Protein AF-A0A1L5KJJ0-F1 (afdb_monomer)

Nearest PDB structures (foldseek):
  7b9v-assembly1_S  TM=1.429E-01  e=9.753E+00  Saccharomyces cerevisiae

Solvent-accessible surface area (backbone atoms only — not comparable to full-atom values): 24031 Å² total; per-residue (Å²): 136,81,81,77,82,70,90,66,82,80,80,58,24,32,71,83,81,72,61,60,42,60,91,96,44,66,45,74,50,39,31,40,31,51,41,65,61,49,44,52,57,17,47,79,72,74,44,52,52,67,48,43,51,50,35,47,48,48,51,18,50,51,74,75,46,51,83,81,50,43,80,28,28,42,17,34,38,32,58,38,69,39,54,85,74,46,86,68,89,70,90,63,96,59,62,50,71,47,69,54,56,50,68,59,66,96,66,89,81,57,72,65,59,46,35,52,52,39,46,53,47,50,65,64,52,75,33,64,65,51,49,45,52,54,50,50,57,54,48,52,57,62,66,31,66,70,67,59,70,44,49,58,70,59,46,50,51,52,49,52,52,49,51,60,67,53,52,49,60,40,36,37,37,42,41,70,76,45,74,60,82,74,64,76,88,54,51,89,79,54,88,72,57,82,55,72,68,92,51,97,42,46,30,41,21,34,32,30,30,92,53,45,25,27,42,19,36,23,24,29,38,68,72,58,62,45,63,52,39,33,54,50,52,39,41,74,74,72,43,68,60,54,69,61,80,84,56,83,77,70,85,74,76,81,78,63,66,64,54,60,52,52,51,55,50,53,50,47,40,51,50,51,35,52,49,37,45,52,50,27,63,74,77,38,68,90,53,73,62,35,58,56,50,38,52,50,38,49,52,53,48,51,55,51,49,52,51,63,78,46,51,89,44,55,57,62,46,45,48,51,46,55,51,51,53,38,51,54,37,43,54,50,32,53,77,75,68,58,80,54,55,28,59,33,47,46,37,22,50,46,36,46,52,42,56,53,49,46,54,50,49,42,63,75,67,65,62,59,66,86,79,47,48,67,47,52,52,50,46,18,57,58,23,34,45,36,33,50,34,38,74,72,65,74,29,84,47,59,70,52,13,48,50,23,20,50,54,18,49,51,52,43,50,48,43,50,74,79,36,38,72,61,51,53,50,53,50,40,75,57,67,66,116

Structure (mmCIF, N/CA/C/O backbone):
data_AF-A0A1L5KJJ0-F1
#
_entry.id   AF-A0A1L5KJJ0-F1
#
loop_
_atom_site.group_PDB
_atom_site.id
_atom_site.type_symbol
_atom_site.label_atom_id
_atom_site.label_alt_id
_atom_site.label_comp_id
_atom_site.label_asym_id
_atom_site.label_entity_id
_atom_site.label_seq_id
_atom_site.pdbx_PDB_ins_code
_atom_site.Cartn_x
_atom_site.Cartn_y
_atom_site.Cartn_z
_atom_site.occupancy
_atom_site.B_iso_or_equiv
_atom_site.auth_seq_id
_atom_site.auth_comp_id
_atom_site.auth_asym_id
_atom_site.auth_atom_id
_atom_site.pdbx_PDB_model_num
ATOM 1 N N . THR A 1 1 ? -0.502 30.337 29.617 1.00 32.03 1 THR A N 1
ATOM 2 C CA . THR A 1 1 ? 0.761 29.950 28.954 1.00 32.03 1 THR A CA 1
ATOM 3 C C . THR A 1 1 ? 0.768 28.443 28.820 1.00 32.03 1 THR A C 1
ATOM 5 O O . THR A 1 1 ? 1.075 27.738 29.769 1.00 32.03 1 THR A O 1
ATOM 8 N N . GLU A 1 2 ? 0.294 27.941 27.681 1.00 27.66 2 GLU A N 1
ATOM 9 C CA . GLU A 1 2 ? 0.216 26.499 27.423 1.00 27.66 2 GLU A CA 1
ATOM 10 C C . GLU A 1 2 ? 1.623 25.906 27.264 1.00 27.66 2 GLU A C 1
ATOM 12 O O . GLU A 1 2 ? 2.453 26.486 26.553 1.00 27.66 2 GLU A O 1
ATOM 17 N N . PRO A 1 3 ? 1.922 24.756 27.887 1.00 29.53 3 PRO A N 1
ATOM 18 C CA . PRO A 1 3 ? 3.177 24.077 27.643 1.00 29.53 3 PRO A CA 1
ATOM 19 C C . PRO A 1 3 ? 3.138 23.489 26.229 1.00 29.53 3 PRO A C 1
ATOM 21 O O . PRO A 1 3 ? 2.379 22.563 25.936 1.00 29.53 3 PRO A O 1
ATOM 24 N N . LYS A 1 4 ? 3.987 24.026 25.344 1.00 30.36 4 LYS A N 1
ATOM 25 C CA . LYS A 1 4 ? 4.373 23.376 24.087 1.00 30.36 4 LYS A CA 1
ATOM 26 C C . LYS A 1 4 ? 4.793 21.940 24.414 1.00 30.36 4 LYS A C 1
ATOM 28 O O . LYS A 1 4 ? 5.818 21.738 25.063 1.00 30.36 4 LYS A O 1
ATOM 33 N N . LYS A 1 5 ? 4.005 20.948 23.984 1.00 38.41 5 LYS A N 1
ATOM 34 C CA . LYS A 1 5 ? 4.381 19.530 24.071 1.00 38.41 5 LYS A CA 1
ATOM 35 C C . LYS A 1 5 ? 5.658 19.355 23.246 1.00 38.41 5 LYS A C 1
ATOM 37 O O . LYS A 1 5 ? 5.638 19.469 22.022 1.00 38.41 5 LYS A O 1
ATOM 42 N N . GLY A 1 6 ? 6.771 19.188 23.953 1.00 30.20 6 GLY A N 1
ATOM 43 C CA . GLY A 1 6 ? 8.092 19.013 23.377 1.00 30.20 6 GLY A CA 1
ATOM 44 C C . GLY A 1 6 ? 8.154 17.797 22.459 1.00 30.20 6 GLY A C 1
ATOM 45 O O . GLY A 1 6 ? 7.440 16.809 22.641 1.00 30.20 6 GLY A O 1
ATOM 46 N N . SER A 1 7 ? 9.046 17.897 21.481 1.00 33.53 7 SER A N 1
ATOM 47 C CA . SER A 1 7 ? 9.488 16.846 20.573 1.00 33.53 7 SER A CA 1
ATOM 48 C C . SER A 1 7 ? 10.132 15.676 21.333 1.00 33.53 7 SER A C 1
ATOM 50 O O . SER A 1 7 ? 11.355 15.526 21.357 1.00 33.53 7 SER A O 1
ATOM 52 N N . GLY A 1 8 ? 9.326 14.838 21.981 1.00 34.16 8 GLY A N 1
ATOM 53 C CA . GLY A 1 8 ? 9.766 13.511 22.402 1.00 34.16 8 GLY A CA 1
ATOM 54 C C . GLY A 1 8 ? 10.028 12.655 21.162 1.00 34.16 8 GLY A C 1
ATOM 55 O O . GLY A 1 8 ? 9.229 12.677 20.226 1.00 34.16 8 GLY A O 1
ATOM 56 N N . LYS A 1 9 ? 11.145 11.915 21.122 1.00 43.50 9 LYS A N 1
ATOM 57 C CA . LYS A 1 9 ? 11.396 10.924 20.061 1.00 43.50 9 LYS A CA 1
ATOM 58 C C . LYS A 1 9 ? 10.190 9.978 19.983 1.00 43.50 9 LYS A C 1
ATOM 60 O O . LYS A 1 9 ? 9.908 9.284 20.958 1.00 43.50 9 LYS A O 1
ATOM 65 N N . LYS A 1 10 ? 9.483 9.960 18.846 1.00 60.50 10 LYS A N 1
ATOM 66 C CA . LYS A 1 10 ? 8.370 9.031 18.596 1.00 60.50 10 LYS A CA 1
ATOM 67 C C . LYS A 1 10 ? 8.928 7.608 18.717 1.00 60.50 10 LYS A C 1
ATOM 69 O O . LYS A 1 10 ? 9.884 7.258 18.028 1.00 60.50 10 LYS A O 1
ATOM 74 N N . VAL A 1 11 ? 8.404 6.817 19.653 1.00 72.19 11 VAL A N 1
ATOM 75 C CA . VAL A 1 11 ? 8.831 5.423 19.826 1.00 72.19 11 VAL A CA 1
ATOM 76 C C . VAL A 1 11 ? 8.358 4.646 18.603 1.00 72.19 11 VAL A C 1
ATOM 78 O O . VAL A 1 11 ? 7.161 4.597 18.331 1.00 72.19 11 VAL A O 1
ATOM 81 N N . HIS A 1 12 ? 9.292 4.061 17.853 1.00 85.56 12 HIS A N 1
ATOM 82 C CA . HIS A 1 12 ? 8.954 3.285 16.662 1.00 85.56 12 HIS A CA 1
ATOM 83 C C . HIS A 1 12 ? 8.110 2.063 17.021 1.00 85.56 12 HIS A C 1
ATOM 85 O O . HIS A 1 12 ? 8.469 1.292 17.917 1.00 85.56 12 HIS A O 1
ATOM 91 N N . SER A 1 13 ? 7.030 1.864 16.271 1.00 91.19 13 SER A N 1
ATOM 92 C CA . SER A 1 13 ? 6.153 0.710 16.438 1.00 91.19 13 SER A CA 1
ATOM 93 C C . SER A 1 13 ? 6.834 -0.593 16.008 1.00 91.19 13 SER A C 1
ATOM 95 O O . SER A 1 13 ? 7.824 -0.614 15.263 1.00 91.19 13 SER A O 1
ATOM 97 N N . PHE A 1 14 ? 6.308 -1.715 16.491 1.00 93.62 14 PHE A N 1
ATOM 98 C CA . PHE A 1 14 ? 6.677 -3.032 16.003 1.00 93.62 14 PHE A CA 1
ATOM 99 C C . PHE A 1 14 ? 6.332 -3.151 14.514 1.00 93.62 14 PHE A C 1
ATOM 101 O O . PHE A 1 14 ? 5.272 -2.711 14.077 1.00 93.62 14 PHE A O 1
ATOM 108 N N . GLN A 1 15 ? 7.231 -3.746 13.731 1.00 93.25 15 GLN A N 1
ATOM 109 C CA . GLN A 1 15 ? 7.045 -3.940 12.297 1.00 93.25 15 GLN A CA 1
ATOM 110 C C . GLN A 1 15 ? 7.002 -5.426 11.977 1.00 93.25 15 GLN A C 1
ATOM 112 O O . GLN A 1 15 ? 7.916 -6.170 12.338 1.00 93.25 15 GLN A O 1
ATOM 117 N N . LEU A 1 16 ? 5.954 -5.827 11.261 1.00 90.50 16 LEU A N 1
ATOM 118 C CA . LEU A 1 16 ? 5.797 -7.186 10.766 1.00 90.50 16 LEU A CA 1
ATOM 119 C C . LEU A 1 16 ? 6.847 -7.487 9.696 1.00 90.50 16 LEU A C 1
ATOM 121 O O . LEU A 1 16 ? 7.060 -6.707 8.760 1.00 90.50 16 LEU A O 1
ATOM 125 N N . SER A 1 17 ? 7.485 -8.642 9.828 1.00 85.19 17 SER A N 1
ATOM 126 C CA . SER A 1 17 ? 8.446 -9.185 8.876 1.00 85.19 17 SER A CA 1
ATOM 127 C C . SER A 1 17 ? 8.076 -10.628 8.545 1.00 85.19 17 SER A C 1
ATOM 129 O O . SER A 1 17 ? 7.406 -11.303 9.317 1.00 85.19 17 SER A O 1
ATOM 131 N N . GLY A 1 18 ? 8.484 -11.099 7.370 1.00 84.19 18 GLY A N 1
ATOM 132 C CA . GLY A 1 18 ? 8.174 -12.452 6.925 1.00 84.19 18 GLY A CA 1
ATOM 133 C C . GLY A 1 18 ? 8.258 -12.592 5.413 1.00 84.19 18 GLY A C 1
ATOM 134 O O . GLY A 1 18 ? 8.413 -11.602 4.687 1.00 84.19 18 GLY A O 1
ATOM 135 N N . ALA A 1 19 ? 8.150 -13.835 4.943 1.00 84.38 19 ALA A N 1
ATOM 136 C CA . ALA A 1 19 ? 8.061 -14.128 3.521 1.00 84.38 19 ALA A CA 1
ATOM 137 C C . ALA A 1 19 ? 6.824 -13.437 2.940 1.00 84.38 19 ALA A C 1
ATOM 139 O O . ALA A 1 19 ? 5.708 -13.606 3.435 1.00 84.38 19 ALA A O 1
ATOM 140 N N . ARG A 1 20 ? 7.027 -12.630 1.897 1.00 84.12 20 ARG A N 1
ATOM 141 C CA . ARG A 1 20 ? 5.933 -11.924 1.232 1.00 84.12 20 ARG A CA 1
ATOM 142 C C . ARG A 1 20 ? 5.251 -12.821 0.211 1.00 84.12 20 ARG A C 1
ATOM 144 O O . ARG A 1 20 ? 5.881 -13.688 -0.402 1.00 84.12 20 ARG A O 1
ATOM 151 N N . THR A 1 21 ? 3.962 -12.602 0.016 1.00 75.38 21 THR A N 1
ATOM 152 C CA . THR A 1 21 ? 3.227 -13.150 -1.119 1.00 75.38 21 THR A CA 1
ATOM 153 C C . THR A 1 21 ? 3.836 -12.610 -2.420 1.00 75.38 21 THR A C 1
ATOM 155 O O . THR A 1 21 ? 4.429 -11.527 -2.458 1.00 75.38 21 THR A O 1
ATOM 158 N N . GLY A 1 22 ? 3.759 -13.391 -3.501 1.00 66.19 22 GLY A N 1
ATOM 159 C CA . GLY A 1 22 ? 4.284 -12.972 -4.802 1.00 66.19 22 GLY A CA 1
ATOM 160 C C . GLY A 1 22 ? 3.656 -11.656 -5.275 1.00 66.19 22 GLY A C 1
ATOM 161 O O . GLY A 1 22 ? 2.564 -11.281 -4.844 1.00 66.19 22 GLY A O 1
ATOM 162 N N . TYR A 1 23 ? 4.331 -10.949 -6.182 1.00 62.06 23 TYR A N 1
ATOM 163 C CA . TYR A 1 23 ? 3.841 -9.674 -6.715 1.00 62.06 23 TYR A CA 1
ATOM 164 C C . TYR A 1 23 ? 2.375 -9.781 -7.174 1.00 62.06 23 TYR A C 1
ATOM 166 O O . TYR A 1 23 ? 2.024 -10.703 -7.911 1.00 62.06 23 TYR A O 1
ATOM 174 N N . GLY A 1 24 ? 1.524 -8.847 -6.739 1.00 64.44 24 GLY A N 1
ATOM 175 C CA . GLY A 1 24 ? 0.101 -8.817 -7.098 1.00 64.44 24 GLY A CA 1
ATOM 176 C C . GLY A 1 24 ? -0.762 -9.911 -6.458 1.00 64.44 24 GLY A C 1
ATOM 177 O O . GLY A 1 24 ? -1.880 -10.125 -6.910 1.00 64.44 24 GLY A O 1
ATOM 178 N N . SER A 1 25 ? -0.263 -10.614 -5.437 1.00 74.50 25 SER A N 1
ATOM 179 C CA . SER A 1 25 ? -1.049 -11.580 -4.664 1.00 74.50 25 SER A CA 1
ATOM 180 C C . SER A 1 25 ? -1.13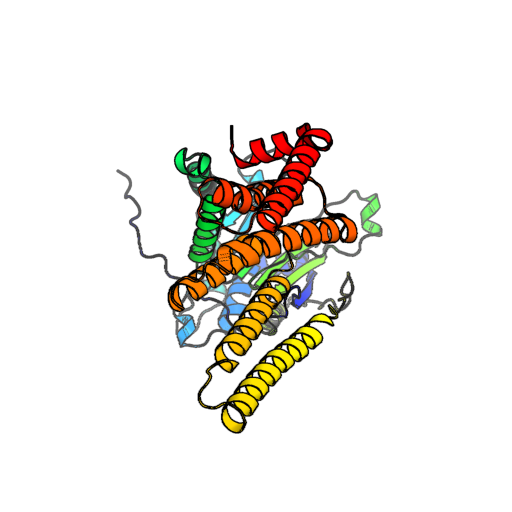5 -11.159 -3.202 1.00 74.50 25 SER A C 1
ATOM 182 O O . SER A 1 25 ? -0.147 -10.705 -2.631 1.00 74.50 25 SER A O 1
ATOM 184 N N . LEU A 1 26 ? -2.315 -11.313 -2.606 1.00 85.69 26 LEU A N 1
ATOM 185 C CA . LEU A 1 26 ? -2.564 -11.130 -1.179 1.00 85.69 26 LEU A CA 1
ATOM 186 C C . LEU A 1 26 ? -3.182 -12.410 -0.633 1.00 85.69 26 LEU A C 1
ATOM 188 O O . LEU A 1 26 ? -3.919 -13.111 -1.337 1.00 85.69 26 LEU A O 1
ATOM 192 N N . ASN A 1 27 ? -2.870 -12.709 0.618 1.00 88.25 27 ASN A N 1
ATOM 193 C CA . ASN A 1 27 ? -3.611 -13.689 1.383 1.00 88.25 27 ASN A CA 1
ATOM 194 C C . ASN A 1 27 ? -4.848 -13.005 1.953 1.00 88.25 27 ASN A C 1
ATOM 196 O O . ASN A 1 27 ? -4.733 -11.966 2.599 1.00 88.25 27 ASN A O 1
ATOM 200 N N . ILE A 1 28 ? -6.012 -13.580 1.655 1.00 90.81 28 ILE A N 1
ATOM 201 C CA . ILE A 1 28 ? -7.305 -13.109 2.140 1.00 90.81 28 ILE A CA 1
ATOM 202 C C . ILE A 1 28 ? -7.889 -14.182 3.056 1.00 90.81 28 ILE A C 1
ATOM 204 O O . ILE A 1 28 ? -7.982 -15.346 2.642 1.00 90.81 28 ILE A O 1
ATOM 208 N N . THR A 1 29 ? -8.264 -13.772 4.265 1.00 93.06 29 THR A N 1
ATOM 209 C CA . THR A 1 29 ? -8.939 -14.602 5.270 1.00 93.06 29 THR A CA 1
ATOM 210 C C . THR A 1 29 ? -10.167 -13.848 5.754 1.00 93.06 29 THR A C 1
ATOM 212 O O . THR A 1 29 ? -10.029 -12.771 6.324 1.00 93.06 29 THR A O 1
ATOM 215 N N . GLU A 1 30 ? -11.358 -14.398 5.549 1.00 94.81 30 GLU A N 1
ATOM 216 C CA . GLU A 1 30 ? -12.608 -13.771 5.980 1.00 94.81 30 GLU A CA 1
ATOM 217 C C . GLU A 1 30 ? -13.292 -14.643 7.034 1.00 94.81 30 GLU A C 1
ATOM 219 O O . GLU A 1 30 ? -13.388 -15.859 6.871 1.00 94.81 30 GLU A O 1
ATOM 224 N N . GLY A 1 31 ? -13.754 -14.023 8.117 1.00 95.81 31 GLY A N 1
ATOM 225 C CA . GLY A 1 31 ? -14.549 -14.672 9.155 1.00 95.81 31 GLY A CA 1
ATOM 226 C C . GLY A 1 31 ? -15.876 -13.952 9.348 1.00 95.81 31 GLY A C 1
ATOM 227 O O . GLY A 1 31 ? -15.903 -12.729 9.475 1.00 95.81 31 GLY A O 1
ATOM 228 N N . LEU A 1 32 ? -16.967 -14.708 9.372 1.00 96.62 32 LEU A N 1
ATOM 229 C CA . LEU A 1 32 ? -18.312 -14.223 9.653 1.00 96.62 32 LEU A CA 1
ATOM 230 C C . LEU A 1 32 ? -18.624 -14.381 11.144 1.00 96.62 32 LEU A C 1
ATOM 232 O O . LEU A 1 32 ? -18.476 -15.468 11.694 1.00 96.62 32 LEU A O 1
ATOM 236 N N . VAL A 1 33 ? -19.058 -13.299 11.788 1.00 97.31 33 VAL A N 1
ATOM 237 C CA . VAL A 1 33 ? -19.416 -13.249 13.213 1.00 97.31 33 VAL A CA 1
ATOM 238 C C . VAL A 1 33 ? -20.763 -12.538 13.369 1.00 97.31 33 VAL A C 1
ATOM 240 O O . VAL A 1 33 ? -21.046 -11.590 12.642 1.00 97.31 33 VAL A O 1
ATOM 243 N N . SER A 1 34 ? -21.580 -12.939 14.346 1.00 97.75 34 SER A N 1
ATOM 244 C CA . SER A 1 34 ? -22.815 -12.211 14.680 1.00 97.75 34 SER A CA 1
ATOM 245 C C . SER A 1 34 ? -22.510 -10.823 15.262 1.00 97.75 34 SER A C 1
ATOM 247 O O . SER A 1 34 ? -21.779 -10.686 16.254 1.00 97.75 34 SER A O 1
ATOM 249 N N . CYS A 1 35 ? -23.123 -9.782 14.691 1.00 96.69 35 CYS A N 1
ATOM 250 C CA . CYS A 1 35 ? -23.074 -8.416 15.201 1.00 96.69 35 CYS A CA 1
ATOM 251 C C . CYS A 1 35 ? -23.576 -8.343 16.639 1.00 96.69 35 CYS A C 1
ATOM 253 O O . CYS A 1 35 ? -22.920 -7.731 17.483 1.00 96.69 35 CYS A O 1
ATOM 255 N N . ARG A 1 36 ? -24.726 -8.963 16.935 1.00 97.19 36 ARG A N 1
ATOM 256 C CA . ARG A 1 36 ? -25.322 -8.968 18.278 1.00 97.19 36 ARG A CA 1
ATOM 257 C C . ARG A 1 36 ? -24.399 -9.608 19.305 1.00 97.19 36 ARG A C 1
ATOM 259 O O . ARG A 1 36 ? -24.205 -9.019 20.368 1.00 97.19 36 ARG A O 1
ATOM 266 N N . ALA A 1 37 ? -23.817 -10.767 18.992 1.00 97.75 37 ALA A N 1
ATOM 267 C CA . ALA A 1 37 ? -22.929 -11.476 19.912 1.00 97.75 37 ALA A CA 1
ATOM 268 C C . ALA A 1 37 ? -21.675 -10.649 20.230 1.00 97.75 37 ALA A C 1
ATOM 270 O O . ALA A 1 37 ? -21.355 -10.409 21.397 1.00 97.75 37 ALA A O 1
ATOM 271 N N . LEU A 1 38 ? -21.006 -10.133 19.195 1.00 97.88 38 LEU A N 1
ATOM 272 C CA . LEU A 1 38 ? -19.798 -9.330 19.367 1.00 97.88 38 LEU A CA 1
ATOM 273 C C . LEU A 1 38 ? -20.090 -7.978 20.040 1.00 97.88 38 LEU A C 1
ATOM 275 O O . LEU A 1 38 ? -19.306 -7.527 20.876 1.00 97.88 38 LEU A O 1
ATOM 279 N N . LEU A 1 39 ? -21.224 -7.339 19.735 1.00 97.00 39 LEU A N 1
ATOM 280 C CA . LEU A 1 39 ? -21.659 -6.122 20.424 1.00 97.00 39 LEU A CA 1
ATOM 281 C C . LEU A 1 39 ? -21.956 -6.390 21.904 1.00 97.00 39 LEU A C 1
ATOM 283 O O . LEU A 1 39 ? -21.594 -5.572 22.747 1.00 97.00 39 LEU A O 1
ATOM 287 N N . GLY A 1 40 ? -22.598 -7.518 22.221 1.00 97.88 40 GLY A N 1
ATOM 288 C CA . GLY A 1 40 ? -22.830 -7.966 23.594 1.00 97.88 40 GLY A CA 1
ATOM 289 C C . GLY A 1 40 ? -21.517 -8.113 24.356 1.00 97.88 40 GLY A C 1
ATOM 290 O O . GLY A 1 40 ? -21.344 -7.489 25.401 1.00 97.88 40 GLY A O 1
ATOM 291 N N . LYS A 1 41 ? -20.545 -8.817 23.765 1.00 98.31 41 LYS A N 1
ATOM 292 C CA . LYS A 1 41 ? -19.222 -8.995 24.368 1.00 98.31 41 LYS A CA 1
ATOM 293 C C . LYS A 1 41 ? -18.482 -7.673 24.569 1.00 98.31 41 LYS A C 1
ATOM 295 O O . LYS A 1 41 ? -17.942 -7.432 25.640 1.00 98.31 41 LYS A O 1
ATOM 300 N N . ALA A 1 42 ? -18.498 -6.775 23.584 1.00 98.12 42 ALA A N 1
ATOM 301 C CA . ALA A 1 42 ? -17.874 -5.457 23.722 1.00 98.12 42 ALA A CA 1
ATOM 302 C C . ALA A 1 42 ? -18.516 -4.615 24.847 1.00 98.12 42 ALA A C 1
ATOM 304 O O . ALA A 1 42 ? -17.815 -3.890 25.558 1.00 98.12 42 ALA A O 1
ATOM 305 N N . LYS A 1 43 ? -19.837 -4.742 25.053 1.00 97.88 43 LYS A N 1
ATOM 306 C CA . LYS A 1 43 ? -20.565 -4.070 26.141 1.00 97.88 43 LYS A CA 1
ATOM 307 C C . LYS A 1 43 ? -20.201 -4.594 27.528 1.00 97.88 43 LYS A C 1
ATOM 309 O O . LYS A 1 43 ? -20.193 -3.788 28.452 1.00 97.88 43 LYS A O 1
ATOM 314 N N . GLU A 1 44 ? -19.860 -5.875 27.680 1.00 97.81 44 GLU A N 1
ATOM 315 C CA . GLU A 1 44 ? -19.358 -6.420 28.956 1.00 97.81 44 GLU A CA 1
ATOM 316 C C . GLU A 1 44 ? -18.084 -5.694 29.423 1.00 97.81 44 GLU A C 1
ATOM 318 O O . GLU A 1 44 ? -17.887 -5.494 30.617 1.00 97.81 44 GLU A O 1
ATOM 323 N N . TYR A 1 45 ? -17.267 -5.214 28.480 1.00 97.88 45 TYR A N 1
ATOM 324 C CA . TYR A 1 45 ? -16.087 -4.382 28.745 1.00 97.88 45 TYR A CA 1
ATOM 325 C C . TYR A 1 45 ? -16.383 -2.868 28.745 1.00 97.88 45 TYR A C 1
ATOM 327 O O . TYR A 1 45 ? -15.475 -2.048 28.880 1.00 97.88 45 TYR A O 1
ATOM 335 N N . GLY A 1 46 ? -17.641 -2.456 28.557 1.00 97.50 46 GLY A N 1
ATOM 336 C CA . GLY A 1 46 ? -18.038 -1.046 28.516 1.00 97.50 46 GLY A CA 1
ATOM 337 C C . GLY A 1 46 ? -17.444 -0.259 27.340 1.00 97.50 46 GLY A C 1
ATOM 338 O O . GLY A 1 46 ? -17.173 0.937 27.479 1.00 97.50 46 GLY A O 1
ATOM 339 N N . VAL A 1 47 ? -17.204 -0.912 26.195 1.00 98.31 47 VAL A N 1
ATOM 340 C CA . VAL A 1 47 ? -16.579 -0.304 25.007 1.00 98.31 47 VAL A CA 1
ATOM 341 C C . VAL A 1 47 ? -17.353 -0.582 23.715 1.00 98.31 47 VAL A C 1
ATOM 343 O O . VAL A 1 47 ? -18.276 -1.391 23.663 1.00 98.31 47 VAL A O 1
ATOM 346 N N . SER A 1 48 ? -16.982 0.117 22.638 1.00 97.00 48 SER A N 1
ATOM 347 C CA . SER A 1 48 ? -17.502 -0.171 21.295 1.00 97.00 48 SER A CA 1
ATOM 348 C C . SER A 1 48 ? -16.849 -1.419 20.690 1.00 97.00 48 SER A C 1
ATOM 350 O O . SER A 1 48 ? -15.726 -1.773 21.052 1.00 97.00 48 SER A O 1
ATOM 352 N N . MET A 1 49 ? -17.504 -2.030 19.695 1.00 96.44 49 MET A N 1
ATOM 353 C CA . MET A 1 49 ? -16.939 -3.156 18.936 1.00 96.44 49 MET A CA 1
ATOM 354 C C . MET A 1 49 ? -15.576 -2.813 18.323 1.00 96.44 49 MET A C 1
ATOM 356 O O . MET A 1 49 ? -14.669 -3.634 18.367 1.00 96.44 49 MET A O 1
ATOM 360 N N . THR A 1 50 ? -15.394 -1.591 17.806 1.00 97.19 50 THR A N 1
ATOM 361 C CA . THR A 1 50 ? -14.104 -1.150 17.250 1.00 97.19 50 THR A CA 1
ATOM 362 C C . THR A 1 50 ? -13.002 -1.175 18.307 1.00 97.19 50 THR A C 1
ATOM 364 O O . THR A 1 50 ? -11.919 -1.676 18.034 1.00 97.19 50 THR A O 1
ATOM 367 N N . ILE A 1 51 ? -13.259 -0.667 19.516 1.00 98.31 51 ILE A N 1
ATOM 368 C CA . ILE A 1 51 ? -12.263 -0.659 20.601 1.00 98.31 51 ILE A CA 1
ATOM 369 C C . ILE A 1 51 ? -11.934 -2.094 21.026 1.00 98.31 51 ILE A C 1
ATOM 371 O O . ILE A 1 51 ? -10.761 -2.442 21.129 1.00 98.31 51 ILE A O 1
ATOM 375 N N . PHE A 1 52 ? -12.957 -2.936 21.197 1.00 98.62 52 PHE A N 1
ATOM 376 C CA . PHE A 1 52 ? -12.777 -4.344 21.550 1.00 98.62 52 PHE A CA 1
ATOM 377 C C . PHE A 1 52 ? -11.936 -5.092 20.503 1.00 98.62 52 PHE A C 1
ATOM 379 O O . PHE A 1 52 ? -10.923 -5.695 20.843 1.00 98.62 52 PHE A O 1
ATOM 386 N N . LEU A 1 53 ? -12.291 -4.991 19.218 1.00 98.50 53 LEU A N 1
ATOM 387 C CA . LEU A 1 53 ? -11.545 -5.639 18.134 1.00 98.50 53 LEU A CA 1
ATOM 388 C C . LEU A 1 53 ? -10.141 -5.056 17.944 1.00 98.50 53 LEU A C 1
ATOM 390 O O . LEU A 1 53 ? -9.226 -5.796 17.597 1.00 98.50 53 LEU A O 1
ATOM 394 N N . THR A 1 54 ? -9.946 -3.760 18.213 1.00 98.62 54 THR A N 1
ATOM 395 C CA . THR A 1 54 ? -8.607 -3.147 18.242 1.00 98.62 54 THR A CA 1
ATOM 396 C C . THR A 1 54 ? -7.749 -3.843 19.297 1.00 98.62 54 THR A C 1
ATOM 398 O O . THR A 1 54 ? -6.644 -4.272 18.984 1.00 98.62 54 THR A O 1
ATOM 401 N N . ALA A 1 55 ? -8.264 -4.033 20.517 1.00 98.62 55 ALA A N 1
ATOM 402 C CA . ALA A 1 55 ? -7.549 -4.744 21.577 1.00 98.62 55 ALA A CA 1
ATOM 403 C C . ALA A 1 55 ? -7.264 -6.211 21.208 1.00 98.62 55 ALA A C 1
ATOM 405 O O . ALA A 1 55 ? -6.129 -6.659 21.344 1.00 98.62 55 ALA A O 1
ATOM 406 N N . VAL A 1 56 ? -8.248 -6.937 20.659 1.00 98.69 56 VAL A N 1
ATOM 407 C CA . VAL A 1 56 ? -8.052 -8.318 20.171 1.00 98.69 56 VAL A CA 1
ATOM 408 C C . VAL A 1 56 ? -6.938 -8.376 19.127 1.00 98.69 56 VAL A C 1
ATOM 410 O O . VAL A 1 56 ? -6.078 -9.252 19.190 1.00 98.69 56 VAL A O 1
ATOM 413 N N . PHE A 1 57 ? -6.911 -7.427 18.191 1.00 98.62 57 PHE A N 1
ATOM 414 C CA . PHE A 1 57 ? -5.908 -7.401 17.135 1.00 98.62 57 PHE A CA 1
ATOM 415 C C . PHE A 1 57 ? -4.508 -7.052 17.653 1.00 98.62 57 PHE A C 1
ATOM 417 O O . PHE A 1 57 ? -3.534 -7.687 17.248 1.00 98.62 57 PHE A O 1
ATOM 424 N N . LEU A 1 58 ? -4.396 -6.120 18.604 1.00 98.44 58 LEU A N 1
ATOM 425 C CA . LEU A 1 58 ? -3.133 -5.839 19.294 1.00 98.44 58 LEU A CA 1
ATOM 426 C C . LEU A 1 58 ? -2.584 -7.098 19.987 1.00 98.44 58 LEU A C 1
ATOM 428 O O . LEU A 1 58 ? -1.405 -7.415 19.822 1.00 98.44 58 LEU A O 1
ATOM 432 N N . CYS A 1 59 ? -3.433 -7.842 20.704 1.00 98.12 59 CYS A N 1
ATOM 433 C CA . CYS A 1 59 ? -3.051 -9.089 21.374 1.00 98.12 59 CYS A CA 1
ATOM 434 C C . CYS A 1 59 ? -2.653 -10.189 20.378 1.00 98.12 59 CYS A C 1
ATOM 436 O O . CYS A 1 59 ? -1.631 -10.845 20.566 1.00 98.12 59 CYS A O 1
ATOM 438 N N . ALA A 1 60 ? -3.405 -10.350 19.285 1.00 98.19 60 ALA A N 1
ATOM 439 C CA . ALA A 1 60 ? -3.106 -11.336 18.246 1.00 98.19 60 ALA A CA 1
ATOM 440 C C . ALA A 1 60 ? -1.726 -11.113 17.606 1.00 98.19 60 ALA A C 1
ATOM 442 O O . ALA A 1 60 ? -1.006 -12.072 17.328 1.00 98.19 60 ALA A O 1
ATOM 443 N N . ILE A 1 61 ? -1.341 -9.847 17.399 1.00 97.62 61 ILE A N 1
ATOM 444 C CA . ILE A 1 61 ? -0.004 -9.486 16.914 1.00 97.62 61 ILE A CA 1
ATOM 445 C C . ILE A 1 61 ? 1.053 -9.747 17.995 1.00 97.62 61 ILE A C 1
ATOM 447 O O . ILE A 1 61 ? 2.124 -10.261 17.681 1.00 97.62 61 ILE A O 1
ATOM 451 N N . HIS A 1 62 ? 0.768 -9.409 19.257 1.00 96.38 62 HIS A N 1
ATOM 452 C CA . HIS A 1 62 ? 1.701 -9.602 20.370 1.00 96.38 62 HIS A CA 1
ATOM 453 C C . HIS A 1 62 ? 2.126 -11.063 20.563 1.00 96.38 62 HIS A C 1
ATOM 455 O O . HIS A 1 62 ? 3.288 -11.332 20.875 1.00 96.38 62 HIS A O 1
ATOM 461 N N . GLU A 1 63 ? 1.216 -12.012 20.351 1.00 95.06 63 GLU A N 1
ATOM 462 C CA . GLU A 1 63 ? 1.518 -13.441 20.471 1.00 95.06 63 GLU A CA 1
ATOM 463 C C . GLU A 1 63 ? 2.583 -13.922 19.475 1.00 95.06 63 GLU A C 1
ATOM 465 O O . GLU A 1 63 ? 3.362 -14.814 19.807 1.00 95.06 63 GLU A O 1
ATOM 470 N N . GLU A 1 64 ? 2.702 -13.272 18.315 1.00 94.75 64 GLU A N 1
ATOM 471 C CA . GLU A 1 64 ? 3.736 -13.568 17.313 1.00 94.75 64 GLU A CA 1
ATOM 472 C C . GLU A 1 64 ? 5.066 -12.837 17.580 1.00 94.75 64 GLU A C 1
ATOM 474 O O . GLU A 1 64 ? 6.063 -13.046 16.884 1.00 94.75 64 GLU A O 1
ATOM 479 N N . MET A 1 65 ? 5.124 -11.961 18.588 1.00 93.75 65 MET A N 1
ATOM 480 C CA . MET A 1 65 ? 6.326 -11.189 18.897 1.00 93.75 65 MET A CA 1
ATOM 481 C C . MET A 1 65 ? 7.290 -11.969 19.792 1.00 93.75 65 MET A C 1
ATOM 483 O O . MET A 1 65 ? 6.967 -12.357 20.920 1.00 93.75 65 MET A O 1
ATOM 487 N N . SER A 1 66 ? 8.546 -12.076 19.350 1.00 91.38 66 SER A N 1
ATOM 488 C CA . SER A 1 66 ? 9.646 -12.551 20.197 1.00 91.38 66 SER A CA 1
ATOM 489 C C . SER A 1 66 ? 9.913 -11.599 21.369 1.00 91.38 66 SER A C 1
ATOM 491 O O . SER A 1 66 ? 9.658 -10.395 21.288 1.00 91.38 66 SER A O 1
ATOM 493 N N . ARG A 1 67 ? 10.540 -12.101 22.443 1.00 88.38 67 ARG A N 1
ATOM 494 C CA . ARG A 1 67 ? 10.887 -11.296 23.635 1.00 88.38 67 ARG A CA 1
ATOM 495 C C . ARG A 1 67 ? 11.634 -9.996 23.305 1.00 88.38 67 ARG A C 1
ATOM 497 O O . ARG A 1 67 ? 11.370 -8.963 23.904 1.00 88.38 67 ARG A O 1
ATOM 504 N N . ARG A 1 68 ? 12.536 -10.019 22.315 1.00 88.12 68 ARG A N 1
ATOM 505 C CA . ARG A 1 68 ? 13.277 -8.819 21.878 1.00 88.12 68 ARG A CA 1
ATOM 506 C C . ARG A 1 68 ? 12.375 -7.798 21.179 1.00 88.12 68 ARG A C 1
ATOM 508 O O . ARG A 1 68 ? 12.602 -6.600 21.313 1.00 88.12 68 ARG A O 1
ATOM 515 N N . GLN A 1 69 ? 11.376 -8.262 20.429 1.00 90.62 69 GLN A N 1
ATOM 516 C CA . GLN A 1 69 ? 10.451 -7.403 19.688 1.00 90.62 69 GLN A CA 1
ATOM 517 C C . GLN A 1 69 ? 9.421 -6.730 20.603 1.00 90.62 69 GLN A C 1
ATOM 519 O O . GLN A 1 69 ? 9.004 -5.617 20.296 1.00 90.62 69 GLN A O 1
ATOM 524 N N . ARG A 1 70 ? 9.077 -7.349 21.744 1.00 89.81 70 ARG A N 1
ATOM 525 C CA . ARG A 1 70 ? 8.110 -6.833 22.740 1.00 89.81 70 ARG A CA 1
ATOM 526 C C . ARG A 1 70 ? 8.487 -5.489 23.373 1.00 89.81 70 ARG A C 1
ATOM 528 O O . ARG A 1 70 ? 7.630 -4.827 23.933 1.00 89.81 70 ARG A O 1
ATOM 535 N N . LYS A 1 71 ? 9.727 -5.026 23.189 1.00 89.88 71 LYS A N 1
ATOM 536 C CA . LYS A 1 71 ? 10.173 -3.674 23.576 1.00 89.88 71 LYS A CA 1
ATOM 537 C C . LYS A 1 71 ? 9.568 -2.551 22.727 1.00 89.88 71 LYS A C 1
ATOM 539 O O . LYS A 1 71 ? 9.738 -1.381 23.060 1.00 89.88 71 LYS A O 1
ATOM 544 N N . LYS A 1 72 ? 8.935 -2.885 21.598 1.00 92.81 72 LYS A N 1
ATOM 545 C CA . LYS A 1 72 ? 8.258 -1.926 20.719 1.00 92.81 72 LYS A CA 1
ATOM 546 C C . LYS A 1 72 ? 6.741 -2.045 20.882 1.00 92.81 72 LYS A C 1
ATOM 548 O O . LYS A 1 72 ? 6.245 -3.169 20.947 1.00 92.81 72 LYS A O 1
ATOM 553 N N . PRO A 1 73 ? 5.999 -0.925 20.889 1.00 95.00 73 PRO A N 1
ATOM 554 C CA . PRO A 1 73 ? 4.547 -0.968 20.952 1.00 95.00 73 PRO A CA 1
ATOM 555 C C . PRO A 1 73 ? 3.964 -1.560 19.669 1.00 95.00 73 PRO A C 1
ATOM 557 O O . PRO A 1 73 ? 4.486 -1.326 18.575 1.00 95.00 73 PRO A O 1
ATOM 560 N N . VAL A 1 74 ? 2.852 -2.278 19.793 1.00 97.00 74 VAL A N 1
ATOM 561 C CA . VAL A 1 74 ? 2.011 -2.624 18.642 1.00 97.00 74 VAL A CA 1
ATOM 562 C C . VAL A 1 74 ? 1.066 -1.454 18.409 1.00 97.00 74 VAL A C 1
ATOM 564 O O . VAL A 1 74 ? 0.398 -1.019 19.344 1.00 97.00 74 VAL A O 1
ATOM 567 N N . VAL A 1 75 ? 1.027 -0.922 17.188 1.00 97.06 75 VAL A N 1
ATOM 568 C CA . VAL A 1 75 ? 0.218 0.259 16.843 1.00 97.06 75 VAL A CA 1
ATOM 569 C C . VAL A 1 75 ? -0.646 -0.049 15.627 1.00 97.06 75 VAL A C 1
ATOM 571 O O . VAL A 1 75 ? -0.148 -0.559 14.624 1.00 97.06 75 VAL A O 1
ATOM 574 N N . LEU A 1 76 ? -1.935 0.269 15.689 1.00 97.19 76 LEU A N 1
ATOM 575 C CA . LEU A 1 76 ? -2.862 0.101 14.574 1.00 97.19 76 LEU A CA 1
ATOM 576 C C . LEU A 1 76 ? -3.217 1.456 13.974 1.00 97.19 76 LEU A C 1
ATOM 578 O O . LEU A 1 76 ? -3.512 2.392 14.703 1.00 97.19 76 LEU A O 1
ATOM 582 N N . MET A 1 77 ? -3.247 1.554 12.647 1.00 95.44 77 MET A N 1
ATOM 583 C CA . MET A 1 77 ? -3.891 2.675 11.964 1.00 95.44 77 MET A CA 1
ATOM 584 C C . MET A 1 77 ? -5.391 2.397 11.872 1.00 95.44 77 MET A C 1
ATOM 586 O O . MET A 1 77 ? -5.794 1.433 11.219 1.00 95.44 77 MET A O 1
ATOM 590 N N . VAL A 1 78 ? -6.214 3.249 12.484 1.00 96.06 78 VAL A N 1
ATOM 591 C CA . VAL A 1 78 ? -7.679 3.135 12.444 1.00 96.06 78 VAL A CA 1
ATOM 592 C C . VAL A 1 78 ? -8.273 4.358 11.744 1.00 96.06 78 VAL A C 1
ATOM 594 O O . VAL A 1 78 ? -8.259 5.453 12.319 1.00 96.06 78 VAL A O 1
ATOM 597 N N . PRO A 1 79 ? -8.786 4.220 10.506 1.00 94.31 79 PRO A N 1
ATOM 598 C CA . PRO A 1 79 ? -9.494 5.290 9.817 1.00 94.31 79 PRO A CA 1
ATOM 599 C C . PRO A 1 79 ? -10.774 5.713 10.549 1.00 94.31 79 PRO A C 1
ATOM 601 O O . PRO A 1 79 ? -11.495 4.900 11.125 1.00 94.31 79 PRO A O 1
ATOM 604 N N . VAL A 1 80 ? -11.083 7.006 10.488 1.00 92.44 80 VAL A N 1
ATOM 605 C CA . VAL A 1 80 ? -12.220 7.641 11.156 1.00 92.44 80 VAL A CA 1
ATOM 606 C C . VAL A 1 80 ? -13.017 8.431 10.129 1.00 92.44 80 VAL A C 1
ATOM 608 O O . VAL A 1 80 ? -12.487 9.339 9.488 1.00 92.44 80 VAL A O 1
ATOM 611 N N . ASN A 1 81 ? -14.309 8.127 9.996 1.00 92.00 81 ASN A N 1
ATOM 612 C CA . ASN A 1 81 ? -15.214 8.900 9.148 1.00 92.00 81 ASN A CA 1
ATOM 613 C C . ASN A 1 81 ? -15.410 10.314 9.726 1.00 92.00 81 ASN A C 1
ATOM 615 O O . ASN A 1 81 ? -16.118 10.498 10.721 1.00 92.00 81 ASN A O 1
ATOM 619 N N . LEU A 1 82 ? -14.807 11.313 9.075 1.00 92.00 82 LEU A N 1
ATOM 620 C CA . LEU A 1 82 ? -14.806 12.701 9.544 1.00 92.00 82 LEU A CA 1
ATOM 621 C C . LEU A 1 82 ? -16.173 13.370 9.427 1.00 92.00 82 LEU A C 1
ATOM 623 O O . LEU A 1 82 ? -16.415 14.352 10.125 1.00 92.00 82 LEU A O 1
ATOM 627 N N . ARG A 1 83 ? -17.100 12.812 8.637 1.00 91.06 83 ARG A N 1
ATOM 628 C CA . ARG A 1 83 ? -18.467 13.347 8.494 1.00 91.06 83 ARG A CA 1
ATOM 629 C C . ARG A 1 83 ? -19.234 13.402 9.811 1.00 91.06 83 ARG A C 1
ATOM 631 O O . ARG A 1 83 ? -20.143 14.209 9.947 1.00 91.06 83 ARG A O 1
ATOM 638 N N . LYS A 1 84 ? -18.848 12.579 10.793 1.00 88.62 84 LYS A N 1
ATOM 639 C CA . LYS A 1 84 ? -19.424 12.604 12.146 1.00 88.62 84 LYS A CA 1
ATOM 640 C C . LYS A 1 84 ? -19.039 13.858 12.945 1.00 88.62 84 LYS A C 1
ATOM 642 O O . LYS A 1 84 ? -19.728 14.193 13.899 1.00 88.62 84 LYS A O 1
ATOM 647 N N . TYR A 1 85 ? -17.955 14.535 12.565 1.00 92.06 85 TYR A N 1
ATOM 648 C CA . TYR A 1 85 ? -17.383 15.686 13.278 1.00 92.06 85 TYR A CA 1
ATOM 649 C C . TYR A 1 85 ? -17.461 16.983 12.462 1.00 92.06 85 TYR A C 1
ATOM 651 O O . TYR A 1 85 ? -17.585 18.075 13.024 1.00 92.06 85 TYR A O 1
ATOM 659 N N . PHE A 1 86 ? -17.396 16.856 11.136 1.00 92.06 86 PHE A N 1
ATOM 660 C CA . PHE A 1 86 ? -17.399 17.948 10.173 1.00 92.06 86 PHE A CA 1
ATOM 661 C C . PHE A 1 86 ? -18.435 17.637 9.081 1.00 92.06 86 PHE A C 1
ATOM 663 O O . PHE A 1 86 ? -18.192 16.753 8.256 1.00 92.06 86 PHE A O 1
ATOM 670 N N . PRO A 1 87 ? -19.598 18.313 9.064 1.00 89.50 87 PRO A N 1
ATOM 671 C CA . PRO A 1 87 ? -20.611 18.102 8.034 1.00 89.50 87 PRO A CA 1
ATOM 672 C C . PRO A 1 87 ? -20.030 18.300 6.629 1.00 89.50 87 PRO A C 1
ATOM 674 O O . PRO A 1 87 ? -19.383 19.308 6.355 1.00 89.50 87 PRO A O 1
ATOM 677 N N . SER A 1 88 ? -20.245 17.331 5.738 1.00 88.12 88 SER A N 1
ATOM 678 C CA . SER A 1 88 ? -19.773 17.384 4.352 1.00 88.12 88 SER A CA 1
ATOM 679 C C . SER A 1 88 ? -20.717 16.606 3.441 1.00 88.12 88 SER A C 1
ATOM 681 O O . SER A 1 88 ? -21.063 15.462 3.738 1.00 88.12 88 SER A O 1
ATOM 683 N N . SER A 1 89 ? -21.106 17.226 2.326 1.00 87.62 89 SER A N 1
ATOM 684 C CA . SER A 1 89 ? -21.900 16.619 1.249 1.00 87.62 89 SER A CA 1
ATOM 685 C C . SER A 1 89 ? -21.042 15.923 0.190 1.00 87.62 89 SER A C 1
ATOM 687 O O . SER A 1 89 ? -21.575 15.343 -0.754 1.00 87.62 89 SER A O 1
ATOM 689 N N . SER A 1 90 ? -19.711 15.978 0.318 1.00 86.81 90 SER A N 1
ATOM 690 C CA . SER A 1 90 ? -18.812 15.345 -0.642 1.00 86.81 90 SER A CA 1
ATOM 691 C C . SER A 1 90 ? -19.024 13.834 -0.656 1.00 86.81 90 SER A C 1
ATOM 693 O O . SER A 1 90 ? -19.084 13.200 0.398 1.00 86.81 90 SER A O 1
ATOM 695 N N . MET A 1 91 ? -19.071 13.255 -1.853 1.00 85.69 91 MET A N 1
ATOM 696 C CA . MET A 1 91 ? -19.090 11.805 -2.074 1.00 85.69 91 MET A CA 1
ATOM 697 C C . MET A 1 91 ? -17.674 11.206 -2.152 1.00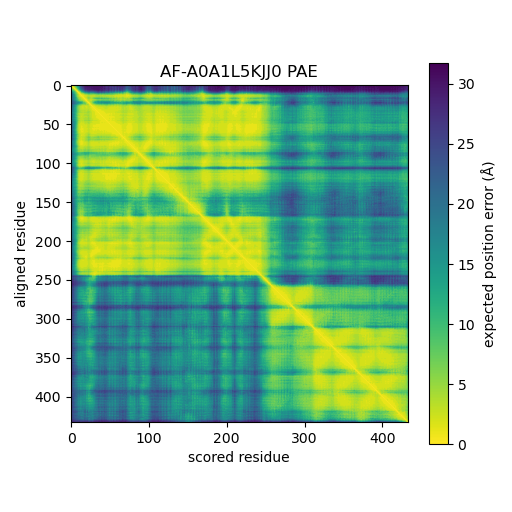 85.69 91 MET A C 1
ATOM 699 O O . MET A 1 91 ? -17.523 9.994 -2.260 1.00 85.69 91 MET A O 1
ATOM 703 N N . LEU A 1 92 ? -16.629 12.041 -2.097 1.00 88.31 92 LEU A N 1
ATOM 704 C CA . LEU A 1 92 ? -15.233 11.597 -2.094 1.00 88.31 92 LEU A CA 1
ATOM 705 C C . LEU A 1 92 ? -14.820 11.047 -0.722 1.00 88.31 92 LEU A C 1
ATOM 707 O O . LEU A 1 92 ? -15.522 11.193 0.280 1.00 88.31 92 LEU A O 1
ATOM 711 N N . ASN A 1 93 ? -13.637 10.444 -0.648 1.00 87.12 93 ASN A N 1
ATOM 712 C CA . ASN A 1 93 ? -13.062 9.997 0.616 1.00 87.12 93 ASN A CA 1
ATOM 713 C C . ASN A 1 93 ? -12.878 11.177 1.583 1.00 87.12 93 ASN A C 1
ATOM 715 O O . ASN A 1 93 ? -12.109 12.095 1.316 1.00 87.12 93 ASN A O 1
ATOM 719 N N . PHE A 1 94 ? -13.582 11.136 2.716 1.00 89.19 94 PHE A N 1
ATOM 720 C CA . PHE A 1 94 ? -13.495 12.150 3.769 1.00 89.19 94 PHE A CA 1
ATOM 721 C C . PHE A 1 94 ? -13.331 11.472 5.129 1.00 89.19 94 PHE A C 1
ATOM 723 O O . PHE A 1 94 ? -14.262 11.341 5.928 1.00 89.19 94 PHE A O 1
ATOM 730 N N . PHE A 1 95 ? -12.123 10.960 5.334 1.00 90.00 95 PHE A N 1
ATOM 731 C CA . PHE A 1 95 ? -11.706 10.263 6.538 1.00 90.00 95 PHE A CA 1
ATOM 732 C C . PHE A 1 95 ? -10.358 10.808 7.018 1.00 90.00 95 PHE A C 1
ATOM 734 O O . PHE A 1 95 ? -9.564 11.315 6.231 1.00 90.00 95 PHE A O 1
ATOM 741 N N . GLY A 1 96 ? -10.115 10.698 8.318 1.00 90.31 96 GLY A N 1
ATOM 742 C CA . GLY A 1 96 ? -8.801 10.845 8.939 1.00 90.31 96 GLY A CA 1
ATOM 743 C C . GLY A 1 96 ? -8.396 9.507 9.543 1.00 90.31 96 GLY A C 1
ATOM 744 O O . GLY A 1 96 ? -9.082 8.510 9.336 1.00 90.31 96 GLY A O 1
ATOM 745 N N . TRP A 1 97 ? -7.324 9.458 10.322 1.00 91.88 97 TRP A N 1
ATOM 746 C CA . TRP A 1 97 ? -6.982 8.252 11.074 1.00 91.88 97 TRP A CA 1
ATOM 747 C C . TRP A 1 97 ? -6.457 8.588 12.462 1.00 91.88 97 TRP A C 1
ATOM 749 O O . TRP A 1 97 ? -6.012 9.708 12.736 1.00 91.88 97 TRP A O 1
ATOM 759 N N . ILE A 1 98 ? -6.543 7.594 13.336 1.00 94.00 98 ILE A N 1
ATOM 760 C CA . ILE A 1 98 ? -5.927 7.562 14.656 1.00 94.00 98 ILE A CA 1
ATOM 761 C C . ILE A 1 98 ? -4.978 6.363 14.745 1.00 94.00 98 ILE A C 1
ATOM 763 O O . ILE A 1 98 ? -5.060 5.447 13.928 1.00 94.00 98 ILE A O 1
ATOM 767 N N . GLU A 1 99 ? -4.062 6.395 15.709 1.00 95.50 99 GLU A N 1
ATOM 768 C CA . GLU A 1 99 ? -2.973 5.419 15.844 1.00 95.50 99 GLU A CA 1
ATOM 769 C C . GLU A 1 99 ? -3.008 4.758 17.239 1.00 95.50 99 GLU A C 1
ATOM 771 O O . GLU A 1 99 ? -2.060 4.923 18.009 1.00 95.50 99 GLU A O 1
ATOM 776 N N . PRO A 1 100 ? -4.110 4.082 17.640 1.00 96.31 100 PRO A N 1
ATOM 777 C CA . PRO A 1 100 ? -4.162 3.384 18.920 1.00 96.31 100 PRO A CA 1
ATOM 778 C C . PRO A 1 100 ? -3.070 2.320 18.982 1.00 96.31 100 PRO A C 1
ATOM 780 O O . PRO A 1 100 ? -2.903 1.519 18.059 1.00 96.31 100 PRO A O 1
ATOM 783 N N . GLY A 1 101 ? -2.343 2.285 20.091 1.00 95.62 101 GLY A N 1
ATOM 784 C CA . GLY A 1 101 ? -1.296 1.303 20.301 1.00 95.62 101 GLY A CA 1
ATOM 785 C C . GLY A 1 101 ? -1.117 0.954 21.764 1.00 95.62 101 GLY A C 1
ATOM 786 O O . GLY A 1 101 ? -1.566 1.679 22.649 1.00 95.62 101 GLY A O 1
ATOM 787 N N . TYR A 1 102 ? -0.452 -0.170 21.997 1.00 96.38 102 TYR A N 1
ATOM 788 C CA . TYR A 1 102 ? -0.182 -0.684 23.329 1.00 96.38 102 TYR A CA 1
ATOM 789 C C . TYR A 1 102 ? 1.255 -1.200 23.407 1.00 96.38 102 TYR A C 1
ATOM 791 O O . TYR A 1 102 ? 1.708 -1.966 22.548 1.00 96.38 102 TYR A O 1
ATOM 799 N N . LEU A 1 103 ? 1.987 -0.744 24.425 1.00 95.19 103 LEU A N 1
ATOM 800 C CA . LEU A 1 103 ? 3.280 -1.309 24.793 1.00 95.19 103 LEU A CA 1
ATOM 801 C C . LEU A 1 103 ? 3.024 -2.398 25.827 1.00 95.19 103 LEU A C 1
ATOM 803 O O . LEU A 1 103 ? 2.693 -2.101 26.971 1.00 95.19 103 LEU A O 1
ATOM 807 N N . PHE A 1 104 ? 3.165 -3.648 25.403 1.00 94.44 104 PHE A N 1
ATOM 808 C CA . PHE A 1 104 ? 2.965 -4.786 26.286 1.00 94.44 104 PHE A CA 1
ATOM 809 C C . PHE A 1 104 ? 4.093 -4.853 27.327 1.00 94.44 104 PHE A C 1
ATOM 811 O O . PHE A 1 104 ? 5.259 -4.696 26.947 1.00 94.44 104 PHE A O 1
ATOM 818 N N . PRO A 1 105 ? 3.775 -5.085 28.613 1.00 90.06 105 PRO A N 1
ATOM 819 C CA . PRO A 1 105 ? 4.795 -5.307 29.633 1.00 90.06 105 PRO A CA 1
ATOM 820 C C . PRO A 1 105 ? 5.615 -6.574 29.327 1.00 90.06 105 PRO A C 1
ATOM 822 O O . PRO A 1 105 ? 5.188 -7.443 28.564 1.00 90.06 105 PRO A O 1
ATOM 825 N N . GLU A 1 106 ? 6.822 -6.677 29.899 1.00 81.81 106 GLU A N 1
ATOM 826 C CA . GLU A 1 106 ? 7.637 -7.902 29.783 1.00 81.81 106 GLU A CA 1
ATOM 827 C C . GLU A 1 106 ? 7.038 -9.075 30.586 1.00 81.81 106 GLU A C 1
ATOM 829 O O . GLU A 1 106 ? 7.281 -10.235 30.246 1.00 81.81 106 GLU A O 1
ATOM 834 N N . GLU A 1 107 ? 6.249 -8.758 31.615 1.00 82.19 107 GLU A N 1
ATOM 835 C CA . GLU A 1 107 ? 5.508 -9.690 32.471 1.00 82.19 107 GLU A CA 1
ATOM 836 C C . GLU A 1 107 ? 4.120 -10.031 31.883 1.00 82.19 107 GLU A C 1
ATOM 838 O O . GLU A 1 107 ? 3.852 -9.814 30.699 1.00 82.19 107 GLU A O 1
ATOM 843 N N . GLU A 1 108 ? 3.229 -10.607 32.694 1.00 85.25 108 GLU A N 1
ATOM 844 C CA . GLU A 1 108 ? 1.850 -10.886 32.291 1.00 85.25 108 GLU A CA 1
ATOM 845 C C . GLU A 1 108 ? 1.032 -9.595 32.117 1.00 85.25 108 GLU A C 1
ATOM 847 O O . GLU A 1 108 ? 1.239 -8.596 32.803 1.00 85.25 108 GLU A O 1
ATOM 852 N N . TYR A 1 109 ? 0.079 -9.626 31.184 1.00 91.25 109 TYR A N 1
ATOM 853 C CA . TYR A 1 109 ? -0.894 -8.559 30.963 1.00 91.25 109 TYR A CA 1
ATOM 854 C C . TYR A 1 109 ? -2.302 -9.149 30.971 1.00 91.25 109 TYR A C 1
ATOM 856 O O . TYR A 1 109 ? -2.498 -10.302 30.573 1.00 91.25 109 TYR A O 1
ATOM 864 N N . SER A 1 110 ? -3.299 -8.358 31.367 1.00 95.50 110 SER A N 1
ATOM 865 C CA . SER A 1 110 ? -4.695 -8.744 31.186 1.00 95.50 110 SER A CA 1
ATOM 866 C C . SER A 1 110 ? -5.270 -8.118 29.917 1.00 95.50 110 SER A C 1
ATOM 868 O O . SER A 1 110 ? -4.922 -7.003 29.522 1.00 95.50 110 SER A O 1
ATOM 870 N N . PHE A 1 111 ? -6.209 -8.813 29.272 1.00 97.12 111 PHE A N 1
ATOM 871 C CA . PHE A 1 111 ? -6.938 -8.243 28.136 1.00 97.12 111 PHE A CA 1
ATOM 872 C C . PHE A 1 111 ? -7.685 -6.950 28.519 1.00 97.12 111 PHE A C 1
ATOM 874 O O . PHE A 1 111 ? -7.778 -6.028 27.710 1.00 97.12 111 PHE A O 1
ATOM 881 N N . GLY A 1 112 ? -8.172 -6.860 29.763 1.00 97.19 112 GLY A N 1
ATOM 882 C CA . GLY A 1 112 ? -8.840 -5.668 30.288 1.00 97.19 112 GLY A CA 1
ATOM 883 C C . GLY A 1 112 ? -7.942 -4.429 30.281 1.00 97.19 112 GLY A C 1
ATOM 884 O O . GLY A 1 112 ? -8.400 -3.360 29.879 1.00 97.19 112 GLY A O 1
ATOM 885 N N . ASP A 1 113 ? -6.657 -4.582 30.613 1.00 95.94 113 ASP A N 1
ATOM 886 C CA . ASP A 1 113 ? -5.689 -3.474 30.602 1.00 95.94 113 ASP A CA 1
ATOM 887 C C . ASP A 1 113 ? -5.479 -2.920 29.187 1.00 95.94 113 ASP A C 1
ATOM 889 O O . ASP A 1 113 ? -5.413 -1.703 28.982 1.00 95.94 113 ASP A O 1
ATOM 893 N N . VAL A 1 114 ? -5.423 -3.810 28.189 1.00 98.00 114 VAL A N 1
ATOM 894 C CA . VAL A 1 114 ? -5.324 -3.423 26.774 1.00 98.00 114 VAL A CA 1
ATOM 895 C C . VAL A 1 114 ? -6.580 -2.661 26.352 1.00 98.00 114 VAL A C 1
ATOM 897 O O . VAL A 1 114 ? -6.481 -1.602 25.731 1.00 98.00 114 VAL A O 1
ATOM 900 N N . VAL A 1 115 ? -7.767 -3.160 26.718 1.00 98.44 115 VAL A N 1
ATOM 901 C CA . VAL A 1 115 ? -9.046 -2.510 26.393 1.00 98.44 115 VAL A CA 1
ATOM 902 C C . VAL A 1 115 ? -9.144 -1.119 27.013 1.00 98.44 115 VAL A C 1
ATOM 904 O O . VAL A 1 115 ? -9.505 -0.178 26.305 1.00 98.44 115 VAL A O 1
ATOM 907 N N . GLU A 1 116 ? -8.807 -0.954 28.293 1.00 97.88 116 GLU A N 1
ATOM 908 C CA . GLU A 1 116 ? -8.859 0.351 28.964 1.00 97.88 116 GLU A CA 1
ATOM 909 C C . GLU A 1 116 ? -7.849 1.342 28.371 1.00 97.88 116 GLU A C 1
ATOM 911 O O . GLU A 1 116 ? -8.197 2.500 28.122 1.00 97.88 116 GLU A O 1
ATOM 916 N N . SER A 1 117 ? -6.637 0.893 28.027 1.00 97.56 117 SER A N 1
ATOM 917 C CA . SER A 1 117 ? -5.652 1.740 27.343 1.00 97.56 117 SER A CA 1
ATOM 918 C C . SER A 1 117 ? -6.147 2.213 25.970 1.00 97.56 117 SER A C 1
ATOM 920 O O . SER A 1 117 ? -6.122 3.411 25.671 1.00 97.56 117 SER A O 1
ATOM 922 N N . VAL A 1 118 ? -6.682 1.299 25.151 1.00 97.94 118 VAL A N 1
ATOM 923 C CA . VAL A 1 118 ? -7.248 1.642 23.838 1.00 97.94 118 VAL A CA 1
ATOM 924 C C . VAL A 1 118 ? -8.461 2.563 23.991 1.00 97.94 118 VAL A C 1
ATOM 926 O O . VAL A 1 118 ? -8.585 3.547 23.264 1.00 97.94 118 VAL A O 1
ATOM 929 N N . LYS A 1 119 ? -9.349 2.295 24.950 1.00 98.19 119 LYS A N 1
ATOM 930 C CA . LYS A 1 119 ? -10.523 3.128 25.247 1.00 98.19 119 LYS A CA 1
ATOM 931 C C . LYS A 1 119 ? -10.126 4.551 25.628 1.00 98.19 119 LYS A C 1
ATOM 933 O O . LYS A 1 119 ? -10.709 5.499 25.098 1.00 98.19 119 LYS A O 1
ATOM 938 N N . ALA A 1 120 ? -9.133 4.706 26.504 1.00 97.81 120 ALA A N 1
ATOM 939 C CA . ALA A 1 120 ? -8.602 6.007 26.894 1.00 97.81 120 ALA A CA 1
ATOM 940 C C . ALA A 1 120 ? -8.032 6.763 25.684 1.00 97.81 120 ALA A C 1
ATOM 942 O O . ALA A 1 120 ? -8.381 7.925 25.472 1.00 97.81 120 ALA A O 1
ATOM 943 N N . TYR A 1 121 ? -7.253 6.082 24.836 1.00 97.31 121 TYR A N 1
ATOM 944 C CA . TYR A 1 121 ? -6.704 6.667 23.611 1.00 97.31 121 TYR A CA 1
ATOM 945 C C . TYR A 1 121 ? -7.803 7.130 22.642 1.00 97.31 121 TYR A C 1
ATOM 947 O O . TYR A 1 121 ? -7.782 8.264 22.165 1.00 97.31 121 TYR A O 1
ATOM 955 N N . PHE A 1 122 ? -8.803 6.281 22.376 1.00 96.94 122 PHE A N 1
ATOM 956 C CA . PHE A 1 122 ? -9.939 6.645 21.523 1.00 96.94 122 PHE A CA 1
ATOM 957 C C . PHE A 1 122 ? -10.684 7.862 22.083 1.00 96.94 122 PHE A C 1
ATOM 959 O O . PHE A 1 122 ? -11.045 8.749 21.315 1.00 96.94 122 PHE A O 1
ATOM 966 N N . LYS A 1 123 ? -10.892 7.932 23.404 1.00 96.50 123 LYS A N 1
ATOM 967 C CA . LYS A 1 123 ? -11.567 9.062 24.058 1.00 96.50 123 LYS A CA 1
ATOM 968 C C . LYS A 1 123 ? -10.791 10.374 23.912 1.00 96.50 123 LYS A C 1
ATOM 970 O O . LYS A 1 123 ? -11.418 11.409 23.707 1.00 96.50 123 LYS A O 1
ATOM 975 N N . GLU A 1 124 ? -9.462 10.342 24.015 1.00 95.75 124 GLU A N 1
ATOM 976 C CA . GLU A 1 124 ? -8.626 11.536 23.836 1.00 95.75 124 GLU A CA 1
ATOM 977 C C . GLU A 1 124 ? -8.615 12.008 22.373 1.00 95.75 124 GLU A C 1
ATOM 979 O O . GLU A 1 124 ? -8.795 13.196 22.095 1.00 95.75 124 GLU A O 1
ATOM 984 N N . GLU A 1 125 ? -8.419 11.085 21.429 1.00 93.62 125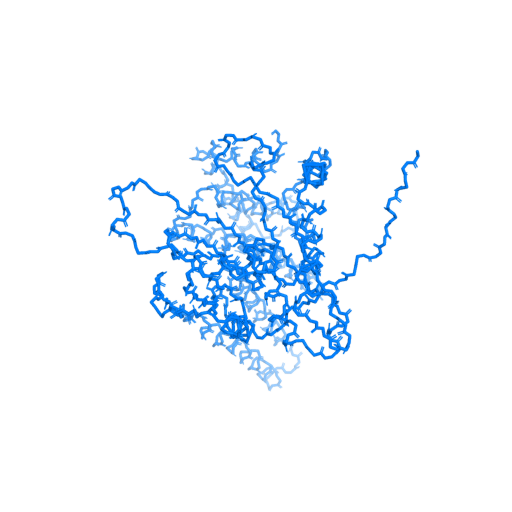 GLU A N 1
ATOM 985 C CA . GLU A 1 125 ? -8.114 11.429 20.036 1.00 93.62 125 GLU A CA 1
ATOM 986 C C . GLU A 1 125 ? -9.347 11.613 19.144 1.00 93.62 125 GLU A C 1
ATOM 988 O O . GLU A 1 125 ? -9.289 12.349 18.158 1.00 93.62 125 GLU A O 1
ATOM 993 N N . LEU A 1 126 ? -10.487 11.001 19.479 1.00 93.25 126 LEU A N 1
ATOM 994 C CA . LEU A 1 126 ? -11.741 11.145 18.726 1.00 93.25 126 LEU A CA 1
ATOM 995 C C . LEU A 1 126 ? -12.549 12.378 19.143 1.00 93.25 126 LEU A C 1
ATOM 997 O O . LEU A 1 126 ? -13.766 12.316 19.340 1.00 93.25 126 LEU A O 1
ATOM 1001 N N . THR A 1 127 ? -11.871 13.516 19.236 1.00 94.00 127 THR A N 1
ATOM 1002 C CA . THR A 1 127 ? -12.473 14.823 19.501 1.00 94.00 127 THR A CA 1
ATOM 1003 C C . THR A 1 127 ? -12.364 15.716 18.269 1.00 94.00 127 THR A C 1
ATOM 1005 O O . THR A 1 127 ? -11.440 15.586 17.461 1.00 94.00 127 THR A O 1
ATOM 1008 N N . LYS A 1 128 ? -13.316 16.644 18.108 1.00 92.44 128 LYS A N 1
ATOM 1009 C CA . LYS A 1 128 ? -13.331 17.571 16.967 1.00 92.44 128 LYS A CA 1
ATOM 1010 C C . LYS A 1 128 ? -12.031 18.377 16.880 1.00 92.44 128 LYS A C 1
ATOM 1012 O O . LYS A 1 128 ? -11.504 18.544 15.785 1.00 92.44 128 LYS A O 1
ATOM 1017 N N . ASP A 1 129 ? -11.483 18.794 18.019 1.00 92.50 129 ASP A N 1
ATOM 1018 C CA . ASP A 1 129 ? -10.256 19.592 18.075 1.00 92.50 129 ASP A CA 1
ATOM 1019 C C . ASP A 1 129 ? -9.017 18.783 17.680 1.00 92.50 129 ASP A C 1
ATOM 1021 O O . ASP A 1 129 ? -8.239 19.239 16.845 1.00 92.50 129 ASP A O 1
ATOM 1025 N N . ARG A 1 130 ? -8.845 17.556 18.198 1.00 92.25 130 ARG A N 1
ATOM 1026 C CA . ARG A 1 130 ? -7.713 16.683 17.827 1.00 92.25 130 ARG A CA 1
ATOM 1027 C C . ARG A 1 130 ? -7.747 16.301 16.351 1.00 92.25 130 ARG A C 1
ATOM 1029 O O . ARG A 1 130 ? -6.734 16.411 15.658 1.00 92.25 130 ARG A O 1
ATOM 1036 N N . LEU A 1 131 ? -8.917 15.901 15.851 1.00 91.81 131 LEU A N 1
ATOM 1037 C CA . LEU A 1 131 ? -9.102 15.584 14.434 1.00 91.81 131 LEU A CA 1
ATOM 1038 C C . LEU A 1 131 ? -8.882 16.825 13.557 1.00 91.81 131 LEU A C 1
ATOM 1040 O O . LEU A 1 131 ? -8.224 16.736 12.520 1.00 91.81 131 LEU A O 1
ATOM 1044 N N . GLY A 1 132 ? -9.366 17.988 14.001 1.00 89.44 132 GLY A N 1
ATOM 1045 C CA . GLY A 1 132 ? -9.158 19.273 13.341 1.00 89.44 132 GLY A CA 1
ATOM 1046 C C . GLY A 1 132 ? -7.684 19.671 13.275 1.00 89.44 132 GLY A C 1
ATOM 1047 O O . GLY A 1 132 ? -7.210 20.036 12.208 1.00 89.44 132 GLY A O 1
ATOM 1048 N N . GLN A 1 133 ? -6.928 19.527 14.367 1.00 89.06 133 GLN A N 1
ATOM 1049 C CA . GLN A 1 133 ? -5.484 19.797 14.401 1.00 89.06 133 GLN A CA 1
ATOM 1050 C C . GLN A 1 133 ? -4.715 18.931 13.397 1.00 89.06 133 GLN A C 1
ATOM 1052 O O . GLN A 1 133 ? -3.871 19.443 12.658 1.00 89.06 133 GLN A O 1
ATOM 1057 N N . ARG A 1 134 ? -5.028 17.632 13.323 1.00 86.62 134 ARG A N 1
ATOM 1058 C CA . ARG A 1 134 ? -4.404 16.715 12.354 1.00 86.62 134 ARG A CA 1
ATOM 1059 C C . ARG A 1 134 ? -4.739 17.098 10.918 1.00 86.62 134 ARG A C 1
ATOM 1061 O O . ARG A 1 134 ? -3.840 17.180 10.086 1.00 86.62 134 ARG A O 1
ATOM 1068 N N . MET A 1 135 ? -6.009 17.388 10.641 1.00 84.81 135 MET A N 1
ATOM 1069 C CA . MET A 1 135 ? -6.445 17.851 9.325 1.00 84.81 135 MET A CA 1
ATOM 1070 C C . MET A 1 135 ? -5.741 19.157 8.937 1.00 84.81 135 MET A C 1
ATOM 1072 O O . MET A 1 135 ? -5.200 19.249 7.840 1.00 84.81 135 MET A O 1
ATOM 1076 N N . SER A 1 136 ? -5.662 20.130 9.847 1.00 84.94 136 SER A N 1
ATOM 1077 C CA . SER A 1 136 ? -4.952 21.396 9.636 1.00 84.94 136 SER A CA 1
ATOM 1078 C C . SER A 1 136 ? -3.463 21.195 9.362 1.00 84.94 136 SER A C 1
ATOM 1080 O O . SER A 1 136 ? -2.905 21.893 8.521 1.00 84.94 136 SER A O 1
ATOM 1082 N N . SER A 1 137 ? -2.815 20.225 10.014 1.00 82.88 137 SER A N 1
ATOM 1083 C CA . SER A 1 137 ? -1.414 19.887 9.735 1.00 82.88 137 SER A CA 1
ATOM 1084 C C . SER A 1 137 ? -1.215 19.276 8.346 1.00 82.88 137 SER A C 1
ATOM 1086 O O . SER A 1 137 ? -0.188 19.519 7.721 1.00 82.88 137 SER A O 1
ATOM 1088 N N . LEU A 1 138 ? -2.161 18.469 7.859 1.00 82.25 138 LEU A N 1
ATOM 1089 C CA . LEU A 1 138 ? -2.103 17.926 6.498 1.00 82.25 138 LEU A CA 1
ATOM 1090 C C . LEU A 1 138 ? -2.392 19.022 5.461 1.00 82.25 138 LEU A C 1
ATOM 1092 O O . LEU A 1 138 ? -1.694 19.126 4.455 1.00 82.25 138 LEU A O 1
ATOM 1096 N N . MET A 1 139 ? -3.364 19.891 5.745 1.00 80.19 139 MET A N 1
ATOM 1097 C CA . MET A 1 139 ? -3.709 21.032 4.894 1.00 80.19 139 MET A CA 1
ATOM 1098 C C . MET A 1 139 ? -2.589 22.067 4.809 1.00 80.19 139 MET A C 1
ATOM 1100 O O . MET A 1 139 ? -2.362 22.611 3.734 1.00 80.19 139 MET A O 1
ATOM 1104 N N . SER A 1 140 ? -1.850 22.327 5.889 1.00 81.06 140 SER A N 1
ATOM 1105 C CA . SER A 1 140 ? -0.733 23.279 5.856 1.00 81.06 140 SER A CA 1
ATOM 1106 C C . SER A 1 140 ? 0.423 22.798 4.973 1.00 81.06 140 SER A C 1
ATOM 1108 O O . SER A 1 140 ? 1.074 23.616 4.323 1.00 81.06 140 SER A O 1
ATOM 1110 N N . LEU A 1 141 ? 0.647 21.480 4.888 1.00 79.06 141 LEU A N 1
ATOM 1111 C CA . LEU A 1 141 ? 1.599 20.889 3.944 1.00 79.06 141 LEU A CA 1
ATOM 1112 C C . LEU A 1 141 ? 1.125 21.055 2.497 1.00 79.06 141 LEU A C 1
ATOM 1114 O O . LEU A 1 141 ? 1.921 21.413 1.632 1.00 79.06 141 LEU A O 1
ATOM 1118 N N . GLU A 1 142 ? -0.163 20.841 2.230 1.00 76.00 142 GLU A N 1
ATOM 1119 C CA . GLU A 1 142 ? -0.731 20.996 0.886 1.00 76.00 142 GLU A CA 1
ATOM 1120 C C . GLU A 1 142 ? -0.783 22.463 0.426 1.00 76.00 142 GLU A C 1
ATOM 1122 O O . GLU A 1 142 ? -0.536 22.763 -0.743 1.00 76.00 142 GLU A O 1
ATOM 1127 N N . GLN A 1 143 ? -1.049 23.392 1.347 1.00 78.50 143 GLN A N 1
ATOM 1128 C CA . GLN A 1 143 ? -1.113 24.829 1.074 1.00 78.50 143 GLN A CA 1
ATOM 1129 C C . GLN A 1 143 ? 0.260 25.509 1.013 1.00 78.50 143 GLN A C 1
ATOM 1131 O O . GLN A 1 143 ? 0.336 26.667 0.601 1.00 78.50 143 GLN A O 1
ATOM 1136 N N . ASN A 1 144 ? 1.344 24.825 1.393 1.00 79.19 144 ASN A N 1
ATOM 1137 C CA . ASN A 1 144 ? 2.685 25.399 1.357 1.00 79.19 144 ASN A CA 1
ATOM 1138 C C . ASN A 1 144 ? 3.072 25.785 -0.092 1.00 79.19 144 ASN A C 1
ATOM 1140 O O . ASN A 1 144 ? 3.173 24.897 -0.946 1.00 79.19 144 ASN A O 1
ATOM 1144 N N . PRO A 1 145 ? 3.343 27.074 -0.388 1.00 75.25 145 PRO A N 1
ATOM 1145 C CA . PRO A 1 145 ? 3.620 27.540 -1.748 1.00 75.25 145 PRO A CA 1
ATOM 1146 C C . PRO A 1 145 ? 4.785 26.815 -2.431 1.00 75.25 145 PRO A C 1
ATOM 1148 O O . PRO A 1 145 ? 4.704 26.511 -3.619 1.00 75.25 145 PRO A O 1
ATOM 1151 N N . LEU A 1 146 ? 5.840 26.472 -1.681 1.00 75.44 146 LEU A N 1
ATOM 1152 C CA . LEU A 1 146 ? 7.003 25.759 -2.218 1.00 75.44 146 LEU A CA 1
ATOM 1153 C C . LEU A 1 146 ? 6.641 24.326 -2.633 1.00 75.44 146 LEU A C 1
ATOM 1155 O O . LEU A 1 146 ? 7.036 23.876 -3.706 1.00 75.44 146 LEU A O 1
ATOM 1159 N N . LEU A 1 147 ? 5.852 23.620 -1.814 1.00 71.62 147 LEU A N 1
ATOM 1160 C CA . LEU A 1 147 ? 5.389 22.259 -2.120 1.00 71.62 147 LEU A CA 1
ATOM 1161 C C . LEU A 1 147 ? 4.326 22.237 -3.225 1.00 71.62 147 LEU A C 1
ATOM 1163 O O . LEU A 1 147 ? 4.188 21.236 -3.932 1.00 71.62 147 LEU A O 1
ATOM 1167 N N . ARG A 1 148 ? 3.582 23.335 -3.384 1.00 72.94 148 ARG A N 1
ATOM 1168 C CA . ARG A 1 148 ? 2.564 23.495 -4.424 1.00 72.94 148 ARG A CA 1
ATOM 1169 C C . ARG A 1 148 ? 3.169 23.740 -5.808 1.00 72.94 148 ARG A C 1
ATOM 1171 O O . ARG A 1 148 ? 2.643 23.208 -6.778 1.00 72.94 148 ARG A O 1
ATOM 1178 N N . ILE A 1 149 ? 4.259 24.506 -5.887 1.00 74.31 149 ILE A N 1
ATOM 1179 C CA . ILE A 1 149 ? 4.953 24.847 -7.144 1.00 74.31 149 ILE A CA 1
ATOM 1180 C C . ILE A 1 149 ? 5.943 23.746 -7.572 1.00 74.31 149 ILE A C 1
ATOM 1182 O O . ILE A 1 149 ? 6.344 23.682 -8.732 1.00 74.31 149 ILE A O 1
ATOM 1186 N N . ALA A 1 150 ? 6.347 22.859 -6.655 1.00 71.81 150 ALA A N 1
ATOM 1187 C CA . ALA A 1 150 ? 7.325 21.816 -6.947 1.00 71.81 150 ALA A CA 1
ATOM 1188 C C . ALA A 1 150 ? 6.893 20.908 -8.127 1.00 71.81 150 ALA A C 1
ATOM 1190 O O . ALA A 1 150 ? 5.777 20.376 -8.107 1.00 71.81 150 ALA A O 1
ATOM 1191 N N . PRO A 1 151 ? 7.786 20.651 -9.109 1.00 72.56 151 PRO A N 1
ATOM 1192 C CA . PRO A 1 151 ? 7.541 19.702 -10.192 1.00 72.56 151 PRO A CA 1
ATOM 1193 C C . PRO A 1 151 ? 7.093 18.331 -9.677 1.00 72.56 151 PRO A C 1
ATOM 1195 O O . PRO A 1 151 ? 7.579 17.846 -8.647 1.00 72.56 151 PRO A O 1
ATOM 1198 N N . LEU A 1 152 ? 6.204 17.671 -10.423 1.00 70.06 152 LEU A N 1
ATOM 1199 C CA . LEU A 1 152 ? 5.601 16.392 -10.031 1.00 70.06 152 LEU A CA 1
ATOM 1200 C C . LEU A 1 152 ? 6.633 15.307 -9.710 1.00 70.06 152 LEU A C 1
ATOM 1202 O O . LEU A 1 152 ? 6.404 14.486 -8.830 1.00 70.06 152 LEU A O 1
ATOM 1206 N N . GLU A 1 153 ? 7.767 15.273 -10.399 1.00 62.16 153 GLU A N 1
ATOM 1207 C CA . GLU A 1 153 ? 8.834 14.298 -10.185 1.00 62.16 153 GLU A CA 1
ATOM 1208 C C . GLU A 1 153 ? 9.490 14.469 -8.808 1.00 62.16 153 GLU A C 1
ATOM 1210 O O . GLU A 1 153 ? 9.673 13.483 -8.092 1.00 62.16 153 GLU A O 1
ATOM 1215 N N . ILE A 1 154 ? 9.771 15.713 -8.409 1.00 72.00 154 ILE A N 1
ATOM 1216 C CA . ILE A 1 154 ? 10.329 16.047 -7.090 1.00 72.00 154 ILE A CA 1
ATOM 1217 C C . ILE A 1 154 ? 9.283 15.784 -6.012 1.00 72.00 154 ILE A C 1
ATOM 1219 O O . ILE A 1 154 ? 9.581 15.152 -5.000 1.00 72.00 154 ILE A O 1
ATOM 1223 N N . LYS A 1 155 ? 8.037 16.203 -6.255 1.00 73.75 155 LYS A N 1
ATOM 1224 C CA . LYS A 1 155 ? 6.914 15.953 -5.350 1.00 73.75 155 LYS A CA 1
ATOM 1225 C C . LYS A 1 155 ? 6.706 14.457 -5.123 1.00 73.75 155 LYS A C 1
ATOM 1227 O O . LYS A 1 155 ? 6.560 14.033 -3.984 1.00 73.75 155 LYS A O 1
ATOM 1232 N N . ASN A 1 156 ? 6.768 13.641 -6.175 1.00 74.25 156 ASN A N 1
ATOM 1233 C CA . ASN A 1 156 ? 6.660 12.186 -6.072 1.00 74.25 156 ASN A CA 1
ATOM 1234 C C . ASN A 1 156 ? 7.802 11.580 -5.248 1.00 74.25 156 ASN A C 1
ATOM 1236 O O . ASN A 1 156 ? 7.540 10.713 -4.419 1.00 74.25 156 ASN A O 1
ATOM 1240 N N . LEU A 1 157 ? 9.044 12.039 -5.435 1.00 72.31 157 LEU A N 1
ATOM 1241 C CA . LEU A 1 157 ? 10.182 11.600 -4.619 1.00 72.31 157 LEU A CA 1
ATOM 1242 C C . LEU A 1 157 ? 9.999 11.992 -3.148 1.00 72.31 157 LEU A C 1
ATOM 1244 O O . LEU A 1 157 ? 10.121 11.141 -2.272 1.00 72.31 157 LEU A O 1
ATOM 1248 N N . GLY A 1 158 ? 9.642 13.250 -2.877 1.00 78.19 158 GLY A N 1
ATOM 1249 C CA . GLY A 1 158 ? 9.383 13.745 -1.524 1.00 78.19 158 GLY A CA 1
ATOM 1250 C C . GLY A 1 158 ? 8.241 12.998 -0.832 1.00 78.19 158 GLY A C 1
ATOM 1251 O O . GLY A 1 158 ? 8.378 12.593 0.318 1.00 78.19 158 GLY A O 1
ATOM 1252 N N . MET A 1 159 ? 7.150 12.727 -1.552 1.00 77.19 159 MET A N 1
ATOM 1253 C CA . MET A 1 159 ? 6.030 11.920 -1.063 1.00 77.19 159 MET A CA 1
ATOM 1254 C C . MET A 1 159 ? 6.451 10.477 -0.774 1.00 77.19 159 MET A C 1
ATOM 1256 O O . MET A 1 159 ? 6.082 9.934 0.263 1.00 77.19 159 MET A O 1
ATOM 1260 N N . GLN A 1 160 ? 7.241 9.852 -1.652 1.00 75.12 160 GLN A N 1
ATOM 1261 C CA . GLN A 1 160 ? 7.754 8.497 -1.431 1.00 75.12 160 GLN A CA 1
ATOM 1262 C C . GLN A 1 160 ? 8.673 8.426 -0.211 1.00 75.12 160 GLN A C 1
ATOM 1264 O O . GLN A 1 160 ? 8.537 7.505 0.591 1.00 75.12 160 GLN A O 1
ATOM 1269 N N . LEU A 1 161 ? 9.555 9.413 -0.037 1.00 74.81 161 LEU A N 1
ATOM 1270 C CA . LEU A 1 161 ? 10.399 9.538 1.150 1.00 74.81 161 LEU A CA 1
ATOM 1271 C C . LEU A 1 161 ? 9.551 9.739 2.409 1.00 74.81 161 LEU A C 1
ATOM 1273 O O . LEU A 1 161 ? 9.770 9.049 3.399 1.00 74.81 161 LEU A O 1
ATOM 1277 N N . GLY A 1 162 ? 8.541 10.611 2.362 1.00 75.94 162 GLY A N 1
ATOM 1278 C CA . GLY A 1 162 ? 7.608 10.827 3.468 1.00 75.94 162 GLY A CA 1
ATOM 1279 C C . GLY A 1 162 ? 6.861 9.551 3.863 1.00 75.94 162 GLY A C 1
ATOM 1280 O O . GLY A 1 162 ? 6.834 9.193 5.037 1.00 75.94 162 GLY A O 1
ATOM 1281 N N . VAL A 1 163 ? 6.334 8.809 2.884 1.00 74.81 163 VAL A N 1
ATOM 1282 C CA . VAL A 1 163 ? 5.695 7.502 3.110 1.00 74.81 163 VAL A CA 1
ATOM 1283 C C . VAL A 1 163 ? 6.684 6.501 3.699 1.00 74.81 163 VAL A C 1
ATOM 1285 O O . VAL A 1 163 ? 6.326 5.751 4.601 1.00 74.81 163 VAL A O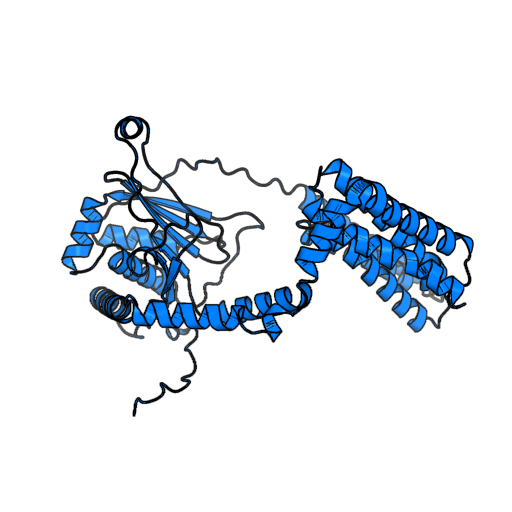 1
ATOM 1288 N N . GLN A 1 164 ? 7.926 6.476 3.217 1.00 70.38 164 GLN A N 1
ATOM 1289 C CA . GLN A 1 164 ? 8.950 5.562 3.715 1.00 70.38 164 GLN A CA 1
ATOM 1290 C C . GLN A 1 164 ? 9.355 5.880 5.160 1.00 70.38 164 GLN A C 1
ATOM 1292 O O . GLN A 1 164 ? 9.563 4.951 5.934 1.00 70.38 164 GLN A O 1
ATOM 1297 N N . LEU A 1 165 ? 9.406 7.161 5.530 1.00 69.56 165 LEU A N 1
ATOM 1298 C CA . LEU A 1 165 ? 9.664 7.612 6.898 1.00 69.56 165 LEU A CA 1
ATOM 1299 C C . LEU A 1 165 ? 8.482 7.322 7.835 1.00 69.56 165 LEU A C 1
ATOM 1301 O O . LEU A 1 165 ? 8.697 6.892 8.963 1.00 69.56 165 LEU A O 1
ATOM 1305 N N . ALA A 1 166 ? 7.245 7.495 7.362 1.00 71.25 166 ALA A N 1
ATOM 1306 C CA . ALA A 1 166 ? 6.030 7.224 8.137 1.00 71.25 166 ALA A CA 1
ATOM 1307 C C . ALA A 1 166 ? 5.671 5.729 8.210 1.00 71.25 166 ALA A C 1
ATOM 1309 O O . ALA A 1 166 ? 4.849 5.315 9.027 1.00 71.25 166 ALA A O 1
ATOM 1310 N N . LYS A 1 167 ? 6.271 4.887 7.359 1.00 70.44 167 LYS A N 1
ATOM 1311 C CA . LYS A 1 167 ? 5.954 3.456 7.274 1.00 70.44 167 LYS A CA 1
ATOM 1312 C C . LYS A 1 167 ? 6.124 2.742 8.615 1.00 70.44 167 LYS A C 1
ATOM 1314 O O . LYS A 1 167 ? 5.366 1.811 8.884 1.00 70.44 167 LYS A O 1
ATOM 1319 N N . ASP A 1 168 ? 7.080 3.166 9.433 1.00 77.88 168 ASP A N 1
ATOM 1320 C CA . ASP A 1 168 ? 7.429 2.498 10.690 1.00 77.88 168 ASP A CA 1
ATOM 1321 C C . ASP A 1 168 ? 6.630 3.016 11.905 1.00 77.88 168 ASP A C 1
ATOM 1323 O O . ASP A 1 168 ? 6.840 2.571 13.039 1.00 77.88 168 ASP A O 1
ATOM 1327 N N . ASP A 1 169 ? 5.672 3.916 11.675 1.00 84.19 169 ASP A N 1
ATOM 1328 C CA . ASP A 1 169 ? 4.831 4.488 12.730 1.00 84.19 169 ASP A CA 1
ATOM 1329 C C . ASP A 1 169 ? 3.695 3.556 13.158 1.00 84.19 169 ASP A C 1
ATOM 1331 O O . ASP A 1 169 ? 3.272 3.598 14.312 1.00 84.19 169 ASP A O 1
ATOM 1335 N N . VAL A 1 170 ? 3.240 2.677 12.259 1.00 91.62 170 VAL A N 1
ATOM 1336 C CA . VAL A 1 170 ? 2.127 1.747 12.513 1.00 91.62 170 VAL A CA 1
ATOM 1337 C C . VAL A 1 170 ? 2.512 0.305 12.195 1.00 91.62 170 VAL A C 1
ATOM 1339 O O . VAL A 1 170 ? 3.244 0.044 11.241 1.00 91.62 170 VAL A O 1
ATOM 1342 N N . THR A 1 171 ? 2.006 -0.655 12.959 1.00 95.12 171 THR A N 1
ATOM 1343 C CA . THR A 1 171 ? 2.241 -2.097 12.784 1.00 95.12 171 THR A CA 1
ATOM 1344 C C . THR A 1 171 ? 1.304 -2.707 11.743 1.00 95.12 171 THR A C 1
ATOM 1346 O O . THR A 1 171 ? 1.758 -3.415 10.843 1.00 95.12 171 THR A O 1
ATOM 1349 N N . ALA A 1 172 ? 0.008 -2.406 11.844 1.00 96.06 172 ALA A N 1
ATOM 1350 C CA . ALA A 1 172 ? -1.057 -2.951 11.002 1.00 96.06 172 ALA A CA 1
ATOM 1351 C C . ALA A 1 172 ? -2.209 -1.943 10.837 1.00 96.06 172 ALA A C 1
ATOM 1353 O O . ALA A 1 172 ? -2.196 -0.874 11.448 1.00 96.06 172 ALA A O 1
ATOM 1354 N N . ILE A 1 173 ? -3.185 -2.259 9.986 1.00 96.50 173 ILE A N 1
ATOM 1355 C CA . ILE A 1 173 ? -4.323 -1.379 9.672 1.00 96.50 173 ILE A CA 1
ATOM 1356 C C . ILE A 1 173 ? -5.622 -2.060 10.110 1.00 96.50 173 ILE A C 1
ATOM 1358 O O . ILE A 1 173 ? -5.799 -3.251 9.866 1.00 96.50 173 ILE A O 1
ATOM 1362 N N . PHE A 1 174 ? -6.534 -1.313 10.734 1.00 97.75 174 PHE A N 1
ATOM 1363 C CA . PHE A 1 174 ? -7.885 -1.779 11.040 1.00 97.75 174 PHE A CA 1
ATOM 1364 C C . PHE A 1 174 ? -8.932 -0.783 10.529 1.00 97.75 174 PHE A C 1
ATOM 1366 O O . PHE A 1 174 ? -9.086 0.310 11.068 1.00 97.75 174 PHE A O 1
ATOM 1373 N N . SER A 1 175 ? -9.655 -1.166 9.478 1.00 96.19 175 SER A N 1
ATOM 1374 C CA . SER A 1 175 ? -10.653 -0.353 8.788 1.00 96.19 175 SER A CA 1
ATOM 1375 C C . SER A 1 175 ? -12.073 -0.787 9.146 1.00 96.19 175 SER A C 1
ATOM 1377 O O . SER A 1 175 ? -12.483 -1.916 8.885 1.00 96.19 175 SER A O 1
ATOM 1379 N N . ASN A 1 176 ? -12.848 0.128 9.726 1.00 95.75 176 ASN A N 1
ATOM 1380 C CA . ASN A 1 176 ? -14.259 -0.087 10.026 1.00 95.75 176 ASN A CA 1
ATOM 1381 C C . ASN A 1 176 ? -15.136 0.745 9.081 1.00 95.75 176 ASN A C 1
ATOM 1383 O O . ASN A 1 176 ? -15.251 1.960 9.258 1.00 95.75 176 ASN A O 1
ATOM 1387 N N . LEU A 1 177 ? -15.790 0.092 8.115 1.00 92.75 177 LEU A N 1
ATOM 1388 C CA . LEU A 1 177 ? -16.746 0.743 7.210 1.00 92.75 177 LEU A CA 1
ATOM 1389 C C . LEU A 1 177 ? -18.134 0.929 7.834 1.00 92.75 177 LEU A C 1
ATOM 1391 O O . LEU A 1 177 ? -18.917 1.756 7.368 1.00 92.75 177 LEU A O 1
ATOM 1395 N N . GLY A 1 178 ? -18.417 0.219 8.923 1.00 92.31 178 GLY A N 1
ATOM 1396 C CA . GLY A 1 178 ? -19.676 0.282 9.646 1.00 92.31 178 GLY A CA 1
ATOM 1397 C C . GLY A 1 178 ? -20.783 -0.536 8.988 1.00 92.31 178 GLY A C 1
ATOM 1398 O O . GLY A 1 178 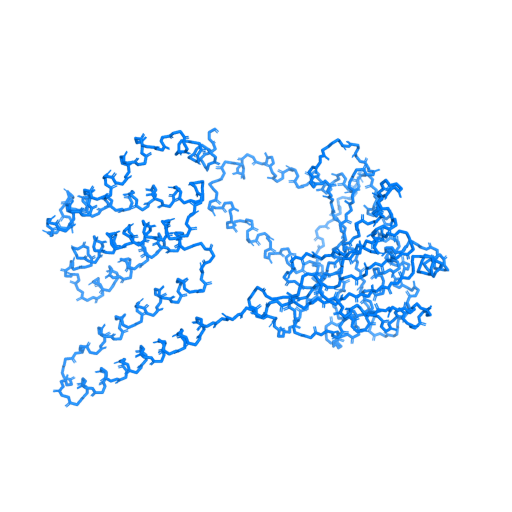? -20.539 -1.571 8.367 1.00 92.31 178 GLY A O 1
ATOM 1399 N N . VAL A 1 179 ? -22.014 -0.069 9.188 1.00 94.88 179 VAL A N 1
ATOM 1400 C CA . VAL A 1 179 ? -23.230 -0.754 8.751 1.00 94.88 179 VAL A CA 1
ATOM 1401 C C . VAL A 1 179 ? -23.520 -0.406 7.296 1.00 94.88 179 VAL A C 1
ATOM 1403 O O . VAL A 1 179 ? -23.701 0.766 6.959 1.00 94.88 179 VAL A O 1
ATOM 1406 N N . VAL A 1 180 ? -23.604 -1.426 6.450 1.00 95.44 180 VAL A N 1
ATOM 1407 C CA . VAL A 1 180 ? -24.129 -1.318 5.091 1.00 95.44 180 VAL A CA 1
ATOM 1408 C C . VAL A 1 180 ? -25.651 -1.358 5.176 1.00 95.44 180 VAL A C 1
ATOM 1410 O O . VAL A 1 180 ? -26.222 -2.286 5.741 1.00 95.44 180 VAL A O 1
ATOM 1413 N N . SER A 1 181 ? -26.309 -0.335 4.638 1.00 93.06 181 SER A N 1
ATOM 1414 C CA . SER A 1 181 ? -27.769 -0.223 4.613 1.00 93.06 181 SER A CA 1
ATOM 1415 C C . SER A 1 181 ? -28.253 -0.148 3.174 1.00 93.06 181 SER A C 1
ATOM 1417 O O . SER A 1 181 ? -27.661 0.557 2.354 1.00 93.06 181 SER A O 1
ATOM 1419 N N . LEU A 1 182 ? -29.325 -0.878 2.874 1.00 94.62 182 LEU A N 1
ATOM 1420 C CA . LEU A 1 182 ? -29.952 -0.922 1.561 1.00 94.62 182 LEU A CA 1
ATOM 1421 C C . LEU A 1 182 ? -31.472 -0.774 1.674 1.00 94.62 182 LEU A C 1
ATOM 1423 O O . LEU A 1 182 ? -32.042 -1.090 2.722 1.00 94.62 182 LEU A O 1
ATOM 1427 N N . PRO A 1 183 ? -32.147 -0.324 0.599 1.00 96.19 183 PRO A N 1
ATOM 1428 C CA . PRO A 1 183 ? -33.601 -0.383 0.520 1.00 96.19 183 PRO A CA 1
ATOM 1429 C C . PRO A 1 183 ? -34.108 -1.810 0.770 1.00 96.19 183 PRO A C 1
ATOM 1431 O O . PRO A 1 183 ? -33.470 -2.787 0.364 1.00 96.19 183 PRO A O 1
ATOM 1434 N N . ARG A 1 184 ? -35.250 -1.923 1.459 1.00 94.69 184 ARG A N 1
ATOM 1435 C CA . ARG A 1 184 ? -35.788 -3.197 1.974 1.00 94.69 184 ARG A CA 1
ATOM 1436 C C . ARG A 1 184 ? -36.013 -4.231 0.875 1.00 94.69 184 ARG A C 1
ATOM 1438 O O . ARG A 1 184 ? -35.918 -5.422 1.132 1.00 94.69 184 ARG A O 1
ATOM 1445 N N . GLU A 1 185 ? -36.273 -3.770 -0.339 1.00 96.88 185 GLU A N 1
ATOM 1446 C CA . GLU A 1 185 ? -36.505 -4.576 -1.531 1.00 96.88 185 GLU A CA 1
ATOM 1447 C C . GLU A 1 185 ? -35.273 -5.404 -1.925 1.00 96.88 185 GLU A C 1
ATOM 1449 O O . GLU A 1 185 ? -35.425 -6.483 -2.488 1.00 96.88 185 GLU A O 1
ATOM 1454 N N . TYR A 1 186 ? -34.061 -4.932 -1.611 1.00 96.06 186 TYR A N 1
ATOM 1455 C CA . TYR A 1 186 ? -32.815 -5.635 -1.937 1.00 96.06 186 TYR A CA 1
ATOM 1456 C C . TYR A 1 186 ? -32.390 -6.642 -0.871 1.00 96.06 186 TYR A C 1
ATOM 1458 O O . TYR A 1 186 ? -31.684 -7.597 -1.191 1.00 96.06 186 TYR A O 1
ATOM 1466 N N . VAL A 1 187 ? -32.805 -6.437 0.383 1.00 95.56 187 VAL A N 1
ATOM 1467 C CA . VAL A 1 187 ? -32.337 -7.223 1.535 1.00 95.56 187 VAL A CA 1
ATOM 1468 C C . VAL A 1 187 ? -32.514 -8.737 1.341 1.00 95.56 187 VAL A C 1
ATOM 1470 O O . VAL A 1 187 ? -31.549 -9.456 1.585 1.00 95.56 187 VAL A O 1
ATOM 1473 N N . PRO A 1 188 ? -33.646 -9.253 0.813 1.00 96.00 188 PRO A N 1
ATOM 1474 C CA . PRO A 1 188 ? -33.830 -10.694 0.612 1.00 96.00 188 PRO A CA 1
ATOM 1475 C C . PRO A 1 188 ? -32.854 -11.337 -0.383 1.00 96.00 188 PRO A C 1
ATOM 1477 O O . PRO A 1 188 ? -32.700 -12.555 -0.381 1.00 96.00 188 PRO A O 1
ATOM 1480 N N . TYR A 1 189 ? -32.214 -10.545 -1.249 1.00 95.81 189 TYR A N 1
ATOM 1481 C CA . TYR A 1 189 ? -31.329 -11.037 -2.310 1.00 95.81 189 TYR A CA 1
ATOM 1482 C C . TYR A 1 189 ? -29.847 -10.988 -1.933 1.00 95.81 189 TYR A C 1
ATOM 1484 O O . TYR A 1 189 ? -29.000 -11.444 -2.704 1.00 95.81 189 TYR A O 1
ATOM 1492 N N . ILE A 1 190 ? -29.511 -10.411 -0.779 1.00 93.94 190 ILE A N 1
ATOM 1493 C CA . ILE A 1 190 ? -28.130 -10.169 -0.374 1.00 93.9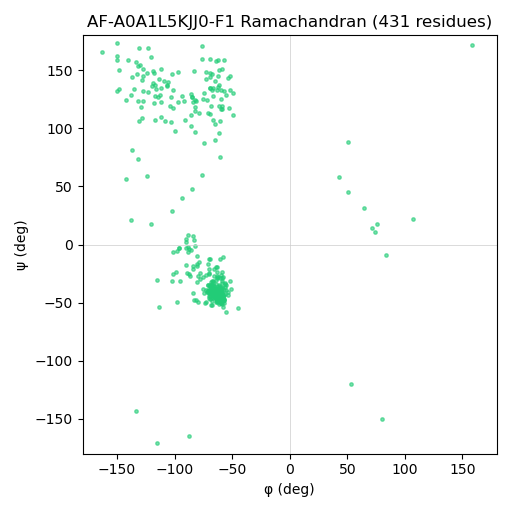4 190 ILE A CA 1
ATOM 1494 C C . ILE A 1 190 ? -27.851 -10.947 0.897 1.00 93.94 190 ILE A C 1
ATOM 1496 O O . ILE A 1 190 ? -28.490 -10.745 1.921 1.00 93.94 190 ILE A O 1
ATOM 1500 N N . ARG A 1 191 ? -26.854 -11.829 0.826 1.00 89.38 191 ARG A N 1
ATOM 1501 C CA . ARG A 1 191 ? -26.447 -12.639 1.974 1.00 89.38 191 ARG A CA 1
ATOM 1502 C C . ARG A 1 191 ? -25.566 -11.853 2.940 1.00 89.38 191 ARG A C 1
ATOM 1504 O O . ARG A 1 191 ? -25.813 -11.869 4.131 1.00 89.38 191 ARG A O 1
ATOM 1511 N N . ARG A 1 192 ? -24.527 -11.190 2.423 1.00 91.38 192 ARG A N 1
ATOM 1512 C CA . ARG A 1 192 ? -23.523 -10.463 3.214 1.00 91.38 192 ARG A CA 1
ATOM 1513 C C . ARG A 1 192 ? -22.731 -9.492 2.347 1.00 91.38 192 ARG A C 1
ATOM 1515 O O . ARG A 1 192 ? -22.701 -9.632 1.124 1.00 91.38 192 ARG A O 1
ATOM 1522 N N . PHE A 1 193 ? -22.018 -8.581 2.997 1.00 93.25 193 PHE A N 1
ATOM 1523 C CA . PHE A 1 193 ? -20.980 -7.758 2.380 1.00 93.25 193 PHE A CA 1
ATOM 1524 C C . PHE A 1 193 ? -19.615 -8.156 2.933 1.00 93.25 193 PHE A C 1
ATOM 1526 O O . PHE A 1 193 ? -19.467 -8.308 4.141 1.00 93.25 193 PHE A O 1
ATOM 1533 N N . GLY A 1 194 ? -18.634 -8.310 2.047 1.00 90.94 194 GLY A N 1
ATOM 1534 C CA . GLY A 1 194 ? -17.221 -8.461 2.388 1.00 90.94 194 GLY A CA 1
ATOM 1535 C C . GLY A 1 194 ? -16.434 -7.299 1.798 1.00 90.94 194 GLY A C 1
ATOM 1536 O O . GLY A 1 194 ? -16.798 -6.762 0.746 1.00 90.94 194 GLY A O 1
ATOM 1537 N N . VAL A 1 195 ? -15.375 -6.876 2.481 1.00 91.50 195 VAL A N 1
ATOM 1538 C CA . VAL A 1 195 ? -14.539 -5.774 2.010 1.00 91.50 195 VAL A CA 1
ATOM 1539 C C . VAL A 1 195 ? -13.104 -5.965 2.440 1.00 91.50 195 VAL A C 1
ATOM 1541 O O . VAL A 1 195 ? -12.815 -6.230 3.597 1.00 91.50 195 VAL A O 1
ATOM 1544 N N . PHE A 1 196 ? -12.191 -5.771 1.505 1.00 91.19 196 PHE A N 1
ATOM 1545 C CA . PHE A 1 196 ? -10.767 -5.726 1.771 1.00 91.19 196 PHE A CA 1
ATOM 1546 C C . PHE A 1 196 ? -10.107 -4.803 0.754 1.00 91.19 196 PHE A C 1
ATOM 1548 O O . PHE A 1 196 ? -10.646 -4.544 -0.326 1.00 91.19 196 PHE A O 1
ATOM 1555 N N . THR A 1 197 ? -8.928 -4.297 1.093 1.00 88.94 197 THR A N 1
ATOM 1556 C CA . THR A 1 197 ? -8.151 -3.434 0.206 1.00 88.94 197 THR A CA 1
ATOM 1557 C C . THR A 1 197 ? -6.767 -4.027 -0.041 1.00 88.94 197 THR A C 1
ATOM 1559 O O . THR A 1 197 ? -6.353 -5.009 0.581 1.00 88.94 197 THR A O 1
ATOM 1562 N N . SER A 1 198 ? -6.043 -3.458 -1.005 1.00 87.12 198 SER A N 1
ATOM 1563 C CA . SER A 1 198 ? -4.641 -3.806 -1.192 1.00 87.12 198 SER A CA 1
ATOM 1564 C C . SER A 1 198 ? -3.797 -3.152 -0.109 1.00 87.12 198 SER A C 1
ATOM 1566 O O . SER A 1 198 ? -3.757 -1.928 -0.019 1.00 87.12 198 SER A O 1
ATOM 1568 N N . THR A 1 199 ? -3.014 -3.952 0.610 1.00 87.00 199 THR A N 1
ATOM 1569 C CA . THR A 1 199 ? -2.144 -3.461 1.679 1.00 87.00 199 THR A CA 1
ATOM 1570 C C . THR A 1 199 ? -0.701 -3.955 1.517 1.00 87.00 199 THR A C 1
ATOM 1572 O O . THR A 1 199 ? -0.470 -5.099 1.118 1.00 87.00 199 THR A O 1
ATOM 1575 N N . PRO A 1 200 ? 0.314 -3.119 1.815 1.00 84.06 200 PRO A N 1
ATOM 1576 C CA . PRO A 1 200 ? 1.710 -3.545 1.893 1.00 84.06 200 PRO A CA 1
ATOM 1577 C C . PRO A 1 200 ? 2.079 -4.156 3.262 1.00 84.06 200 PRO A C 1
ATOM 1579 O O . PRO A 1 200 ? 3.276 -4.353 3.520 1.00 84.06 200 PRO A O 1
ATOM 1582 N N . LYS A 1 201 ? 1.084 -4.370 4.141 1.00 88.94 201 LYS A N 1
ATOM 1583 C CA . LYS A 1 201 ? 1.185 -4.953 5.490 1.00 88.94 201 LYS A CA 1
ATOM 1584 C C . LYS A 1 201 ? 0.085 -6.015 5.688 1.00 88.94 201 LYS A C 1
ATOM 1586 O O . LYS A 1 201 ? -0.231 -6.747 4.754 1.00 88.94 201 LYS A O 1
ATOM 1591 N N . ILE A 1 202 ? -0.465 -6.093 6.899 1.00 94.56 202 ILE A N 1
ATOM 1592 C CA . ILE A 1 202 ? -1.728 -6.754 7.215 1.00 94.56 202 ILE A CA 1
ATOM 1593 C C . ILE A 1 202 ? -2.787 -5.681 7.496 1.00 94.56 202 ILE A C 1
ATOM 1595 O O . ILE A 1 202 ? -2.517 -4.681 8.174 1.00 94.56 202 ILE A O 1
ATOM 1599 N N . GLU A 1 203 ? -3.977 -5.882 6.952 1.00 96.38 203 GLU A N 1
ATOM 1600 C CA . GLU A 1 203 ? -5.133 -5.016 7.126 1.00 96.38 203 GLU A CA 1
ATOM 1601 C C . GLU A 1 203 ? -6.349 -5.858 7.479 1.00 96.38 203 GLU A C 1
ATOM 1603 O O . GLU A 1 203 ? -6.718 -6.757 6.730 1.00 96.38 203 GLU A O 1
ATOM 1608 N N . LEU A 1 204 ? -6.971 -5.545 8.610 1.00 97.94 204 LEU A N 1
ATOM 1609 C CA . LEU A 1 204 ? -8.298 -6.025 8.957 1.00 97.94 204 LEU A CA 1
ATOM 1610 C C . LEU A 1 204 ? -9.314 -4.998 8.470 1.00 97.94 204 LEU A C 1
ATOM 1612 O O . LEU A 1 204 ? -9.257 -3.835 8.856 1.00 97.94 204 LEU A O 1
ATOM 1616 N N . SE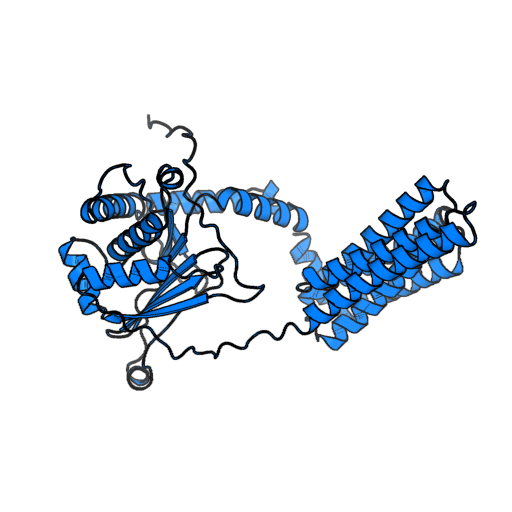R A 1 205 ? -10.259 -5.419 7.649 1.00 97.19 205 SER A N 1
ATOM 1617 C CA . SER A 1 205 ? -11.412 -4.628 7.242 1.00 97.19 205 SER A CA 1
ATOM 1618 C C . SER A 1 205 ? -12.686 -5.252 7.794 1.00 97.19 205 SER A C 1
ATOM 1620 O O . SER A 1 205 ? -12.805 -6.474 7.855 1.00 97.19 205 SER A O 1
ATOM 1622 N N . MET A 1 206 ? -13.641 -4.421 8.208 1.00 96.88 206 MET A N 1
ATOM 1623 C CA . MET A 1 206 ? -14.944 -4.900 8.649 1.00 96.88 206 MET A CA 1
ATOM 1624 C C . MET A 1 206 ? -16.103 -4.069 8.117 1.00 96.88 206 MET A C 1
ATOM 1626 O O . MET A 1 206 ? -16.033 -2.837 8.035 1.00 96.88 206 MET A O 1
ATOM 1630 N N . CYS A 1 207 ? -17.191 -4.766 7.821 1.00 96.62 207 CYS A N 1
ATOM 1631 C CA . CYS A 1 207 ? -18.495 -4.202 7.511 1.00 96.62 207 CYS A CA 1
ATOM 1632 C C . CYS A 1 207 ? -19.588 -5.156 7.985 1.00 96.62 207 CYS A C 1
ATOM 1634 O O . CYS A 1 207 ? -19.384 -6.373 8.012 1.00 96.62 207 CYS A O 1
ATOM 1636 N N . SER A 1 208 ? -20.742 -4.601 8.344 1.00 96.94 208 SER A N 1
ATOM 1637 C CA . SER A 1 208 ? -21.900 -5.392 8.750 1.00 96.94 208 SER A CA 1
ATOM 1638 C C . SER A 1 208 ? -23.100 -5.175 7.846 1.00 96.94 208 SER A C 1
ATOM 1640 O O . SER A 1 208 ? -23.312 -4.073 7.340 1.00 96.94 208 SER A O 1
ATOM 1642 N N . PHE A 1 209 ? -23.914 -6.213 7.703 1.00 97.19 209 PHE A N 1
ATOM 1643 C CA . PHE A 1 209 ? -25.206 -6.177 7.033 1.00 97.19 209 PHE A CA 1
ATOM 1644 C C . PHE A 1 209 ? -26.180 -7.069 7.798 1.00 97.19 209 PHE A C 1
ATOM 1646 O O . PHE A 1 209 ? -25.878 -8.233 8.035 1.00 97.19 209 PHE A O 1
ATOM 1653 N N . GLU A 1 210 ? -27.320 -6.522 8.222 1.00 94.50 210 GLU A N 1
ATOM 1654 C CA . GLU A 1 210 ? -28.205 -7.185 9.190 1.00 94.50 210 GLU A CA 1
ATOM 1655 C C . GLU A 1 210 ? -27.439 -7.612 10.463 1.00 94.50 210 GLU A C 1
ATOM 1657 O O . GLU A 1 210 ? -26.887 -6.749 11.152 1.00 94.50 210 GLU A O 1
ATOM 1662 N N . ASP A 1 211 ? -27.400 -8.907 10.795 1.00 95.94 211 ASP A N 1
ATOM 1663 C CA . ASP A 1 211 ? -26.598 -9.440 11.908 1.00 95.94 211 ASP A CA 1
ATOM 1664 C C . ASP A 1 211 ? -25.237 -10.001 11.464 1.00 95.94 211 ASP A C 1
ATOM 1666 O O . ASP A 1 211 ? -24.435 -10.395 12.308 1.00 95.94 211 ASP A O 1
ATOM 1670 N N . ASP A 1 212 ? -24.946 -10.013 10.165 1.00 95.81 212 ASP A N 1
ATOM 1671 C CA . ASP A 1 212 ? -23.717 -10.577 9.618 1.00 95.81 212 ASP A CA 1
ATOM 1672 C C . ASP A 1 212 ? -22.599 -9.526 9.645 1.00 95.81 212 ASP A C 1
ATOM 1674 O O . ASP A 1 212 ? -22.627 -8.544 8.897 1.00 95.81 212 ASP A O 1
ATOM 1678 N N . LEU A 1 213 ? -21.583 -9.735 10.489 1.00 97.50 213 LEU A N 1
ATOM 1679 C CA . LEU A 1 213 ? -20.330 -8.978 10.473 1.00 97.50 213 LEU A CA 1
ATOM 1680 C C . LEU A 1 213 ? -19.238 -9.798 9.793 1.00 97.50 213 LEU A C 1
ATOM 1682 O O . LEU A 1 213 ? -18.810 -10.825 10.319 1.00 97.50 213 LEU A O 1
ATOM 1686 N N . VAL A 1 214 ? -18.717 -9.299 8.675 1.00 97.06 214 VAL A N 1
ATOM 1687 C CA . VAL A 1 214 ? -17.578 -9.929 8.001 1.00 97.06 214 VAL A CA 1
ATOM 1688 C C . VAL A 1 214 ? -16.286 -9.230 8.416 1.00 97.06 214 VAL A C 1
ATOM 1690 O O . VAL A 1 214 ? -16.124 -8.023 8.235 1.00 97.06 214 VAL A O 1
ATOM 1693 N N . LEU A 1 215 ? -15.358 -10.008 8.972 1.00 97.69 215 LEU A N 1
ATOM 1694 C CA . LEU A 1 215 ? -14.008 -9.614 9.369 1.00 97.69 215 LEU A CA 1
ATOM 1695 C C . LEU A 1 215 ? -13.027 -10.132 8.317 1.00 97.69 215 LEU A C 1
ATOM 1697 O O . LEU A 1 215 ? -12.761 -11.329 8.250 1.00 97.69 215 LEU A O 1
ATOM 1701 N N . SER A 1 216 ? -12.510 -9.233 7.485 1.00 96.00 216 SER A N 1
ATOM 1702 C CA . SER A 1 216 ? -11.715 -9.562 6.300 1.00 96.00 216 SER A CA 1
ATOM 1703 C C . SER A 1 216 ? -10.265 -9.136 6.488 1.00 96.00 216 SER A C 1
ATOM 1705 O O . SER A 1 216 ? -9.952 -7.946 6.483 1.00 96.00 216 SER A O 1
ATOM 1707 N N . PHE A 1 217 ? -9.363 -10.097 6.634 1.00 96.19 217 PHE A N 1
ATOM 1708 C CA . PHE A 1 217 ? -7.929 -9.849 6.604 1.00 96.19 217 PHE A CA 1
ATOM 1709 C C . PHE A 1 217 ? -7.408 -9.869 5.173 1.00 96.19 217 PHE A C 1
ATOM 1711 O O . PHE A 1 217 ? -7.617 -10.841 4.452 1.00 96.19 217 PHE A O 1
ATOM 1718 N N . ALA A 1 218 ? -6.664 -8.831 4.800 1.00 94.31 218 ALA A N 1
ATOM 1719 C CA . ALA A 1 218 ? -5.766 -8.831 3.657 1.00 94.31 218 ALA A CA 1
ATOM 1720 C C . ALA A 1 218 ? -4.319 -8.737 4.143 1.00 94.31 218 ALA A C 1
ATOM 1722 O O . ALA A 1 218 ? -3.974 -7.852 4.923 1.00 94.31 218 ALA A O 1
ATOM 1723 N N . SER A 1 219 ? -3.459 -9.637 3.671 1.00 93.06 219 SER A N 1
ATOM 1724 C CA . SER A 1 219 ? -2.060 -9.714 4.094 1.00 93.06 219 SER A CA 1
ATOM 1725 C C . SER A 1 219 ? -1.124 -9.896 2.906 1.00 93.06 219 SER A C 1
ATOM 1727 O O . SER A 1 219 ? -1.348 -10.735 2.028 1.00 93.06 219 SER A O 1
ATOM 1729 N N . CYS A 1 220 ? -0.038 -9.121 2.882 1.00 89.88 220 CY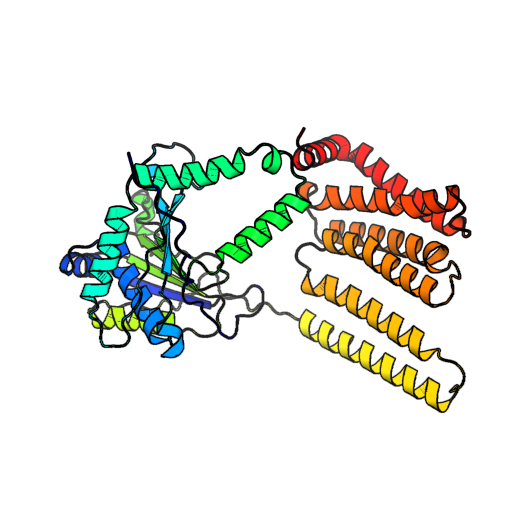S A N 1
ATOM 1730 C CA . CYS A 1 220 ? 1.068 -9.332 1.947 1.00 89.88 220 CYS A CA 1
ATOM 1731 C C . CYS A 1 220 ? 2.066 -10.401 2.420 1.00 89.88 220 CYS A C 1
ATOM 1733 O O . CYS A 1 220 ? 3.118 -10.564 1.800 1.00 89.88 220 CYS A O 1
ATOM 1735 N N . PHE A 1 221 ? 1.808 -11.069 3.547 1.00 90.31 221 PHE A N 1
ATOM 1736 C CA . PHE A 1 221 ? 2.667 -12.106 4.115 1.00 90.31 221 PHE A CA 1
ATOM 1737 C C . PHE A 1 221 ? 2.105 -13.495 3.822 1.00 90.31 221 PHE A C 1
ATOM 1739 O O . PHE A 1 221 ? 0.894 -13.679 3.725 1.00 90.31 221 PHE A O 1
ATOM 1746 N N . GLN A 1 222 ? 2.997 -14.470 3.637 1.00 85.94 222 GLN A N 1
ATOM 1747 C CA . GLN A 1 222 ? 2.614 -15.864 3.401 1.00 85.94 222 GLN A CA 1
ATOM 1748 C C . GLN A 1 222 ? 2.037 -16.518 4.656 1.00 85.94 222 GLN A C 1
ATOM 1750 O O . GLN A 1 222 ? 1.136 -17.343 4.546 1.00 85.94 222 GLN A O 1
ATOM 1755 N N . ASP A 1 223 ? 2.563 -16.134 5.818 1.00 88.31 223 ASP A N 1
ATOM 1756 C CA . ASP A 1 223 ? 2.102 -16.599 7.118 1.00 88.31 223 ASP A CA 1
ATOM 1757 C C . ASP A 1 223 ? 0.739 -15.980 7.471 1.00 88.31 223 ASP A C 1
ATOM 1759 O O . ASP A 1 223 ? 0.490 -14.814 7.164 1.00 88.31 223 ASP A O 1
ATOM 1763 N N . GLN A 1 224 ? -0.121 -16.780 8.103 1.00 91.94 224 GLN A N 1
ATOM 1764 C CA . GLN A 1 224 ? -1.471 -16.422 8.541 1.00 91.94 224 GLN A CA 1
ATOM 1765 C C . GLN A 1 224 ? -1.651 -16.575 10.066 1.00 91.94 224 GLN A C 1
ATOM 1767 O O . GLN A 1 224 ? -2.772 -16.716 10.567 1.00 91.94 224 GLN A O 1
ATOM 1772 N N . ASN A 1 225 ? -0.549 -16.640 10.826 1.00 95.31 225 ASN A N 1
ATOM 1773 C CA . ASN A 1 225 ? -0.597 -16.850 12.273 1.00 95.31 225 ASN A CA 1
ATOM 1774 C C . ASN A 1 225 ? -1.372 -15.754 13.010 1.00 95.31 225 ASN A C 1
ATOM 1776 O O . ASN A 1 225 ? -2.124 -16.068 13.926 1.00 95.31 225 ASN A O 1
ATOM 1780 N N . ILE A 1 226 ? -1.231 -14.489 12.604 1.00 97.12 226 ILE A N 1
ATOM 1781 C CA . ILE A 1 226 ? -1.900 -13.360 13.267 1.00 97.12 226 ILE A CA 1
ATOM 1782 C C . ILE A 1 226 ? -3.415 -13.468 13.089 1.00 97.12 226 ILE A C 1
ATOM 1784 O O . ILE A 1 226 ? -4.163 -13.315 14.051 1.00 97.12 226 ILE A O 1
ATOM 1788 N N . GLU A 1 227 ? -3.870 -13.784 11.879 1.00 96.56 227 GLU A N 1
ATOM 1789 C CA . GLU A 1 227 ? -5.273 -14.024 11.554 1.00 96.56 227 GLU A CA 1
ATOM 1790 C C . GLU A 1 227 ? -5.819 -15.197 12.379 1.00 96.56 227 GLU A C 1
ATOM 1792 O O . GLU A 1 227 ? -6.878 -15.091 12.999 1.00 96.56 227 GLU A O 1
ATOM 1797 N N . ARG A 1 228 ? -5.062 -16.301 12.461 1.00 96.56 228 ARG A N 1
ATOM 1798 C CA . ARG A 1 228 ? -5.423 -17.460 13.289 1.00 96.56 228 ARG A CA 1
ATOM 1799 C C . ARG A 1 228 ? -5.519 -17.091 14.772 1.00 96.56 228 ARG A C 1
ATOM 1801 O O . ARG A 1 228 ? -6.487 -17.479 15.423 1.00 96.56 228 ARG A O 1
ATOM 1808 N N . ASN A 1 229 ? -4.546 -16.357 15.307 1.00 98.00 229 ASN A N 1
ATOM 1809 C CA . ASN A 1 229 ? -4.529 -15.918 16.702 1.00 98.00 229 ASN A CA 1
ATOM 1810 C C . ASN A 1 229 ? -5.718 -15.003 16.995 1.00 98.00 229 ASN A C 1
ATOM 1812 O O . ASN A 1 229 ? -6.399 -15.192 17.998 1.00 98.00 229 ASN A O 1
ATOM 1816 N N . PHE A 1 230 ? -6.036 -14.084 16.085 1.00 98.50 230 PHE A N 1
ATOM 1817 C CA . PHE A 1 230 ? -7.187 -13.196 16.200 1.00 98.50 230 PHE A CA 1
ATOM 1818 C C . PHE A 1 230 ? -8.502 -13.976 16.336 1.00 98.50 230 PHE A C 1
ATOM 1820 O O . PHE A 1 230 ? -9.228 -13.790 17.314 1.00 98.50 230 PHE A O 1
ATOM 1827 N N . PHE A 1 231 ? -8.790 -14.906 15.419 1.00 98.06 231 PHE A N 1
ATOM 1828 C CA . PHE A 1 231 ? -10.013 -15.714 15.500 1.00 98.06 231 PHE A CA 1
ATOM 1829 C C . PHE A 1 231 ? -10.008 -16.682 16.692 1.00 98.06 231 PHE A C 1
ATOM 1831 O O . PHE A 1 231 ? -11.056 -16.927 17.289 1.00 98.06 231 PHE A O 1
ATOM 1838 N N . ARG A 1 232 ? -8.837 -17.186 17.103 1.00 98.00 232 ARG A N 1
ATOM 1839 C CA . ARG A 1 232 ? -8.695 -17.997 18.321 1.00 98.00 232 ARG A CA 1
ATOM 1840 C C . ARG A 1 232 ? -9.022 -17.193 19.582 1.00 98.00 232 ARG A C 1
ATOM 1842 O O . ARG A 1 232 ? -9.710 -17.715 20.455 1.00 98.00 232 ARG A O 1
ATOM 1849 N N . ILE A 1 233 ? -8.560 -15.945 19.678 1.00 98.25 233 ILE A N 1
ATOM 1850 C CA . ILE A 1 233 ? -8.873 -15.047 20.800 1.00 98.25 233 ILE A CA 1
ATOM 1851 C C . ILE A 1 233 ? -10.376 -14.746 20.827 1.00 98.25 233 ILE A C 1
ATOM 1853 O O . ILE A 1 233 ? -10.987 -14.851 21.888 1.00 98.25 233 ILE A O 1
ATOM 1857 N N . LEU A 1 234 ? -10.999 -14.458 19.676 1.00 98.19 234 LEU A N 1
ATOM 1858 C CA . LEU A 1 234 ? -12.457 -14.286 19.591 1.00 98.19 234 LEU A CA 1
ATOM 1859 C C . LEU A 1 234 ? -13.209 -15.525 20.090 1.00 98.19 234 LEU A C 1
ATOM 1861 O O . LEU A 1 234 ? -14.093 -15.404 20.940 1.00 98.19 234 LEU A O 1
ATOM 1865 N N . LYS A 1 235 ? -12.795 -16.719 19.652 1.00 97.81 235 LYS A N 1
ATOM 1866 C CA . LYS A 1 235 ? -13.366 -17.982 20.133 1.00 97.81 235 LYS A CA 1
ATOM 1867 C C . LYS A 1 235 ? -13.219 -18.140 21.651 1.00 97.81 235 LYS A C 1
ATOM 1869 O O . LYS A 1 235 ? -14.152 -18.601 22.301 1.00 97.81 235 LYS A O 1
ATOM 1874 N N . GLY A 1 236 ? -12.096 -17.706 22.229 1.00 97.62 236 GLY A N 1
ATOM 1875 C CA . GLY A 1 236 ? -11.877 -17.674 23.681 1.00 97.62 236 GLY A CA 1
ATOM 1876 C C . GLY A 1 236 ? -12.880 -16.801 24.447 1.00 97.62 236 GLY A C 1
ATOM 1877 O O . GLY A 1 236 ? -13.190 -17.095 25.597 1.00 97.62 236 GLY A O 1
ATOM 1878 N N . PHE A 1 237 ? -13.454 -15.785 23.799 1.00 97.56 237 PHE A N 1
ATOM 1879 C CA . PHE A 1 237 ? -14.539 -14.964 24.346 1.00 97.56 237 PHE A CA 1
ATOM 1880 C C . PHE A 1 237 ? -15.946 -15.518 24.060 1.00 97.56 237 PHE A C 1
ATOM 1882 O O . PHE A 1 237 ? -16.933 -14.837 24.339 1.00 97.56 237 PHE A O 1
ATOM 1889 N N . GLY A 1 238 ? -16.058 -16.730 23.509 1.00 96.44 238 GLY A N 1
ATOM 1890 C CA . GLY A 1 238 ? -17.334 -17.332 23.112 1.00 96.44 238 GLY A CA 1
ATOM 1891 C C . GLY A 1 238 ? -17.908 -16.760 21.813 1.00 96.44 238 GLY A C 1
ATOM 1892 O O . GLY A 1 238 ? -19.101 -16.897 21.559 1.00 96.44 238 GLY A O 1
ATOM 1893 N N . LEU A 1 239 ? -17.082 -16.092 21.002 1.00 96.88 239 LEU A N 1
ATOM 1894 C CA . LEU A 1 239 ? -17.474 -15.550 19.704 1.00 96.88 239 LEU A CA 1
ATOM 1895 C C . LEU A 1 239 ? -17.008 -16.509 18.611 1.00 96.88 239 LEU A C 1
ATOM 1897 O O . LEU A 1 239 ? -15.841 -16.494 18.215 1.00 96.88 239 LEU A O 1
ATOM 1901 N N . GLU A 1 240 ? -17.911 -17.367 18.145 1.00 92.94 240 GLU A N 1
ATOM 1902 C CA . GLU A 1 240 ? -17.614 -18.255 17.024 1.00 92.94 240 GLU A CA 1
ATOM 1903 C C . GLU A 1 240 ? -17.601 -17.473 15.708 1.00 92.94 240 GLU A C 1
ATOM 1905 O O . GLU A 1 240 ? -18.511 -16.697 15.417 1.00 92.94 240 GLU A O 1
ATOM 1910 N N . ALA A 1 241 ? -16.534 -17.675 14.934 1.00 94.75 241 ALA A N 1
ATOM 1911 C CA . ALA A 1 241 ? -16.383 -17.123 13.599 1.00 94.75 241 ALA A CA 1
ATOM 1912 C C . ALA A 1 241 ? -16.432 -18.259 12.574 1.00 94.75 241 ALA A C 1
ATOM 1914 O O . ALA A 1 241 ? -15.607 -19.175 12.628 1.00 94.75 241 ALA A O 1
ATOM 1915 N N . GLU A 1 242 ? -17.366 -18.189 11.629 1.00 95.00 242 GLU A N 1
ATOM 1916 C CA . GLU A 1 242 ? -17.382 -19.074 10.464 1.00 95.00 242 GLU A CA 1
ATOM 1917 C C . GLU A 1 242 ? -16.358 -18.551 9.452 1.00 95.00 242 GLU A C 1
ATOM 1919 O O . GLU A 1 242 ? -16.513 -17.457 8.904 1.00 95.00 242 GLU A O 1
ATOM 1924 N N . LEU A 1 243 ? -15.282 -19.305 9.215 1.00 93.69 243 LEU A N 1
ATOM 1925 C CA . LEU A 1 243 ? -14.307 -18.948 8.187 1.00 93.69 243 LEU A CA 1
ATOM 1926 C C . LEU A 1 243 ? -14.917 -19.173 6.803 1.00 93.69 243 LEU A C 1
ATOM 1928 O O . LEU A 1 243 ? -15.368 -20.269 6.478 1.00 93.69 243 LEU A O 1
ATOM 1932 N N . LEU A 1 244 ? -14.914 -18.129 5.981 1.00 89.62 244 LEU A N 1
ATOM 1933 C CA . LEU A 1 244 ? -15.537 -18.159 4.667 1.00 89.62 244 LEU A CA 1
ATOM 1934 C C . LEU A 1 244 ? -14.592 -18.804 3.647 1.00 89.62 244 LEU A C 1
ATOM 1936 O O . LEU A 1 244 ? -13.528 -18.272 3.329 1.00 89.62 244 LEU A O 1
ATOM 1940 N N . GLU A 1 245 ? -14.997 -19.955 3.112 1.00 79.31 245 GLU A N 1
ATOM 1941 C CA . GLU A 1 245 ? -14.237 -20.669 2.076 1.00 79.31 245 GLU A CA 1
ATOM 1942 C C . GLU A 1 245 ? -14.567 -20.191 0.655 1.00 79.31 245 GLU A C 1
ATOM 1944 O O . GLU A 1 245 ? -13.720 -20.265 -0.243 1.00 79.31 245 GLU A O 1
ATOM 1949 N N . ASP A 1 246 ? -15.782 -19.670 0.458 1.00 67.69 246 ASP A N 1
ATOM 1950 C CA . ASP A 1 246 ? -16.274 -19.176 -0.828 1.00 67.69 246 ASP A CA 1
ATOM 1951 C C . ASP A 1 246 ? -15.629 -17.826 -1.169 1.00 67.69 246 ASP A C 1
ATOM 1953 O O . ASP A 1 246 ? -16.119 -16.750 -0.815 1.00 67.69 246 ASP A O 1
ATOM 1957 N N . ARG A 1 247 ? -14.460 -17.900 -1.813 1.00 64.00 247 ARG A N 1
ATOM 1958 C CA . ARG A 1 247 ? -13.681 -16.736 -2.237 1.00 64.00 247 ARG A CA 1
ATOM 1959 C C . ARG A 1 247 ? -14.217 -16.209 -3.561 1.00 64.00 247 ARG A C 1
ATOM 1961 O O . ARG A 1 247 ? -13.812 -16.680 -4.626 1.00 64.00 247 ARG A O 1
ATOM 1968 N N . PHE A 1 248 ? -15.070 -15.190 -3.495 1.00 58.97 248 PHE A N 1
ATOM 1969 C CA . PHE A 1 248 ? -15.470 -14.401 -4.656 1.00 58.97 248 PHE A CA 1
ATOM 1970 C C . PHE A 1 248 ? -14.752 -13.035 -4.667 1.00 58.97 248 PHE A C 1
ATOM 1972 O O . PHE A 1 248 ? -14.843 -12.298 -3.687 1.00 58.97 248 PHE A O 1
ATOM 1979 N N . PRO A 1 249 ? -14.069 -12.648 -5.764 1.00 62.03 249 PRO A N 1
ATOM 1980 C CA . PRO A 1 249 ? -13.862 -13.420 -6.988 1.00 62.03 249 PRO A CA 1
ATOM 1981 C C . PRO A 1 249 ? -12.866 -14.573 -6.788 1.00 62.03 249 PRO A C 1
ATOM 1983 O O . PRO A 1 249 ? -11.903 -14.456 -6.028 1.00 62.03 249 PRO A O 1
ATOM 1986 N N . ALA A 1 250 ? -13.068 -15.669 -7.528 1.00 65.88 250 ALA A N 1
ATOM 1987 C CA . ALA A 1 250 ? -12.195 -16.840 -7.479 1.00 65.88 250 ALA A CA 1
ATOM 1988 C C . ALA A 1 250 ? -10.723 -16.446 -7.684 1.00 65.88 250 ALA A C 1
ATOM 1990 O O . ALA A 1 250 ? -10.386 -15.697 -8.610 1.00 65.88 250 ALA A O 1
ATOM 1991 N N . LYS A 1 251 ? -9.833 -16.975 -6.832 1.00 60.88 251 LYS A N 1
ATOM 1992 C CA . LYS A 1 251 ? -8.387 -16.721 -6.894 1.00 60.88 251 LYS A CA 1
ATOM 1993 C C . LYS A 1 251 ? -7.835 -17.221 -8.230 1.00 60.88 251 LYS A C 1
ATOM 1995 O O . LYS A 1 251 ? -7.486 -18.388 -8.374 1.00 60.88 251 LYS A O 1
ATOM 2000 N N . LYS A 1 252 ? -7.711 -16.330 -9.214 1.00 58.75 252 LYS A N 1
ATOM 2001 C CA . LYS A 1 252 ? -6.941 -16.612 -10.428 1.00 58.75 252 LYS A CA 1
ATOM 2002 C C . LYS A 1 252 ? -5.476 -16.672 -10.020 1.00 58.75 252 LYS A C 1
ATOM 2004 O O . LYS A 1 252 ? -4.911 -15.655 -9.623 1.00 58.75 252 LYS A O 1
ATOM 2009 N N . THR A 1 253 ? -4.851 -17.845 -10.090 1.00 56.53 253 THR A N 1
ATOM 2010 C CA . THR A 1 253 ? -3.391 -17.936 -9.995 1.00 56.53 253 THR A CA 1
ATOM 2011 C C . THR A 1 253 ? -2.809 -17.098 -11.128 1.00 56.53 253 THR A C 1
ATOM 2013 O O . THR A 1 253 ? -3.075 -17.417 -12.291 1.00 56.53 253 THR A O 1
ATOM 2016 N N . PRO A 1 254 ? -2.054 -16.022 -10.849 1.00 56.50 254 PRO A N 1
ATOM 2017 C CA . PRO A 1 254 ? -1.371 -15.318 -11.915 1.00 56.50 254 PRO A CA 1
ATOM 2018 C C . PRO A 1 254 ? -0.335 -16.285 -12.495 1.00 56.50 254 PRO A C 1
ATOM 2020 O O . PRO A 1 254 ? 0.691 -16.561 -11.874 1.00 56.50 254 PRO A O 1
ATOM 2023 N N . GLU A 1 255 ? -0.617 -16.853 -13.669 1.00 51.91 255 GLU A N 1
ATOM 2024 C CA . GLU A 1 255 ? 0.367 -17.621 -14.426 1.00 51.91 255 GLU A CA 1
ATOM 2025 C C . GLU A 1 255 ? 1.485 -16.666 -14.853 1.00 51.91 255 GLU A C 1
ATOM 2027 O O . GLU A 1 255 ? 1.453 -16.056 -15.923 1.00 51.91 255 GLU A O 1
ATOM 2032 N N . TYR A 1 256 ? 2.516 -16.526 -14.025 1.00 57.50 256 TYR A N 1
ATOM 2033 C CA . TYR A 1 256 ? 3.722 -15.797 -14.395 1.00 57.50 256 TYR A CA 1
ATOM 2034 C C . TYR A 1 256 ? 4.593 -16.639 -15.340 1.00 57.50 256 TYR A C 1
ATOM 2036 O O . TYR A 1 256 ? 5.755 -16.916 -15.052 1.00 57.50 256 TYR A O 1
ATOM 2044 N N . LYS A 1 257 ? 4.053 -17.016 -16.511 1.00 56.72 257 LYS A N 1
ATOM 2045 C CA . LYS A 1 257 ? 4.797 -17.676 -17.604 1.00 56.72 257 LYS A CA 1
ATOM 2046 C C . LYS A 1 257 ? 6.074 -16.901 -17.973 1.00 56.72 257 LYS A C 1
ATOM 2048 O O . LYS A 1 257 ? 7.098 -17.504 -18.281 1.00 56.72 257 LYS A O 1
ATOM 2053 N N . GLY A 1 258 ? 6.052 -15.572 -17.829 1.00 64.19 258 GLY A N 1
ATOM 2054 C CA . GLY A 1 258 ? 7.210 -14.703 -18.058 1.00 64.19 258 GLY A CA 1
ATOM 2055 C C . GLY A 1 258 ? 8.384 -14.890 -17.084 1.00 64.19 258 GLY A C 1
ATOM 2056 O O . GLY A 1 258 ? 9.506 -14.546 -17.441 1.00 64.19 258 GLY A O 1
ATOM 2057 N N . LEU A 1 259 ? 8.177 -15.455 -15.886 1.00 71.06 259 LEU A N 1
ATOM 2058 C CA . LEU A 1 259 ? 9.267 -15.645 -14.917 1.00 71.06 259 LEU A CA 1
ATOM 2059 C C . LEU A 1 259 ? 10.247 -16.729 -15.382 1.00 71.06 259 LEU A C 1
ATOM 2061 O O . LEU A 1 259 ? 11.457 -16.540 -15.295 1.00 71.06 259 LEU A O 1
ATOM 2065 N N . ARG A 1 260 ? 9.728 -17.826 -15.954 1.00 78.44 260 ARG A N 1
ATOM 2066 C CA . ARG A 1 260 ? 10.562 -18.876 -16.561 1.00 78.44 260 ARG A CA 1
ATOM 2067 C C . ARG A 1 260 ? 11.352 -18.332 -17.749 1.00 78.44 260 ARG A C 1
ATOM 2069 O O . ARG A 1 260 ? 12.535 -18.617 -17.868 1.00 78.44 260 ARG A O 1
ATOM 2076 N N . PHE A 1 261 ? 10.721 -17.512 -18.593 1.00 82.69 261 PHE A N 1
ATOM 2077 C CA . PHE A 1 261 ? 11.413 -16.828 -19.690 1.00 82.69 261 PHE A CA 1
ATOM 2078 C C . PHE A 1 261 ? 12.578 -15.972 -19.173 1.00 82.69 261 PHE A C 1
ATOM 2080 O O . PHE A 1 261 ? 13.691 -16.094 -19.674 1.00 82.69 261 PHE A O 1
ATOM 2087 N N . PHE A 1 262 ? 12.352 -15.162 -18.132 1.00 82.31 262 PHE A N 1
ATOM 2088 C CA . PHE A 1 262 ? 13.402 -14.324 -17.547 1.00 82.31 262 PHE A CA 1
ATOM 2089 C C . PHE A 1 262 ? 14.559 -15.144 -16.948 1.00 82.31 262 PHE A C 1
ATOM 2091 O O . PHE A 1 262 ? 15.721 -14.764 -17.098 1.00 82.31 262 PHE A O 1
ATOM 2098 N N . GLN A 1 263 ? 14.258 -16.281 -16.309 1.00 85.69 263 GLN A N 1
ATOM 2099 C CA . GLN A 1 263 ? 15.266 -17.217 -15.794 1.00 85.69 263 GLN A CA 1
ATOM 2100 C C . GLN A 1 263 ? 16.143 -17.775 -16.923 1.00 85.69 263 GLN A C 1
ATOM 2102 O O . GLN A 1 263 ? 17.367 -17.668 -16.853 1.00 85.69 263 GLN A O 1
ATOM 2107 N N . TRP A 1 264 ? 15.529 -18.301 -17.987 1.00 90.06 264 TRP A N 1
ATOM 2108 C CA . TRP A 1 264 ? 16.249 -18.841 -19.147 1.00 90.06 264 TRP A CA 1
ATOM 2109 C C . TRP A 1 264 ? 17.047 -17.778 -19.900 1.00 90.06 264 TRP A C 1
ATOM 2111 O O . TRP A 1 264 ? 18.180 -18.029 -20.310 1.00 90.06 264 TRP A O 1
ATOM 2121 N N . PHE A 1 265 ? 16.495 -16.575 -20.042 1.00 89.06 265 PHE A N 1
ATOM 2122 C CA . PHE A 1 265 ? 17.200 -15.446 -20.638 1.00 89.06 265 PHE A CA 1
ATOM 2123 C C . PHE A 1 265 ? 18.433 -15.050 -19.811 1.00 89.06 265 PHE A C 1
ATOM 2125 O O . PHE A 1 265 ? 19.526 -14.935 -20.358 1.00 89.06 265 PHE A O 1
ATOM 2132 N N . SER A 1 266 ? 18.288 -14.929 -18.486 1.00 89.19 266 SER A N 1
ATOM 2133 C CA . SER A 1 266 ? 19.407 -14.613 -17.585 1.00 89.19 266 SER A CA 1
ATOM 2134 C C . SER A 1 266 ? 20.503 -15.679 -17.644 1.00 89.19 266 SER A C 1
ATOM 2136 O O . SER A 1 266 ? 21.682 -15.346 -17.745 1.00 89.19 266 SER A O 1
ATOM 2138 N N . PHE A 1 267 ? 20.115 -16.957 -17.646 1.00 93.00 267 PHE A N 1
ATOM 2139 C CA . PHE A 1 267 ? 21.046 -18.070 -17.821 1.00 93.00 267 PHE A CA 1
ATOM 2140 C C . PHE A 1 267 ? 21.787 -17.985 -19.162 1.00 93.00 267 PHE A C 1
ATOM 2142 O O . PHE A 1 267 ? 23.003 -18.147 -19.199 1.00 93.00 267 PHE A O 1
ATOM 2149 N N . SER A 1 268 ? 21.082 -17.650 -20.245 1.00 91.19 268 SER A N 1
ATOM 2150 C CA . SER A 1 268 ? 21.672 -17.511 -21.583 1.00 91.19 268 SER A CA 1
ATOM 2151 C C . SER A 1 268 ? 22.688 -16.365 -21.658 1.00 91.19 268 SER A C 1
ATOM 2153 O O . SER A 1 268 ? 23.754 -16.544 -22.240 1.00 91.19 268 SER A O 1
ATOM 2155 N N . CYS A 1 269 ? 22.413 -15.212 -21.030 1.00 91.88 269 CYS A N 1
ATOM 2156 C CA . CYS A 1 269 ? 23.372 -14.102 -20.944 1.00 91.88 269 CYS A CA 1
ATOM 2157 C C . CYS A 1 269 ? 24.658 -14.509 -20.210 1.00 91.88 269 CYS A C 1
ATOM 2159 O O . CYS A 1 269 ? 25.755 -14.194 -20.670 1.00 91.88 269 CYS A O 1
ATOM 2161 N N . ILE A 1 270 ? 24.529 -15.231 -19.090 1.00 92.44 270 ILE A N 1
ATOM 2162 C CA . ILE A 1 270 ? 25.679 -15.724 -18.318 1.00 92.44 270 ILE A CA 1
ATOM 2163 C C . ILE A 1 270 ? 26.458 -16.762 -19.131 1.00 92.44 270 ILE A C 1
ATOM 2165 O O . ILE A 1 270 ? 27.677 -16.661 -19.239 1.00 92.44 270 ILE A O 1
ATOM 2169 N N . ALA A 1 271 ? 25.769 -17.718 -19.759 1.00 92.94 271 ALA A N 1
ATOM 2170 C CA . ALA A 1 271 ? 26.397 -18.739 -20.592 1.00 92.94 271 ALA A CA 1
ATOM 2171 C C . ALA A 1 271 ? 27.168 -18.123 -21.773 1.00 92.94 271 ALA A C 1
ATOM 2173 O O . ALA A 1 271 ? 28.307 -18.510 -22.026 1.00 92.94 271 ALA A O 1
ATOM 2174 N N . ALA A 1 272 ? 26.592 -17.121 -22.447 1.00 90.94 272 ALA A N 1
ATOM 2175 C CA . ALA A 1 272 ? 27.256 -16.391 -23.525 1.00 90.94 272 ALA A CA 1
ATOM 2176 C C . ALA A 1 272 ? 28.504 -15.635 -23.035 1.00 90.94 272 ALA A C 1
ATOM 2178 O O . ALA A 1 272 ? 29.543 -15.680 -23.690 1.00 90.94 272 ALA A O 1
ATOM 2179 N N . ALA A 1 273 ? 28.433 -14.991 -21.865 1.00 91.81 273 ALA A N 1
ATOM 2180 C CA . ALA A 1 273 ? 29.581 -14.329 -21.246 1.00 91.81 273 ALA A CA 1
ATOM 2181 C C . ALA A 1 273 ? 30.700 -15.327 -20.896 1.00 91.81 273 ALA A C 1
ATOM 2183 O O . ALA A 1 273 ? 31.863 -15.089 -21.225 1.00 91.81 273 ALA A O 1
ATOM 2184 N N . CYS A 1 274 ? 30.359 -16.468 -20.289 1.00 91.94 274 CYS A N 1
ATOM 2185 C CA . CYS A 1 274 ? 31.313 -17.533 -19.978 1.00 91.94 274 CYS A CA 1
ATOM 2186 C C . CYS A 1 274 ? 31.961 -18.109 -21.244 1.00 91.94 274 CYS A C 1
ATOM 2188 O O . CYS A 1 274 ? 33.181 -18.255 -21.290 1.00 91.94 274 CYS A O 1
ATOM 2190 N N . ALA A 1 275 ? 31.168 -18.381 -22.286 1.00 92.06 275 ALA A N 1
ATOM 2191 C CA . ALA A 1 275 ? 31.672 -18.862 -23.569 1.00 92.06 275 ALA A CA 1
ATOM 2192 C C . ALA A 1 275 ? 32.613 -17.839 -24.223 1.00 92.06 275 ALA A C 1
ATOM 2194 O O . ALA A 1 275 ? 33.687 -18.208 -24.690 1.00 92.06 275 ALA A O 1
ATOM 2195 N N . ALA A 1 276 ? 32.267 -16.549 -24.196 1.00 91.12 276 ALA A N 1
ATOM 2196 C CA . ALA A 1 276 ? 33.116 -15.489 -24.735 1.00 91.12 276 ALA 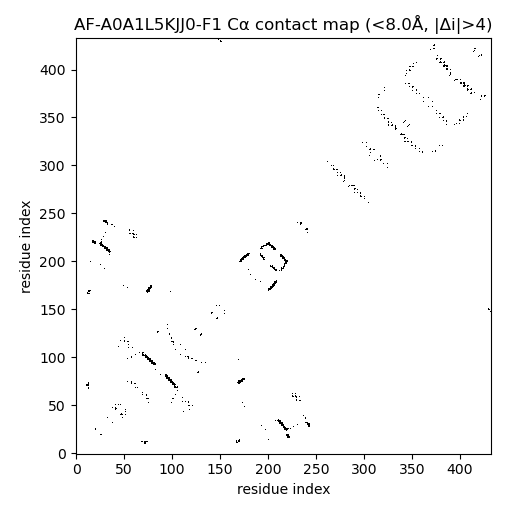A CA 1
ATOM 2197 C C . ALA A 1 276 ? 34.466 -15.397 -24.010 1.00 91.12 276 ALA A C 1
ATOM 2199 O O . ALA A 1 276 ? 35.503 -15.269 -24.656 1.00 91.12 276 ALA A O 1
ATOM 2200 N N . VAL A 1 277 ? 34.479 -15.506 -22.676 1.00 91.12 277 VAL A N 1
ATOM 2201 C CA . VAL A 1 277 ? 35.728 -15.564 -21.896 1.00 91.12 277 VAL A CA 1
ATOM 2202 C C . VAL A 1 277 ? 36.541 -16.799 -22.266 1.00 91.12 277 VAL A C 1
ATOM 2204 O O . VAL A 1 277 ? 37.737 -16.681 -22.515 1.00 91.12 277 VAL A O 1
ATOM 2207 N N . MET A 1 278 ? 35.899 -17.965 -22.343 1.00 91.31 278 MET A N 1
ATOM 2208 C CA . MET A 1 278 ? 36.563 -19.220 -22.686 1.00 91.31 278 MET A CA 1
ATOM 2209 C C . MET A 1 278 ? 37.224 -19.151 -24.069 1.00 91.31 278 MET A C 1
ATOM 2211 O O . MET A 1 278 ? 38.411 -19.444 -24.189 1.00 91.31 278 MET A O 1
ATOM 2215 N N . VAL A 1 279 ? 36.496 -18.708 -25.100 1.00 91.12 279 VAL A N 1
ATOM 2216 C CA . VAL A 1 279 ? 37.039 -18.557 -26.461 1.00 91.12 279 VAL A CA 1
ATOM 2217 C C . VAL A 1 279 ? 38.180 -17.543 -26.473 1.00 91.12 279 VAL A C 1
ATOM 2219 O O . VAL A 1 279 ? 39.202 -17.785 -27.112 1.00 91.12 279 VAL A O 1
ATOM 2222 N N . ASN A 1 280 ? 38.050 -16.439 -25.735 1.00 90.75 280 ASN A N 1
ATOM 2223 C CA . ASN A 1 280 ? 39.090 -15.423 -25.697 1.00 90.75 280 ASN A CA 1
ATOM 2224 C C . ASN A 1 280 ? 40.397 -15.932 -25.069 1.00 90.75 280 ASN A C 1
ATOM 2226 O O . ASN A 1 280 ? 41.472 -15.660 -25.592 1.00 90.75 280 ASN A O 1
ATOM 2230 N N . LEU A 1 281 ? 40.311 -16.715 -23.989 1.00 87.88 281 LEU A N 1
ATOM 2231 C CA . LEU A 1 281 ? 41.485 -17.310 -23.343 1.00 87.88 281 LEU A CA 1
ATOM 2232 C C . LEU A 1 281 ? 42.166 -18.376 -24.214 1.00 87.88 281 LEU A C 1
ATOM 2234 O O . LEU A 1 281 ? 43.388 -18.486 -24.176 1.00 87.88 281 LEU A O 1
ATOM 2238 N N . ILE A 1 282 ? 41.392 -19.149 -24.985 1.00 89.25 282 ILE A N 1
ATOM 2239 C CA . ILE A 1 282 ? 41.913 -20.258 -25.800 1.00 89.25 282 ILE A CA 1
ATOM 2240 C C . ILE A 1 282 ? 42.512 -19.762 -27.121 1.00 89.25 282 ILE A C 1
ATOM 2242 O O . ILE A 1 282 ? 43.604 -20.183 -27.491 1.00 89.25 282 ILE A O 1
ATOM 2246 N N . PHE A 1 283 ? 41.804 -18.894 -27.848 1.00 85.81 283 PHE A N 1
ATOM 2247 C CA . PHE A 1 283 ? 42.158 -18.554 -29.230 1.00 85.81 283 PHE A CA 1
ATOM 2248 C C . PHE A 1 283 ? 42.858 -17.201 -29.372 1.00 85.81 283 PHE A C 1
ATOM 2250 O O . PHE A 1 283 ? 43.678 -17.034 -30.272 1.00 85.81 283 PHE A O 1
ATOM 2257 N N . THR A 1 284 ? 42.548 -16.222 -28.518 1.00 82.19 284 THR A N 1
ATOM 2258 C CA . THR A 1 284 ? 43.024 -14.836 -28.682 1.00 82.19 284 THR A CA 1
ATOM 2259 C C . THR A 1 284 ? 43.389 -14.160 -27.353 1.00 82.19 284 THR A C 1
ATOM 2261 O O . THR A 1 284 ? 42.881 -13.076 -27.064 1.00 82.19 284 THR A O 1
ATOM 2264 N N . PRO A 1 285 ? 44.296 -14.731 -26.537 1.00 78.75 285 PRO A N 1
ATOM 2265 C CA . PRO A 1 285 ? 44.559 -14.244 -25.178 1.00 78.75 285 PRO A CA 1
ATOM 2266 C C . PRO A 1 285 ? 45.136 -12.818 -25.114 1.00 78.75 285 PRO A C 1
ATOM 2268 O O . PRO A 1 285 ? 45.049 -12.162 -24.076 1.00 78.75 285 PRO A O 1
ATOM 2271 N N . SER A 1 286 ? 45.711 -12.313 -26.210 1.00 75.25 286 SER A N 1
ATOM 2272 C CA . SER A 1 286 ? 46.249 -10.950 -26.306 1.00 75.25 286 SER A CA 1
ATOM 2273 C C . SER A 1 286 ? 45.177 -9.872 -26.510 1.00 75.25 286 SER A C 1
ATOM 2275 O O . SER A 1 286 ? 45.398 -8.716 -26.149 1.00 75.25 286 SER A O 1
ATOM 2277 N N . LEU A 1 287 ? 44.008 -10.224 -27.057 1.00 76.62 287 LEU A N 1
ATOM 2278 C CA . LEU A 1 287 ? 42.912 -9.295 -27.329 1.00 76.62 287 LEU A CA 1
ATOM 2279 C C . LEU A 1 287 ? 41.843 -9.436 -26.242 1.00 76.62 287 LEU A C 1
ATOM 2281 O O . LEU A 1 287 ? 41.427 -10.529 -25.895 1.00 76.62 287 LEU A O 1
ATOM 2285 N N . ARG A 1 288 ? 41.348 -8.333 -25.678 1.00 81.56 288 ARG A N 1
ATOM 2286 C CA . ARG A 1 288 ? 40.343 -8.371 -24.593 1.00 81.56 288 ARG A CA 1
ATOM 2287 C C . ARG A 1 288 ? 38.905 -8.264 -25.113 1.00 81.56 288 ARG A C 1
ATOM 2289 O O . ARG A 1 288 ? 38.080 -7.586 -24.505 1.00 81.56 288 ARG A O 1
ATOM 2296 N N . TRP A 1 289 ? 38.580 -8.917 -26.234 1.00 83.56 289 TRP A N 1
ATOM 2297 C CA . TRP A 1 289 ? 37.258 -8.763 -26.864 1.00 83.56 289 TRP A CA 1
ATOM 2298 C C . TRP A 1 289 ? 36.110 -9.323 -26.002 1.00 83.56 289 TRP A C 1
ATOM 2300 O O . TRP A 1 289 ? 34.992 -8.807 -26.049 1.00 83.56 289 TRP A O 1
ATOM 2310 N N . SER A 1 290 ? 36.394 -10.312 -25.142 1.00 87.12 290 SER A N 1
ATOM 2311 C CA . SER A 1 290 ? 35.412 -10.876 -24.204 1.00 87.12 290 SER A CA 1
ATOM 2312 C C . SER A 1 290 ? 34.828 -9.834 -23.248 1.00 87.12 290 SER A C 1
ATOM 2314 O O . SER A 1 290 ? 33.675 -9.958 -22.843 1.00 87.12 290 SER A O 1
ATOM 2316 N N . VAL A 1 291 ? 35.580 -8.776 -22.921 1.00 83.62 291 VAL A N 1
ATOM 2317 C CA . VAL A 1 291 ? 35.114 -7.687 -22.046 1.00 83.62 291 VAL A CA 1
ATOM 2318 C C . VAL A 1 291 ? 33.958 -6.921 -22.693 1.00 83.62 291 VAL A C 1
ATOM 2320 O O . VAL A 1 291 ? 32.967 -6.628 -22.026 1.00 83.62 291 VAL A O 1
ATOM 2323 N N . TYR A 1 292 ? 34.030 -6.664 -24.002 1.00 83.06 292 TYR A N 1
ATOM 2324 C CA . TYR A 1 292 ? 32.954 -5.992 -24.737 1.00 83.06 292 TYR A CA 1
ATOM 2325 C C . TYR A 1 292 ? 31.704 -6.870 -24.837 1.00 83.06 292 TYR A C 1
ATOM 2327 O O . TYR A 1 292 ? 30.590 -6.369 -24.700 1.00 83.06 292 TYR A O 1
ATOM 2335 N N . VAL A 1 293 ? 31.870 -8.189 -24.992 1.00 85.56 293 VAL A N 1
ATOM 2336 C CA . VAL A 1 293 ? 30.739 -9.132 -25.021 1.00 85.56 293 VAL A CA 1
ATOM 2337 C C . VAL A 1 293 ? 30.057 -9.237 -23.659 1.00 85.56 293 VAL A C 1
ATOM 2339 O O . VAL A 1 293 ? 28.829 -9.222 -23.598 1.00 85.56 293 VAL A O 1
ATOM 2342 N N . ILE A 1 294 ? 30.820 -9.253 -22.561 1.00 86.94 294 ILE A N 1
ATOM 2343 C CA . ILE A 1 294 ? 30.260 -9.186 -21.202 1.00 86.94 294 ILE A CA 1
ATOM 2344 C C . ILE A 1 294 ? 29.487 -7.878 -21.005 1.00 86.94 294 ILE A C 1
ATOM 2346 O O . ILE A 1 294 ? 28.367 -7.903 -20.500 1.00 86.94 294 ILE A O 1
ATOM 2350 N N . GLY A 1 295 ? 30.046 -6.743 -21.435 1.00 83.25 295 GLY A N 1
ATOM 2351 C CA . GLY A 1 295 ? 29.369 -5.446 -21.369 1.00 83.25 295 GLY A CA 1
ATOM 2352 C C . GLY A 1 295 ? 28.061 -5.399 -22.161 1.00 83.25 295 GLY A C 1
ATOM 2353 O O . GLY A 1 295 ? 27.043 -4.912 -21.665 1.00 83.25 295 GLY A O 1
ATOM 2354 N N . GLY A 1 296 ? 28.058 -5.964 -23.370 1.00 84.12 296 GLY A N 1
ATOM 2355 C CA . GLY A 1 296 ? 26.861 -6.108 -24.198 1.00 84.12 296 GLY A CA 1
ATOM 2356 C C . GLY A 1 296 ? 25.806 -7.008 -23.549 1.00 84.12 296 GLY A C 1
ATOM 2357 O O . GLY A 1 296 ? 24.644 -6.622 -23.439 1.00 84.12 296 GLY A O 1
ATOM 2358 N N . ALA A 1 297 ? 26.209 -8.172 -23.037 1.00 86.62 297 ALA A N 1
ATOM 2359 C CA . ALA A 1 297 ? 25.307 -9.093 -22.349 1.00 86.62 297 ALA A CA 1
ATOM 2360 C C . ALA A 1 297 ? 24.717 -8.472 -21.072 1.00 86.62 297 ALA A C 1
ATOM 2362 O O . ALA A 1 297 ? 23.516 -8.586 -20.829 1.00 86.62 297 ALA A O 1
ATOM 2363 N N . LEU A 1 298 ? 25.535 -7.765 -20.285 1.00 84.44 298 LEU A N 1
ATOM 2364 C CA . LEU A 1 298 ? 25.100 -7.083 -19.068 1.00 84.44 298 LEU A CA 1
ATOM 2365 C C . LEU A 1 298 ? 24.137 -5.931 -19.375 1.00 84.44 298 LEU A C 1
ATOM 2367 O O . LEU A 1 298 ? 23.125 -5.790 -18.691 1.00 84.44 298 LEU A O 1
ATOM 2371 N N . SER A 1 299 ? 24.416 -5.122 -20.402 1.00 79.44 299 SER A N 1
ATOM 2372 C CA . SER A 1 299 ? 23.540 -4.009 -20.789 1.00 79.44 299 SER A CA 1
ATOM 2373 C C . SER A 1 299 ? 22.191 -4.504 -21.319 1.00 79.44 299 SER A C 1
ATOM 2375 O O . SER A 1 299 ? 21.147 -3.992 -20.908 1.00 79.44 299 SER A O 1
ATOM 2377 N N . MET A 1 300 ? 22.189 -5.564 -22.136 1.00 83.19 300 MET A N 1
ATOM 2378 C CA . MET A 1 300 ? 20.967 -6.223 -22.602 1.00 83.19 300 MET A CA 1
ATOM 2379 C C . MET A 1 300 ? 20.173 -6.827 -21.436 1.00 83.19 300 MET A C 1
ATOM 2381 O O . MET A 1 300 ? 18.952 -6.661 -21.358 1.00 83.19 300 MET A O 1
ATOM 2385 N N . TRP A 1 301 ? 20.863 -7.482 -20.498 1.00 88.12 301 TRP A N 1
ATOM 2386 C CA . TRP A 1 301 ? 20.243 -8.041 -19.303 1.00 88.12 301 TRP A CA 1
ATOM 2387 C C . TRP A 1 301 ? 19.610 -6.962 -18.426 1.00 88.12 301 TRP A C 1
ATOM 2389 O O . TRP A 1 301 ? 18.452 -7.094 -18.029 1.00 88.12 301 TRP A O 1
ATOM 2399 N N . LEU A 1 302 ? 20.324 -5.860 -18.190 1.00 80.12 302 LEU A N 1
ATOM 2400 C CA . LEU A 1 302 ? 19.833 -4.733 -17.405 1.00 80.12 302 LEU A CA 1
ATOM 2401 C C . LEU A 1 302 ? 18.602 -4.091 -18.059 1.00 80.12 302 LEU A C 1
ATOM 2403 O O . LEU A 1 302 ? 17.613 -3.823 -17.374 1.00 80.12 302 LEU A O 1
ATOM 2407 N N . ALA A 1 303 ? 18.621 -3.891 -19.380 1.00 76.62 303 ALA A N 1
ATOM 2408 C CA . ALA A 1 303 ? 17.481 -3.352 -20.116 1.00 76.62 303 ALA A CA 1
ATOM 2409 C C . ALA A 1 303 ? 16.239 -4.249 -19.968 1.00 76.62 303 ALA A C 1
ATOM 2411 O O . ALA A 1 303 ? 15.157 -3.760 -19.623 1.00 76.62 303 ALA A O 1
ATOM 2412 N N . LEU A 1 304 ? 16.392 -5.564 -20.154 1.00 81.56 304 LEU A N 1
ATOM 2413 C CA . LEU A 1 304 ? 15.279 -6.509 -20.053 1.00 81.56 304 LEU A CA 1
ATOM 2414 C C . LEU A 1 304 ? 14.781 -6.663 -18.609 1.00 81.56 304 LEU A C 1
ATOM 2416 O O . LEU A 1 304 ? 13.572 -6.687 -18.383 1.00 81.56 304 LEU A O 1
ATOM 2420 N N . ALA A 1 305 ? 15.680 -6.687 -17.622 1.00 79.19 305 ALA A N 1
ATOM 2421 C CA . ALA A 1 305 ? 15.329 -6.718 -16.203 1.00 79.19 305 ALA A CA 1
ATOM 2422 C C . ALA A 1 305 ? 14.524 -5.476 -15.792 1.00 79.19 305 ALA A C 1
ATOM 2424 O O . ALA A 1 305 ? 13.475 -5.604 -15.157 1.00 79.19 305 ALA A O 1
ATOM 2425 N N . LEU A 1 306 ? 14.952 -4.278 -16.206 1.00 71.81 306 LEU A N 1
ATOM 2426 C CA . LEU A 1 306 ? 14.211 -3.041 -15.948 1.00 71.81 306 LEU A CA 1
ATOM 2427 C C . LEU A 1 306 ? 12.810 -3.084 -16.576 1.00 71.81 306 LEU A C 1
ATOM 2429 O O . LEU A 1 306 ? 11.833 -2.768 -15.896 1.00 71.81 306 LEU A O 1
ATOM 2433 N N . GLY A 1 307 ? 12.691 -3.554 -17.823 1.00 69.00 307 GLY A N 1
ATOM 2434 C CA . GLY A 1 307 ? 11.396 -3.727 -18.494 1.00 69.00 307 GLY A CA 1
ATOM 2435 C C . GLY A 1 307 ? 10.484 -4.748 -17.818 1.00 69.00 307 GLY A C 1
ATOM 2436 O O . GLY A 1 307 ? 9.289 -4.500 -17.655 1.00 69.00 307 GLY A O 1
ATOM 2437 N N . PHE A 1 308 ? 11.042 -5.872 -17.372 1.00 71.94 308 PHE A N 1
ATOM 2438 C CA . PHE A 1 308 ? 10.288 -6.958 -16.756 1.00 71.94 308 PHE A CA 1
ATOM 2439 C C . PHE A 1 308 ? 9.810 -6.611 -15.337 1.00 71.94 308 PHE A C 1
ATOM 2441 O O . PHE A 1 308 ? 8.624 -6.757 -15.027 1.00 71.94 308 PHE A O 1
ATOM 2448 N N . PHE A 1 309 ? 10.702 -6.113 -14.474 1.00 66.19 309 PHE A N 1
ATOM 2449 C CA . PHE A 1 309 ? 10.377 -5.820 -13.073 1.00 66.19 309 PHE A CA 1
ATOM 2450 C C . PHE A 1 309 ? 9.590 -4.515 -12.897 1.00 66.19 309 PHE A C 1
ATOM 2452 O O . PHE A 1 309 ? 8.764 -4.427 -11.989 1.00 66.19 309 PHE A O 1
ATOM 2459 N N . LYS A 1 310 ? 9.771 -3.516 -13.776 1.00 65.12 310 LYS A N 1
ATOM 2460 C CA . LYS A 1 310 ? 9.001 -2.253 -13.762 1.00 65.12 310 LYS A CA 1
ATOM 2461 C C . LYS A 1 310 ? 7.892 -2.203 -14.826 1.00 65.12 310 LYS A C 1
ATOM 2463 O O . LYS A 1 310 ? 7.489 -1.122 -15.252 1.00 65.12 310 LYS A O 1
ATOM 2468 N N . ARG A 1 311 ? 7.331 -3.359 -15.205 1.00 66.44 311 ARG A N 1
ATOM 2469 C CA . ARG A 1 311 ? 6.303 -3.518 -16.261 1.00 66.44 311 ARG A CA 1
ATOM 2470 C C . ARG A 1 311 ? 4.999 -2.729 -16.083 1.00 66.44 311 ARG A C 1
ATOM 2472 O O . ARG A 1 311 ? 4.190 -2.697 -16.999 1.00 66.44 311 ARG A O 1
ATOM 2479 N N . HIS A 1 312 ? 4.757 -2.134 -14.916 1.00 59.41 312 HIS A N 1
ATOM 2480 C CA . HIS A 1 312 ? 3.518 -1.398 -14.651 1.00 59.41 312 HIS A CA 1
ATOM 2481 C C . HIS A 1 312 ? 3.429 -0.087 -15.449 1.00 59.41 312 HIS A C 1
ATOM 2483 O O . HIS A 1 312 ? 2.335 0.371 -15.748 1.00 59.41 312 HIS A O 1
ATOM 2489 N N . ASN A 1 313 ? 4.569 0.501 -15.833 1.00 71.00 313 ASN A N 1
ATOM 2490 C CA . ASN A 1 313 ? 4.597 1.674 -16.703 1.00 71.00 313 ASN A CA 1
ATOM 2491 C C . ASN A 1 313 ? 5.697 1.516 -17.762 1.00 71.00 313 ASN A C 1
ATOM 2493 O O . ASN A 1 313 ? 6.819 2.010 -17.618 1.00 71.00 313 ASN A O 1
ATOM 2497 N N . LEU A 1 314 ? 5.363 0.762 -18.813 1.00 76.12 314 LEU A N 1
ATOM 2498 C CA . LEU A 1 314 ? 6.296 0.375 -19.874 1.00 76.12 314 LEU A CA 1
ATOM 2499 C C . LEU A 1 314 ? 6.858 1.579 -20.626 1.00 76.12 314 LEU A C 1
ATOM 2501 O O . LEU A 1 314 ? 8.046 1.602 -20.925 1.00 76.12 314 LEU A O 1
ATOM 2505 N N . LEU A 1 315 ? 6.035 2.599 -20.873 1.00 82.19 315 LEU A N 1
ATOM 2506 C CA . LEU A 1 315 ? 6.455 3.802 -21.590 1.00 82.19 315 LEU A CA 1
ATOM 2507 C C . LEU A 1 315 ? 7.392 4.672 -20.753 1.00 82.19 315 LEU A C 1
ATOM 2509 O O . LEU A 1 315 ? 8.412 5.128 -21.260 1.00 82.19 315 LEU A O 1
ATOM 2513 N N . LYS A 1 316 ? 7.118 4.828 -19.451 1.00 82.06 316 LYS A N 1
ATOM 2514 C CA . LYS A 1 316 ? 8.062 5.472 -18.528 1.00 82.06 316 LYS A CA 1
ATOM 2515 C C . LYS A 1 316 ? 9.402 4.743 -18.517 1.00 82.06 316 LYS A C 1
ATOM 2517 O O . LYS A 1 316 ? 10.447 5.387 -18.531 1.00 82.06 316 LYS A O 1
ATOM 2522 N N . ASN A 1 317 ? 9.381 3.411 -18.475 1.00 81.50 317 ASN A N 1
ATOM 2523 C CA . ASN A 1 317 ? 10.606 2.620 -18.497 1.00 81.50 317 ASN A CA 1
ATOM 2524 C C . ASN A 1 317 ? 11.361 2.758 -19.829 1.00 81.50 317 ASN A C 1
ATOM 2526 O O . ASN A 1 317 ? 12.578 2.905 -19.812 1.00 81.50 317 ASN A O 1
ATOM 2530 N N . ALA A 1 318 ? 10.647 2.778 -20.956 1.00 85.25 318 ALA A N 1
ATOM 2531 C CA . ALA A 1 318 ? 11.231 3.003 -22.274 1.00 85.25 318 ALA A CA 1
ATOM 2532 C C . ALA A 1 318 ? 11.958 4.359 -22.338 1.00 85.25 318 ALA A C 1
ATOM 2534 O O . ALA A 1 318 ? 13.110 4.421 -22.753 1.00 85.25 318 ALA A O 1
ATOM 2535 N N . VAL A 1 319 ? 11.359 5.431 -21.808 1.00 86.00 319 VAL A N 1
ATOM 2536 C CA . VAL A 1 319 ? 12.030 6.741 -21.726 1.00 86.00 319 VAL A CA 1
ATOM 2537 C C . VAL A 1 319 ? 13.272 6.707 -20.826 1.00 86.00 319 VAL A C 1
ATOM 2539 O O . VAL A 1 319 ? 14.303 7.268 -21.186 1.00 86.00 319 VAL A O 1
ATOM 2542 N N . TRP A 1 320 ? 13.230 6.016 -19.681 1.00 82.88 320 TRP A N 1
ATOM 2543 C CA . TRP A 1 320 ? 14.428 5.850 -18.844 1.00 82.88 320 TRP A CA 1
ATOM 2544 C C . TRP A 1 320 ? 15.544 5.087 -19.560 1.00 82.88 320 TRP A C 1
ATOM 2546 O O . TRP A 1 320 ? 16.708 5.456 -19.424 1.00 82.88 320 TRP A O 1
ATOM 2556 N N . GLN A 1 321 ? 15.214 4.062 -20.347 1.00 84.06 321 GLN A N 1
ATOM 2557 C CA . GLN A 1 321 ? 16.193 3.348 -21.172 1.00 84.06 321 GLN A CA 1
ATOM 2558 C C . GLN A 1 321 ? 16.804 4.257 -22.246 1.00 84.06 321 GLN A C 1
ATOM 2560 O O . GLN A 1 321 ? 17.999 4.153 -22.509 1.00 84.06 321 GLN A O 1
ATOM 2565 N N . MET A 1 322 ? 16.022 5.195 -22.788 1.00 86.62 322 MET A N 1
ATOM 2566 C CA . MET A 1 322 ? 16.467 6.179 -23.782 1.00 86.62 322 MET A CA 1
ATOM 2567 C C . MET A 1 322 ? 17.541 7.130 -23.246 1.00 86.62 322 MET A C 1
ATOM 2569 O O . MET A 1 322 ? 18.320 7.662 -24.025 1.00 86.62 322 MET A O 1
ATOM 2573 N N . LEU A 1 323 ? 17.602 7.319 -21.925 1.00 85.19 323 LEU A N 1
ATOM 2574 C CA . LEU A 1 323 ? 18.618 8.133 -21.255 1.00 85.19 323 LEU A CA 1
ATOM 2575 C C . LEU A 1 323 ? 19.762 7.282 -20.695 1.00 85.19 323 LEU A C 1
ATOM 2577 O O . LEU A 1 323 ? 20.933 7.574 -20.928 1.00 85.19 323 LEU A O 1
ATOM 2581 N N . LEU A 1 324 ? 19.430 6.223 -19.952 1.00 84.19 324 LEU A N 1
ATOM 2582 C CA . LEU A 1 324 ? 20.408 5.430 -19.207 1.00 84.19 324 LEU A CA 1
ATOM 2583 C C . LEU A 1 324 ? 21.323 4.622 -20.125 1.00 84.19 324 LEU A C 1
ATOM 2585 O O . LEU A 1 324 ? 22.518 4.537 -19.857 1.00 84.19 324 LEU A O 1
ATOM 2589 N N . LEU A 1 325 ? 20.784 4.028 -21.192 1.00 85.06 325 LEU A N 1
ATOM 2590 C CA . LEU A 1 325 ? 21.574 3.170 -22.071 1.00 85.06 325 LEU A CA 1
ATOM 2591 C C . LEU A 1 325 ? 22.626 3.989 -22.843 1.00 85.06 325 LEU A C 1
ATOM 2593 O O . LEU A 1 325 ? 23.802 3.633 -22.755 1.00 85.06 325 LEU A O 1
ATOM 2597 N N . PRO A 1 326 ? 22.289 5.131 -23.480 1.00 88.50 326 PRO A N 1
ATOM 2598 C CA . PRO A 1 326 ? 23.308 5.998 -24.064 1.00 88.50 326 PRO A CA 1
ATOM 2599 C C . PRO A 1 326 ? 24.286 6.560 -23.029 1.00 88.50 326 PRO A C 1
ATOM 2601 O O . PRO A 1 326 ? 25.475 6.607 -23.312 1.00 88.50 326 PRO A O 1
ATOM 2604 N N . ALA A 1 327 ? 23.838 6.917 -21.818 1.00 86.19 327 ALA A N 1
ATOM 2605 C CA . ALA A 1 327 ? 24.737 7.403 -20.766 1.00 86.19 327 ALA A CA 1
ATOM 2606 C C . ALA A 1 327 ? 25.798 6.361 -20.369 1.00 86.19 327 ALA A C 1
ATOM 2608 O O . ALA A 1 327 ? 26.976 6.694 -20.256 1.00 86.19 327 ALA A O 1
ATOM 2609 N N . VAL A 1 328 ? 25.407 5.090 -20.214 1.00 85.88 328 VAL A N 1
ATOM 2610 C CA . VAL A 1 328 ? 26.351 3.988 -19.957 1.00 85.88 328 VAL A CA 1
ATOM 2611 C C . VAL A 1 328 ? 27.328 3.826 -21.123 1.00 85.88 328 VAL A C 1
ATOM 2613 O O . VAL A 1 328 ? 28.524 3.661 -20.891 1.00 85.88 328 VAL A O 1
ATOM 2616 N N . CYS A 1 329 ? 26.854 3.916 -22.368 1.00 87.00 329 CYS A N 1
ATOM 2617 C CA . CYS A 1 329 ? 27.720 3.827 -23.544 1.00 87.00 329 CYS A CA 1
ATOM 2618 C C . CYS A 1 329 ? 28.672 5.023 -23.679 1.00 87.00 329 CYS A C 1
ATOM 2620 O O . CYS A 1 329 ? 29.810 4.825 -24.081 1.00 87.00 329 CYS A O 1
ATOM 2622 N N . VAL A 1 330 ? 28.258 6.232 -23.300 1.00 88.19 330 VAL A N 1
ATOM 2623 C CA . VAL A 1 330 ? 29.130 7.418 -23.267 1.00 88.19 330 VAL A CA 1
ATOM 2624 C C . VAL A 1 330 ? 30.229 7.252 -22.218 1.00 88.19 330 VAL A C 1
ATOM 2626 O O . VAL A 1 330 ? 31.394 7.506 -22.510 1.00 88.19 330 VAL A O 1
ATOM 2629 N N . ILE A 1 331 ? 29.894 6.766 -21.017 1.00 87.56 331 ILE A N 1
ATOM 2630 C CA . ILE A 1 331 ? 30.893 6.452 -19.982 1.00 87.56 331 ILE A CA 1
ATOM 2631 C C . ILE A 1 331 ? 31.867 5.386 -20.492 1.00 87.56 331 ILE A C 1
ATOM 2633 O O . ILE A 1 331 ? 33.075 5.519 -20.316 1.00 87.56 331 ILE A O 1
ATOM 2637 N N . TRP A 1 332 ? 31.355 4.351 -21.161 1.00 86.38 332 TRP A N 1
ATOM 2638 C CA . TRP A 1 332 ? 32.185 3.312 -21.765 1.00 86.38 332 TRP A CA 1
ATOM 2639 C C . TRP A 1 332 ? 33.152 3.894 -22.796 1.00 86.38 332 TRP A C 1
ATOM 2641 O O . TRP A 1 332 ? 34.348 3.613 -22.753 1.00 86.38 332 TRP A O 1
ATOM 2651 N N . ASP A 1 333 ? 32.643 4.710 -23.715 1.00 88.69 333 ASP A N 1
ATOM 2652 C CA . ASP A 1 333 ? 33.426 5.336 -24.774 1.00 88.69 333 ASP A CA 1
ATOM 2653 C C . ASP A 1 333 ? 34.550 6.202 -24.188 1.00 88.69 333 ASP A C 1
ATOM 2655 O O . ASP A 1 333 ? 35.715 6.036 -24.556 1.00 88.69 333 ASP A O 1
ATOM 2659 N N . LEU A 1 334 ? 34.231 7.006 -23.165 1.00 87.81 334 LEU A N 1
ATOM 2660 C CA . LEU A 1 334 ? 35.199 7.788 -22.390 1.00 87.81 334 LEU A CA 1
ATOM 2661 C C . LEU A 1 334 ? 36.279 6.906 -21.749 1.00 87.81 334 LEU A C 1
ATOM 2663 O O . LEU A 1 334 ? 37.465 7.186 -21.909 1.00 87.81 334 LEU A O 1
ATOM 2667 N N . CYS A 1 335 ? 35.898 5.818 -21.073 1.00 86.00 335 CYS A N 1
ATOM 2668 C CA . CYS A 1 335 ? 36.852 4.899 -20.446 1.00 86.00 335 CYS A CA 1
ATOM 2669 C C . CYS A 1 335 ? 37.779 4.210 -21.456 1.00 86.00 335 CYS A C 1
ATOM 2671 O O . CYS A 1 335 ? 38.890 3.823 -21.098 1.00 86.00 335 CYS A O 1
ATOM 2673 N N . THR A 1 336 ? 37.338 4.048 -22.705 1.00 84.12 336 THR A N 1
ATOM 2674 C CA . THR A 1 336 ? 38.144 3.435 -23.769 1.00 84.12 336 THR A CA 1
ATOM 2675 C C . THR A 1 336 ? 38.995 4.423 -24.563 1.00 84.12 336 THR A C 1
ATOM 2677 O O . THR A 1 336 ? 39.766 3.973 -25.400 1.00 84.12 336 THR A O 1
ATOM 2680 N N . GLY A 1 337 ? 38.910 5.731 -24.295 1.00 84.50 337 GLY A N 1
ATOM 2681 C CA . GLY A 1 337 ? 39.713 6.752 -24.983 1.00 84.50 337 GLY A CA 1
ATOM 2682 C C . GLY A 1 337 ? 38.953 7.633 -25.978 1.00 84.50 337 GLY A C 1
ATOM 2683 O O . GLY A 1 337 ? 39.590 8.215 -26.844 1.00 84.50 337 GLY A O 1
ATOM 2684 N N . TRP A 1 338 ? 37.626 7.746 -25.844 1.00 87.62 338 TRP A N 1
ATOM 2685 C CA . TRP A 1 338 ? 36.728 8.569 -26.669 1.00 87.62 338 TRP A CA 1
ATOM 2686 C C . TRP A 1 338 ? 36.903 8.368 -28.179 1.00 87.62 338 TRP A C 1
ATOM 2688 O O . TRP A 1 338 ? 37.616 9.099 -28.864 1.00 87.62 338 TRP A O 1
ATOM 2698 N N . HIS A 1 339 ? 36.180 7.393 -28.714 1.00 86.00 339 HIS A N 1
ATOM 2699 C CA . HIS A 1 339 ? 36.150 7.100 -30.145 1.00 86.00 339 HIS A CA 1
ATOM 2700 C C . HIS A 1 339 ? 34.885 7.643 -30.835 1.00 86.00 339 HIS A C 1
ATOM 2702 O O . HIS A 1 339 ? 34.771 7.541 -32.053 1.00 86.00 339 HIS A O 1
ATOM 2708 N N . GLY A 1 340 ? 33.920 8.190 -30.083 1.00 86.31 340 GLY A N 1
ATOM 2709 C CA . GLY A 1 340 ? 32.720 8.862 -30.603 1.00 86.31 340 GLY A CA 1
ATOM 2710 C C . GLY A 1 340 ? 31.553 7.935 -30.966 1.00 86.31 340 GLY A C 1
ATOM 2711 O O . GLY A 1 340 ? 30.434 8.406 -31.176 1.00 86.31 340 GLY A O 1
ATOM 2712 N N . TRP A 1 341 ? 31.754 6.612 -30.973 1.00 89.31 341 TRP A N 1
ATOM 2713 C CA . TRP A 1 341 ? 30.734 5.636 -31.388 1.00 89.31 341 TRP A CA 1
ATOM 2714 C C . TRP A 1 341 ? 29.460 5.674 -30.532 1.00 89.31 341 TRP A C 1
ATOM 2716 O O . TRP A 1 341 ? 28.369 5.352 -31.016 1.00 89.31 341 TRP A O 1
ATOM 2726 N N . SER A 1 342 ? 29.582 6.070 -29.264 1.00 90.06 342 SER A N 1
ATOM 2727 C CA . SER A 1 342 ? 28.450 6.176 -28.342 1.00 90.06 342 SER A CA 1
ATOM 2728 C C . SER A 1 342 ? 27.467 7.281 -28.745 1.00 90.06 342 SER A C 1
ATOM 2730 O O . SER A 1 342 ? 26.250 7.092 -28.676 1.00 90.06 342 SER A O 1
ATOM 2732 N N . VAL A 1 343 ? 27.984 8.414 -29.219 1.00 89.81 343 VAL A N 1
ATOM 2733 C CA . VAL A 1 343 ? 27.188 9.563 -29.664 1.00 89.81 343 VAL A CA 1
ATOM 2734 C C . VAL A 1 343 ? 26.735 9.378 -31.109 1.00 89.81 343 VAL A C 1
ATOM 2736 O O . VAL A 1 343 ? 25.573 9.631 -31.421 1.00 89.81 343 VAL A O 1
ATOM 2739 N N . ASP A 1 344 ? 27.627 8.883 -31.964 1.00 89.44 344 ASP A N 1
ATOM 2740 C CA . ASP A 1 344 ? 27.383 8.762 -33.400 1.00 89.44 344 ASP A CA 1
ATOM 2741 C C . ASP A 1 344 ? 26.405 7.646 -33.763 1.00 89.44 344 ASP A C 1
ATOM 2743 O O . ASP A 1 344 ? 25.571 7.819 -34.653 1.00 89.44 344 ASP A O 1
ATOM 2747 N N . TYR A 1 345 ? 26.489 6.504 -33.074 1.00 89.19 345 TYR A N 1
ATOM 2748 C CA . TYR A 1 345 ? 25.707 5.314 -33.410 1.00 89.19 345 TYR A CA 1
ATOM 2749 C C . TYR A 1 345 ? 24.689 4.960 -32.335 1.00 89.19 345 TYR A C 1
ATOM 2751 O O . TYR A 1 345 ? 23.503 4.811 -32.633 1.00 89.19 345 TYR A O 1
ATOM 2759 N N . VAL A 1 346 ? 25.129 4.820 -31.081 1.00 89.75 346 VAL A N 1
ATOM 2760 C CA . VAL A 1 346 ? 24.272 4.264 -30.022 1.00 89.75 346 VAL A CA 1
ATOM 2761 C C . VAL A 1 346 ? 23.129 5.202 -29.678 1.00 89.75 346 VAL A C 1
ATOM 2763 O O . VAL A 1 346 ? 21.977 4.772 -29.678 1.00 89.75 346 VAL A O 1
ATOM 2766 N N . LEU A 1 347 ? 23.425 6.472 -29.395 1.00 90.50 347 LEU A N 1
ATOM 2767 C CA . LEU A 1 347 ? 22.420 7.447 -28.986 1.00 90.50 347 LEU A CA 1
ATOM 2768 C C . LEU A 1 347 ? 21.269 7.560 -30.013 1.00 90.50 347 LEU A C 1
ATOM 2770 O O . LEU A 1 347 ? 20.128 7.281 -29.630 1.00 90.50 347 LEU A O 1
ATOM 2774 N N . PRO A 1 348 ? 21.503 7.886 -31.302 1.00 93.19 348 PRO A N 1
ATOM 2775 C CA . PRO A 1 348 ? 20.421 7.957 -32.283 1.00 93.19 348 PRO A CA 1
ATOM 2776 C C . PRO A 1 348 ? 19.748 6.603 -32.567 1.00 93.19 348 PRO A C 1
ATOM 2778 O O . PRO A 1 348 ? 18.526 6.568 -32.719 1.00 93.19 348 PRO A O 1
ATOM 2781 N N . ALA A 1 349 ? 20.474 5.476 -32.578 1.00 91.69 349 ALA A N 1
ATOM 2782 C CA . ALA A 1 349 ? 19.855 4.159 -32.783 1.00 91.69 349 ALA A CA 1
ATOM 2783 C C . ALA A 1 349 ? 18.880 3.791 -31.653 1.00 91.69 349 ALA A C 1
ATOM 2785 O O . ALA A 1 349 ? 17.749 3.370 -31.908 1.00 91.69 349 ALA A O 1
ATOM 2786 N N . VAL A 1 350 ? 19.291 3.993 -30.401 1.00 90.81 350 VAL A N 1
ATOM 2787 C CA . VAL A 1 350 ? 18.473 3.720 -29.212 1.00 90.81 350 VAL A CA 1
ATOM 2788 C C . VAL A 1 350 ? 17.244 4.619 -29.190 1.00 90.81 350 VAL A C 1
ATOM 2790 O O . VAL A 1 350 ? 16.145 4.139 -28.910 1.00 90.81 350 VAL A O 1
ATOM 2793 N N . CYS A 1 351 ? 17.402 5.894 -29.551 1.00 92.31 351 CYS A N 1
ATOM 2794 C CA . CYS A 1 351 ? 16.288 6.829 -29.640 1.00 92.31 351 CYS A CA 1
ATOM 2795 C C . CYS A 1 351 ? 15.216 6.352 -30.632 1.00 92.31 351 CYS A C 1
ATOM 2797 O O . CYS A 1 351 ? 14.036 6.287 -30.282 1.00 92.31 351 CYS A O 1
ATOM 2799 N N . MET A 1 352 ? 15.624 5.950 -31.840 1.00 93.56 352 MET A N 1
ATOM 2800 C CA . MET A 1 352 ? 14.702 5.448 -32.865 1.00 93.56 352 MET A CA 1
ATOM 2801 C C . MET A 1 352 ? 14.020 4.139 -32.451 1.00 93.56 352 MET A C 1
ATOM 2803 O O . MET A 1 352 ? 12.802 4.006 -32.587 1.00 93.56 352 MET A O 1
ATOM 2807 N N . LEU A 1 353 ? 14.785 3.179 -31.917 1.00 91.12 353 LEU A N 1
ATOM 2808 C CA . LEU A 1 353 ? 14.249 1.893 -31.462 1.00 91.12 353 LEU A CA 1
ATOM 2809 C C . LEU A 1 353 ? 13.214 2.078 -30.351 1.00 91.12 353 LEU A C 1
ATOM 2811 O O . LEU A 1 353 ? 12.159 1.442 -30.371 1.00 91.12 353 LEU A O 1
ATOM 2815 N N . ILE A 1 354 ? 13.484 2.975 -29.403 1.00 90.81 354 ILE A N 1
ATOM 2816 C CA . ILE A 1 354 ? 12.569 3.247 -28.298 1.00 90.81 354 ILE A CA 1
ATOM 2817 C C . ILE A 1 354 ? 11.299 3.928 -28.796 1.00 90.81 354 ILE A C 1
ATOM 2819 O O . ILE A 1 354 ? 10.214 3.465 -28.449 1.00 90.81 354 ILE A O 1
ATOM 2823 N N . GLN A 1 355 ? 11.392 4.943 -29.657 1.00 92.44 355 GLN A N 1
ATOM 2824 C CA . GLN A 1 355 ? 10.206 5.591 -30.228 1.00 92.44 355 GLN A CA 1
ATOM 2825 C C . GLN A 1 355 ? 9.331 4.601 -31.013 1.00 92.44 355 GLN A C 1
ATOM 2827 O O . GLN A 1 355 ? 8.111 4.581 -30.835 1.00 92.44 355 GLN A O 1
ATOM 2832 N N . LEU A 1 356 ? 9.941 3.711 -31.805 1.00 91.75 356 LEU A N 1
ATOM 2833 C CA . LEU A 1 356 ? 9.223 2.640 -32.499 1.00 91.75 356 LEU A CA 1
ATOM 2834 C C . LEU A 1 356 ? 8.563 1.663 -31.514 1.00 91.75 356 LEU A C 1
ATOM 2836 O O . LEU A 1 356 ? 7.391 1.318 -31.667 1.00 91.75 356 LEU A O 1
ATOM 2840 N N . SER A 1 357 ? 9.289 1.247 -30.473 1.00 88.81 357 SER A N 1
ATOM 2841 C CA . SER A 1 357 ? 8.756 0.353 -29.440 1.00 88.81 357 SER A CA 1
ATOM 2842 C C . SER A 1 357 ? 7.562 0.975 -28.713 1.00 88.81 357 SER A C 1
ATOM 2844 O O . SER A 1 357 ? 6.563 0.296 -28.485 1.00 88.81 357 SER A O 1
ATOM 2846 N N . MET A 1 358 ? 7.614 2.279 -28.418 1.00 89.06 358 MET A N 1
ATOM 2847 C CA . MET A 1 358 ? 6.524 3.004 -27.774 1.00 89.06 358 MET A CA 1
ATOM 2848 C C . MET A 1 358 ? 5.278 3.011 -28.661 1.00 89.06 358 MET A C 1
ATOM 2850 O O . MET A 1 358 ? 4.188 2.759 -28.147 1.00 89.06 358 MET A O 1
ATOM 2854 N N . LEU A 1 359 ? 5.424 3.218 -29.979 1.00 88.94 359 LEU A N 1
ATOM 2855 C CA . LEU A 1 359 ? 4.309 3.152 -30.938 1.00 88.94 359 LEU A CA 1
ATOM 2856 C C . LEU A 1 359 ? 3.637 1.779 -30.933 1.00 88.94 359 LEU A C 1
ATOM 2858 O O . LEU A 1 359 ? 2.408 1.690 -30.862 1.00 88.94 359 LEU A O 1
ATOM 2862 N N . ILE A 1 360 ? 4.439 0.713 -30.950 1.00 86.81 360 ILE A N 1
ATOM 2863 C CA . ILE A 1 360 ? 3.942 -0.665 -30.907 1.00 86.81 360 ILE A CA 1
ATOM 2864 C C . ILE A 1 360 ? 3.228 -0.927 -29.576 1.00 86.81 360 ILE A C 1
ATOM 2866 O O . ILE A 1 360 ? 2.088 -1.391 -29.578 1.00 86.81 360 ILE A O 1
ATOM 2870 N N . ILE A 1 361 ? 3.852 -0.588 -28.443 1.00 84.50 361 ILE A N 1
ATOM 2871 C CA . ILE A 1 361 ? 3.290 -0.807 -27.102 1.00 84.50 361 ILE A CA 1
ATOM 2872 C C . ILE A 1 361 ? 1.950 -0.082 -26.958 1.00 84.50 361 ILE A C 1
ATOM 2874 O O . ILE A 1 361 ? 0.965 -0.701 -26.557 1.00 84.50 361 ILE A O 1
ATOM 2878 N N . THR A 1 362 ? 1.878 1.197 -27.339 1.00 85.06 362 THR A N 1
ATOM 2879 C CA . THR A 1 362 ? 0.643 1.987 -27.262 1.00 85.06 362 THR A CA 1
ATOM 2880 C C . THR A 1 362 ? -0.475 1.372 -28.105 1.00 85.06 362 THR A C 1
ATOM 2882 O O . THR A 1 362 ? -1.617 1.308 -27.647 1.00 85.06 362 THR A O 1
ATOM 2885 N N . LYS A 1 363 ? -0.166 0.881 -29.314 1.00 84.62 363 LYS A N 1
ATOM 2886 C CA . LYS A 1 363 ? -1.153 0.250 -30.206 1.00 84.62 363 LYS A CA 1
ATOM 2887 C C . LYS A 1 363 ? -1.626 -1.111 -29.698 1.00 84.62 363 LYS A C 1
ATOM 2889 O O . LYS A 1 363 ? -2.827 -1.369 -29.717 1.00 84.62 363 LYS A O 1
ATOM 2894 N N . VAL A 1 364 ? -0.711 -1.956 -29.227 1.00 84.44 364 VAL A N 1
ATOM 2895 C CA . VAL A 1 364 ? -1.024 -3.308 -28.735 1.00 84.44 364 VAL A CA 1
ATOM 2896 C C . VAL A 1 364 ? -1.815 -3.250 -27.429 1.00 84.44 364 VAL A C 1
ATOM 2898 O O . VAL A 1 364 ? -2.789 -3.980 -27.267 1.00 84.44 364 VAL A O 1
ATOM 2901 N N . GLN A 1 365 ? -1.430 -2.364 -26.508 1.00 78.62 365 GLN A N 1
ATOM 2902 C CA . GLN A 1 365 ? -2.053 -2.265 -25.184 1.00 78.62 365 GLN A CA 1
ATOM 2903 C C . GLN A 1 365 ? -3.258 -1.326 -25.129 1.00 78.62 365 GLN A C 1
ATOM 2905 O O . GLN A 1 365 ? -3.923 -1.274 -24.099 1.00 78.62 365 GLN A O 1
ATOM 2910 N N . LYS A 1 366 ? -3.555 -0.599 -26.216 1.00 80.88 366 LYS A N 1
ATOM 2911 C CA . LYS A 1 366 ? -4.660 0.372 -26.288 1.00 80.88 366 LYS A CA 1
ATOM 2912 C C . LYS A 1 366 ? -4.631 1.369 -25.116 1.00 80.88 366 LYS A C 1
ATOM 2914 O O . LYS A 1 366 ? -5.656 1.630 -24.492 1.00 80.88 366 LYS A O 1
ATOM 2919 N N . LEU A 1 367 ? -3.444 1.900 -24.809 1.00 76.69 367 LEU A N 1
ATOM 2920 C CA . LEU A 1 367 ? -3.242 2.799 -23.667 1.00 76.69 367 LEU A CA 1
ATOM 2921 C C . LEU A 1 367 ? -4.018 4.117 -23.852 1.00 76.69 367 LEU A C 1
ATOM 2923 O O . LEU A 1 367 ? -4.041 4.652 -24.966 1.00 76.69 367 LEU A O 1
ATOM 2927 N N . PRO A 1 368 ? -4.620 4.677 -22.787 1.00 76.81 368 PRO A N 1
ATOM 2928 C CA . PRO A 1 368 ? -5.315 5.957 -22.860 1.00 76.81 368 PRO A CA 1
ATOM 2929 C C . PRO A 1 368 ? -4.328 7.116 -23.069 1.00 76.81 368 PRO A C 1
ATOM 2931 O O . PRO A 1 368 ? -3.231 7.131 -22.510 1.00 76.81 368 PRO A O 1
ATOM 2934 N N . VAL A 1 369 ? -4.740 8.121 -23.853 1.00 73.75 369 VAL A N 1
ATOM 2935 C CA . VAL A 1 369 ? -3.902 9.269 -24.272 1.00 73.75 369 VAL A CA 1
ATOM 2936 C C . VAL A 1 369 ? -3.255 9.986 -23.089 1.00 73.75 369 VAL A C 1
ATOM 2938 O O . VAL A 1 369 ? -2.075 10.324 -23.136 1.00 73.75 369 VAL A O 1
ATOM 2941 N N . GLN A 1 370 ? -4.008 10.154 -22.006 1.00 69.06 370 GLN A N 1
ATOM 2942 C CA . GLN A 1 370 ? -3.583 10.872 -20.803 1.00 69.06 370 GLN A CA 1
ATOM 2943 C C . GLN A 1 370 ? -2.357 10.227 -20.137 1.00 69.06 370 GLN A C 1
ATOM 2945 O O . GLN A 1 370 ? -1.480 10.927 -19.640 1.00 69.06 370 GLN A O 1
ATOM 2950 N N . GLU A 1 371 ? -2.252 8.895 -20.168 1.00 68.62 371 GLU A N 1
ATOM 2951 C CA . GLU A 1 371 ? -1.168 8.174 -19.495 1.00 68.62 371 GLU A CA 1
ATOM 2952 C C . GLU A 1 371 ? 0.135 8.176 -20.301 1.00 68.62 371 GLU A C 1
ATOM 2954 O O . GLU A 1 371 ? 1.215 8.185 -19.709 1.00 68.62 371 GLU A O 1
ATOM 2959 N N . TYR A 1 372 ? 0.069 8.182 -21.639 1.00 81.00 372 TYR A N 1
ATOM 2960 C CA . TYR A 1 372 ? 1.263 8.036 -22.478 1.00 81.00 372 TYR A CA 1
ATOM 2961 C C . TYR A 1 372 ? 1.846 9.338 -23.031 1.00 81.00 372 TYR A C 1
ATOM 2963 O O . TYR A 1 372 ? 3.029 9.382 -23.375 1.00 81.00 372 TYR A O 1
ATOM 2971 N N . MET A 1 373 ? 1.042 10.393 -23.149 1.00 82.94 373 MET A N 1
ATOM 2972 C CA . MET A 1 373 ? 1.390 11.583 -23.932 1.00 82.94 373 MET A CA 1
ATOM 2973 C C . MET A 1 373 ? 2.651 12.297 -23.445 1.00 82.94 373 MET A C 1
ATOM 2975 O O . MET A 1 373 ? 3.501 12.653 -24.256 1.00 82.94 373 MET A O 1
ATOM 2979 N N . ILE A 1 374 ? 2.832 12.423 -22.128 1.00 82.31 374 ILE A N 1
ATOM 2980 C CA . ILE A 1 374 ? 4.037 13.036 -21.554 1.00 82.31 374 ILE A CA 1
ATOM 2981 C C . ILE A 1 374 ? 5.314 12.272 -21.930 1.00 82.31 374 ILE A C 1
ATOM 2983 O O . ILE A 1 374 ? 6.346 12.881 -22.200 1.00 82.31 374 ILE A O 1
ATOM 2987 N N . TYR A 1 375 ? 5.246 10.940 -22.000 1.00 86.62 375 TYR A N 1
ATOM 2988 C CA . TYR A 1 375 ? 6.394 10.111 -22.360 1.00 86.62 375 TYR A CA 1
ATOM 2989 C C . TYR A 1 375 ? 6.745 10.265 -23.836 1.00 86.62 375 TYR A C 1
ATOM 2991 O O . TYR A 1 375 ? 7.920 10.269 -24.175 1.00 86.62 375 TYR A O 1
ATOM 2999 N N . TYR A 1 376 ? 5.746 10.442 -24.700 1.00 88.94 376 TYR A N 1
ATOM 3000 C CA . TYR A 1 376 ? 5.950 10.715 -26.121 1.00 88.94 376 TYR A CA 1
ATOM 3001 C C . TYR A 1 376 ? 6.556 12.100 -26.374 1.00 88.94 376 TYR A C 1
ATOM 3003 O O . TYR A 1 376 ? 7.446 12.219 -27.209 1.00 88.94 376 TYR A O 1
ATOM 3011 N N . ILE A 1 377 ? 6.124 13.130 -25.635 1.00 87.38 377 ILE A N 1
ATOM 3012 C CA . ILE A 1 377 ? 6.741 14.466 -25.695 1.00 87.38 377 ILE A CA 1
ATOM 3013 C C . ILE A 1 377 ? 8.205 14.376 -25.260 1.00 87.38 377 ILE A C 1
ATOM 3015 O O . ILE A 1 377 ? 9.090 14.844 -25.968 1.00 87.38 377 ILE A O 1
ATOM 3019 N N . LEU A 1 378 ? 8.471 13.726 -24.124 1.00 87.19 378 LEU A N 1
ATOM 3020 C CA . LEU A 1 378 ? 9.824 13.581 -23.595 1.00 87.19 378 LEU A CA 1
ATOM 3021 C C . LEU A 1 378 ? 10.721 12.761 -24.537 1.00 87.19 378 LEU A C 1
ATOM 3023 O O . LEU A 1 378 ? 11.837 13.181 -24.825 1.00 87.19 378 LEU A O 1
ATOM 3027 N N . ALA A 1 379 ? 10.223 11.647 -25.079 1.00 89.75 379 ALA A N 1
ATOM 3028 C CA . ALA A 1 379 ? 10.930 10.856 -26.085 1.00 89.75 379 ALA A CA 1
ATOM 3029 C C . ALA A 1 379 ? 11.169 11.650 -27.378 1.00 89.75 379 ALA A C 1
ATOM 3031 O O . ALA A 1 379 ? 12.234 11.544 -27.974 1.00 89.75 379 ALA A O 1
ATOM 3032 N N . GLY A 1 380 ? 10.219 12.477 -27.812 1.00 91.19 380 GLY A N 1
ATOM 3033 C CA . GLY A 1 380 ? 10.412 13.367 -28.953 1.00 91.19 380 GLY A CA 1
ATOM 3034 C C . GLY A 1 380 ? 11.515 14.397 -28.697 1.00 91.19 380 GLY A C 1
ATOM 3035 O O . GLY A 1 380 ? 12.414 14.544 -29.516 1.00 91.19 380 GLY A O 1
ATOM 3036 N N . LEU A 1 381 ? 11.503 15.061 -27.538 1.00 89.25 381 LEU A N 1
ATOM 3037 C CA . LEU A 1 381 ? 12.520 16.052 -27.165 1.00 89.25 381 LEU A CA 1
ATOM 3038 C C . LEU A 1 381 ? 13.917 15.430 -27.033 1.00 89.25 381 LEU A C 1
ATOM 3040 O O . LEU A 1 381 ? 14.874 15.957 -27.596 1.00 89.25 381 LEU A O 1
ATOM 3044 N N . ILE A 1 382 ? 14.039 14.288 -26.348 1.00 88.81 382 ILE A N 1
ATOM 3045 C CA . ILE A 1 382 ? 15.314 13.561 -26.224 1.00 88.81 382 ILE A CA 1
ATOM 3046 C C . ILE A 1 382 ? 15.787 13.080 -27.600 1.00 88.81 382 ILE A C 1
ATOM 3048 O O . ILE A 1 382 ? 16.969 13.167 -27.910 1.00 88.81 382 ILE A O 1
ATOM 3052 N N . GLY A 1 383 ? 14.879 12.623 -28.462 1.00 91.50 383 GLY A N 1
ATOM 3053 C CA . GLY A 1 383 ? 15.223 12.152 -29.803 1.00 91.50 383 GLY A CA 1
ATOM 3054 C C . GLY A 1 383 ? 15.674 13.250 -30.779 1.00 91.50 383 GLY A C 1
ATOM 3055 O O . GLY A 1 383 ? 16.239 12.933 -31.826 1.00 91.50 383 GLY A O 1
ATOM 3056 N N . LEU A 1 384 ? 15.487 14.533 -30.441 1.00 93.25 384 LEU A N 1
ATOM 3057 C CA . LEU A 1 384 ? 16.092 15.664 -31.159 1.00 93.25 384 LEU A CA 1
ATOM 3058 C C . LEU A 1 384 ? 17.553 15.915 -30.752 1.00 93.25 384 LEU A C 1
ATOM 3060 O O . LEU A 1 384 ? 18.289 16.559 -31.501 1.00 93.25 384 LEU A O 1
ATOM 3064 N N . LEU A 1 385 ? 17.994 15.391 -29.603 1.00 92.44 385 LEU A N 1
ATOM 3065 C CA . LEU A 1 385 ? 19.350 15.584 -29.086 1.00 92.44 385 LEU A CA 1
ATOM 3066 C C . LEU A 1 385 ? 20.449 15.135 -30.069 1.00 92.44 385 LEU A C 1
ATOM 3068 O O . LEU A 1 385 ? 21.394 15.899 -30.240 1.00 92.44 385 LEU A O 1
ATOM 3072 N N . PRO A 1 386 ? 20.355 13.988 -30.777 1.00 91.81 386 PRO A N 1
ATOM 3073 C CA . PRO A 1 386 ? 21.359 13.604 -31.776 1.00 91.81 386 PRO A CA 1
ATOM 3074 C C . PRO A 1 386 ? 21.524 14.630 -32.901 1.00 91.81 386 PRO A C 1
ATOM 3076 O O . PRO A 1 386 ? 22.642 14.926 -33.314 1.00 91.81 386 PRO A O 1
ATOM 3079 N N . ALA A 1 387 ? 20.424 15.219 -33.378 1.00 91.06 387 ALA A N 1
ATOM 3080 C CA . ALA A 1 387 ? 20.475 16.254 -34.408 1.00 91.06 387 ALA A CA 1
ATOM 3081 C C . ALA A 1 387 ? 21.090 17.560 -33.877 1.00 91.06 387 ALA A C 1
ATOM 3083 O O . ALA A 1 387 ? 21.828 18.228 -34.598 1.00 91.06 387 ALA A O 1
ATOM 3084 N N . LEU A 1 388 ? 20.832 17.900 -32.609 1.00 91.38 388 LEU A N 1
ATOM 3085 C CA . LEU A 1 388 ? 21.472 19.035 -31.944 1.00 91.38 388 LEU A CA 1
ATOM 3086 C C . LEU A 1 388 ? 22.982 18.809 -31.769 1.00 91.38 388 LEU A C 1
ATOM 3088 O O . LEU A 1 388 ? 23.770 19.699 -32.069 1.00 91.38 388 LEU A O 1
ATOM 3092 N N . LEU A 1 389 ? 23.394 17.616 -31.332 1.00 90.06 389 LEU A N 1
ATOM 3093 C CA . LEU A 1 389 ? 24.808 17.251 -31.191 1.00 90.06 389 LEU A CA 1
ATOM 3094 C C . LEU A 1 389 ? 25.539 17.274 -32.537 1.00 90.06 389 LEU A C 1
ATOM 3096 O O . LEU A 1 389 ? 26.681 17.725 -32.596 1.00 90.06 389 LEU A O 1
ATOM 3100 N N . LEU A 1 390 ? 24.871 16.867 -33.621 1.00 90.94 390 LEU A N 1
ATOM 3101 C CA . LEU A 1 390 ? 25.391 17.013 -34.980 1.00 90.94 390 LEU A CA 1
ATOM 3102 C C . LEU A 1 390 ? 25.584 18.490 -35.359 1.00 90.94 390 LEU A C 1
ATOM 3104 O O . LEU A 1 390 ? 26.636 18.855 -35.873 1.00 90.94 390 LEU A O 1
ATOM 3108 N N . ALA A 1 391 ? 24.604 19.353 -35.071 1.00 88.94 391 ALA A N 1
ATOM 3109 C CA . ALA A 1 391 ? 24.699 20.787 -35.358 1.00 88.94 391 ALA A CA 1
ATOM 3110 C C . ALA A 1 391 ? 25.814 21.490 -34.559 1.00 88.94 391 ALA A C 1
ATOM 3112 O O . ALA A 1 391 ? 26.411 22.446 -35.046 1.00 88.94 391 ALA A O 1
ATOM 3113 N N . LEU A 1 392 ? 26.112 21.003 -33.351 1.00 90.12 392 LEU A N 1
ATOM 3114 C CA . LEU A 1 392 ? 27.196 21.492 -32.492 1.00 90.12 392 LEU A CA 1
ATOM 3115 C C . LEU A 1 392 ? 28.575 20.905 -32.851 1.00 90.12 392 LEU A C 1
ATOM 3117 O O . LEU A 1 392 ? 29.561 21.242 -32.201 1.00 90.12 392 LEU A O 1
ATOM 3121 N N . GLY A 1 393 ? 28.657 20.016 -33.848 1.00 86.25 393 GLY A N 1
ATOM 3122 C CA . GLY A 1 393 ? 29.899 19.346 -34.248 1.00 86.25 393 GLY A CA 1
ATOM 3123 C C . GLY A 1 393 ? 30.378 18.254 -33.283 1.00 86.25 393 GLY A C 1
ATOM 3124 O O . GLY A 1 393 ? 31.499 17.773 -33.416 1.00 86.25 393 GLY A O 1
ATOM 3125 N N . ALA A 1 394 ? 29.547 17.856 -32.314 1.00 84.69 394 ALA A N 1
ATOM 3126 C CA . ALA A 1 394 ? 29.855 16.801 -31.346 1.00 84.69 394 ALA A CA 1
ATOM 3127 C C . ALA A 1 394 ? 29.566 15.386 -31.883 1.00 84.69 394 ALA A C 1
ATOM 3129 O O . ALA A 1 394 ? 30.117 14.418 -31.366 1.00 84.69 394 ALA A O 1
ATOM 3130 N N . ALA A 1 395 ? 28.714 15.270 -32.906 1.00 86.38 395 ALA A N 1
ATOM 3131 C CA . ALA A 1 395 ? 28.506 14.045 -33.676 1.00 86.38 395 ALA A CA 1
ATOM 3132 C C . ALA A 1 395 ? 29.090 14.215 -35.087 1.00 86.38 395 ALA A C 1
ATOM 3134 O O . ALA A 1 395 ? 28.949 15.276 -35.694 1.00 86.38 395 ALA A O 1
ATOM 3135 N N . GLN A 1 396 ? 29.719 13.170 -35.616 1.00 85.56 396 GLN A N 1
ATOM 3136 C CA . GLN A 1 396 ? 30.295 13.128 -36.961 1.00 85.56 396 GLN A CA 1
ATOM 3137 C C . GLN A 1 396 ? 29.394 12.376 -37.949 1.00 85.56 396 GLN A C 1
ATOM 3139 O O . GLN A 1 396 ? 29.419 12.642 -39.154 1.00 85.56 396 GLN A O 1
ATOM 3144 N N . VAL A 1 397 ? 28.551 11.456 -37.463 1.00 90.19 397 VAL A N 1
ATOM 3145 C CA . VAL A 1 397 ? 27.680 10.644 -38.324 1.00 90.19 397 VAL A CA 1
ATOM 3146 C C . VAL A 1 397 ? 26.372 11.374 -38.641 1.00 90.19 397 VAL A C 1
ATOM 3148 O O . VAL A 1 397 ? 25.421 11.413 -37.855 1.00 90.19 397 VAL A O 1
ATOM 3151 N N . VAL A 1 398 ? 26.312 11.925 -39.857 1.00 87.69 398 VAL A N 1
ATOM 3152 C CA . VAL A 1 398 ? 25.205 12.769 -40.337 1.00 87.69 398 VAL A CA 1
ATOM 3153 C C . VAL A 1 398 ? 23.901 11.987 -40.513 1.00 87.69 398 VAL A C 1
ATOM 3155 O O . VAL A 1 398 ? 22.859 12.394 -40.002 1.00 87.69 398 VAL A O 1
ATOM 3158 N N . TYR A 1 399 ? 23.923 10.868 -41.243 1.00 89.06 399 TYR A N 1
ATOM 3159 C CA . TYR A 1 399 ? 22.690 10.211 -41.697 1.00 89.06 399 TYR A CA 1
ATOM 3160 C C . TYR A 1 399 ? 21.827 9.699 -40.535 1.00 89.06 399 TYR A C 1
ATOM 3162 O O . TYR A 1 399 ? 20.608 9.870 -40.551 1.00 89.06 399 TYR A O 1
ATOM 3170 N N . LEU A 1 400 ? 22.451 9.113 -39.511 1.00 89.25 400 LEU A N 1
ATOM 3171 C CA . LEU A 1 400 ? 21.745 8.488 -38.395 1.00 89.25 400 LEU A CA 1
ATOM 3172 C C . LEU A 1 400 ? 21.147 9.537 -37.449 1.00 89.25 400 LEU A C 1
ATOM 3174 O O . LEU A 1 400 ? 19.987 9.430 -37.046 1.00 89.25 400 LEU A O 1
ATOM 3178 N N . SER A 1 401 ? 21.908 10.595 -37.173 1.00 89.88 401 SER A N 1
ATOM 3179 C CA . SER A 1 401 ? 21.479 11.733 -36.357 1.00 89.88 401 SER A CA 1
ATOM 3180 C C . SER A 1 401 ? 20.351 12.525 -37.024 1.00 89.88 401 SER A C 1
ATOM 3182 O O . SER A 1 401 ? 19.365 12.869 -36.369 1.00 89.88 401 SER A O 1
ATOM 3184 N N . VAL A 1 402 ? 20.431 12.748 -38.344 1.00 91.69 402 VAL A N 1
ATOM 3185 C CA . VAL A 1 402 ? 19.364 13.406 -39.118 1.00 91.69 402 VAL A CA 1
ATOM 3186 C C . VAL A 1 402 ? 18.104 12.545 -39.170 1.00 91.69 402 VAL A C 1
ATOM 3188 O O . VAL A 1 402 ? 17.004 13.072 -38.996 1.00 91.69 402 VAL A O 1
ATOM 3191 N N . LEU A 1 403 ? 18.232 11.233 -39.388 1.00 92.75 403 LEU A N 1
ATOM 3192 C CA . LEU A 1 403 ? 17.084 10.324 -39.418 1.00 92.75 403 LEU A CA 1
ATOM 3193 C C . LEU A 1 403 ? 16.355 10.303 -38.069 1.00 92.75 403 LEU A C 1
ATOM 3195 O O . LEU A 1 403 ? 15.138 10.491 -38.029 1.00 92.75 403 LEU A O 1
ATOM 3199 N N . CYS A 1 404 ? 17.099 10.164 -36.969 1.00 93.00 404 CYS A N 1
ATOM 3200 C CA . CYS A 1 404 ? 16.551 10.219 -35.615 1.00 93.00 404 CYS A CA 1
ATOM 3201 C C . CYS A 1 404 ? 15.853 11.559 -35.335 1.00 93.00 404 CYS A C 1
ATOM 3203 O O . CYS A 1 404 ? 14.714 11.582 -34.860 1.00 93.00 404 CYS A O 1
ATOM 3205 N N . GLY A 1 405 ? 16.497 12.676 -35.691 1.00 92.62 405 GLY A N 1
ATOM 3206 C CA . GLY A 1 405 ? 15.921 14.010 -35.537 1.00 92.62 405 GLY A CA 1
ATOM 3207 C C . GLY A 1 405 ? 14.619 14.183 -36.323 1.00 92.62 405 GLY A C 1
ATOM 3208 O O . GLY A 1 405 ? 13.639 14.689 -35.781 1.00 92.62 405 GLY A O 1
ATOM 3209 N N . ARG A 1 406 ? 14.562 13.697 -37.571 1.00 92.62 406 ARG A N 1
ATOM 3210 C CA . ARG A 1 406 ? 13.349 13.747 -38.407 1.00 92.62 406 ARG A CA 1
ATOM 3211 C C . ARG A 1 406 ? 12.204 12.930 -37.819 1.00 92.62 406 ARG A C 1
ATOM 3213 O O . ARG A 1 406 ? 11.090 13.439 -37.751 1.00 92.62 406 ARG A O 1
ATOM 3220 N N . ILE A 1 407 ? 12.461 11.698 -37.378 1.00 92.88 407 ILE A N 1
ATOM 3221 C CA . ILE A 1 407 ? 11.433 10.844 -36.757 1.00 92.88 407 ILE A CA 1
ATOM 3222 C C . ILE A 1 407 ? 10.892 11.513 -35.486 1.00 92.88 407 ILE A C 1
ATOM 3224 O O . ILE A 1 407 ? 9.679 11.616 -35.309 1.00 92.88 407 ILE A O 1
ATOM 3228 N N . SER A 1 408 ? 11.783 12.051 -34.655 1.00 93.81 408 SER A N 1
ATOM 3229 C CA . SER A 1 408 ? 11.424 12.740 -33.411 1.00 93.81 408 SER A CA 1
ATOM 3230 C C . SER A 1 408 ? 10.614 14.012 -33.665 1.00 93.81 408 SER A C 1
ATOM 3232 O O . SER A 1 408 ? 9.612 14.266 -32.997 1.00 93.81 408 SER A O 1
ATOM 3234 N N . PHE A 1 409 ? 10.996 14.787 -34.680 1.00 93.81 409 PHE A N 1
ATOM 3235 C CA . PHE A 1 409 ? 10.259 15.971 -35.108 1.00 93.81 409 PHE A CA 1
ATOM 3236 C C . PHE A 1 409 ? 8.867 15.618 -35.652 1.00 93.81 409 PHE A C 1
ATOM 3238 O O . PHE A 1 409 ? 7.879 16.250 -35.276 1.00 93.81 409 PHE A O 1
ATOM 3245 N N . LEU A 1 410 ? 8.756 14.581 -36.489 1.00 92.94 410 LEU A N 1
ATOM 3246 C CA . LEU A 1 410 ? 7.473 14.087 -37.006 1.00 92.94 410 LEU A CA 1
ATOM 3247 C C . LEU A 1 410 ? 6.559 13.574 -35.887 1.00 92.94 410 LEU A C 1
ATOM 3249 O O . LEU A 1 410 ? 5.354 13.808 -35.906 1.00 92.94 410 LEU A O 1
ATOM 3253 N N . MET A 1 411 ? 7.126 12.911 -34.881 1.00 90.88 411 MET A N 1
ATOM 3254 C CA . MET A 1 411 ? 6.398 12.453 -33.699 1.00 90.88 411 MET A CA 1
ATOM 3255 C C . MET A 1 411 ? 5.834 13.635 -32.898 1.00 90.88 411 MET A C 1
ATOM 3257 O O . MET A 1 411 ? 4.644 13.646 -32.588 1.00 90.88 411 MET A O 1
ATOM 3261 N N . LEU A 1 412 ? 6.649 14.657 -32.611 1.00 90.25 412 LEU A N 1
ATOM 3262 C CA . LEU A 1 412 ? 6.213 15.861 -31.890 1.00 90.25 412 LEU A CA 1
ATOM 3263 C C . LEU A 1 412 ? 5.166 16.662 -32.672 1.00 90.25 412 LEU A C 1
ATOM 3265 O O . LEU A 1 412 ? 4.142 17.052 -32.114 1.00 90.25 412 LEU A O 1
ATOM 3269 N N . THR A 1 413 ? 5.386 16.874 -33.969 1.00 91.06 413 THR A N 1
ATOM 3270 C CA . THR A 1 413 ? 4.420 17.568 -34.837 1.00 91.06 413 THR A CA 1
ATOM 3271 C C . THR A 1 413 ? 3.125 16.778 -34.988 1.00 91.06 413 THR A C 1
ATOM 3273 O O . THR A 1 413 ? 2.049 17.364 -34.919 1.00 91.06 413 THR A O 1
ATOM 3276 N N . GLY A 1 414 ? 3.192 15.449 -35.090 1.00 88.62 414 GLY A N 1
ATOM 3277 C CA . GLY A 1 414 ? 2.017 14.583 -35.070 1.00 88.62 414 GLY A CA 1
ATOM 3278 C C . GLY A 1 414 ? 1.199 14.733 -33.783 1.00 88.62 414 GLY A C 1
ATOM 3279 O O . GLY A 1 414 ? -0.025 14.848 -33.841 1.00 88.62 414 GLY A O 1
ATOM 3280 N N . LEU A 1 415 ? 1.854 14.805 -32.620 1.00 86.62 415 LEU A N 1
ATOM 3281 C CA . LEU A 1 415 ? 1.172 15.062 -31.344 1.00 86.62 415 LEU A CA 1
ATOM 3282 C C . LEU A 1 415 ? 0.537 16.456 -31.309 1.00 86.62 415 LEU A C 1
ATOM 3284 O O . LEU A 1 415 ? -0.605 16.592 -30.876 1.00 86.62 415 LEU A O 1
ATOM 3288 N N . LEU A 1 416 ? 1.238 17.477 -31.805 1.00 86.94 416 LEU A N 1
ATOM 3289 C CA . LEU A 1 416 ? 0.719 18.842 -31.882 1.00 86.94 416 LEU A CA 1
ATOM 3290 C C . LEU A 1 416 ? -0.508 18.936 -32.798 1.00 86.94 416 LEU A C 1
ATOM 3292 O O . LEU A 1 416 ? -1.518 19.511 -32.409 1.00 86.94 416 LEU A O 1
ATOM 3296 N N . ILE A 1 417 ? -0.460 18.344 -33.990 1.00 89.12 417 ILE A N 1
ATOM 3297 C CA . ILE A 1 417 ? -1.536 18.456 -34.983 1.00 89.12 417 ILE A CA 1
ATOM 3298 C C . ILE A 1 417 ? -2.753 17.627 -34.566 1.00 89.12 417 ILE A C 1
ATOM 3300 O O . ILE A 1 417 ? -3.871 18.136 -34.530 1.00 89.12 417 ILE A O 1
ATOM 3304 N N . PHE A 1 418 ? -2.550 16.354 -34.219 1.00 87.19 418 PHE A N 1
ATOM 3305 C CA . PHE A 1 418 ? -3.659 15.426 -33.984 1.00 87.19 418 PHE A CA 1
ATOM 3306 C C . PHE A 1 418 ? -4.150 15.403 -32.531 1.00 87.19 418 PHE A C 1
ATOM 3308 O O . PHE A 1 418 ? -5.247 14.906 -32.271 1.00 87.19 418 PHE A O 1
ATOM 3315 N N . LYS A 1 419 ? -3.350 15.897 -31.574 1.00 85.19 419 LYS A N 1
ATOM 3316 C CA . LYS A 1 419 ? -3.610 15.791 -30.127 1.00 85.19 419 LYS A CA 1
ATOM 3317 C C . LYS A 1 419 ? -3.309 17.071 -29.332 1.00 85.19 419 LYS A C 1
ATOM 3319 O O . LYS A 1 419 ? -3.194 16.997 -28.112 1.00 85.19 419 LYS A O 1
ATOM 3324 N N . SER A 1 420 ? -3.261 18.246 -29.971 1.00 80.06 420 SER A N 1
ATOM 3325 C CA . SER A 1 420 ? -2.978 19.547 -29.321 1.00 80.06 420 SER A CA 1
ATOM 3326 C C . SER A 1 420 ? -3.734 19.781 -28.013 1.00 80.06 420 SER A C 1
ATOM 3328 O O . SER A 1 420 ? -3.110 20.065 -26.995 1.00 80.06 420 SER A O 1
ATOM 3330 N N . ARG A 1 421 ? -5.069 19.667 -28.016 1.00 80.00 421 ARG A N 1
ATOM 3331 C CA . ARG A 1 421 ? -5.899 19.945 -26.827 1.00 80.00 421 ARG A CA 1
ATOM 3332 C C . ARG A 1 421 ? -5.529 19.054 -25.644 1.00 80.00 421 ARG A C 1
ATOM 3334 O O . ARG A 1 421 ? -5.340 19.553 -24.535 1.00 80.00 421 ARG A O 1
ATOM 3341 N N . ASP A 1 422 ? -5.382 17.758 -25.898 1.00 79.50 422 ASP A N 1
ATOM 3342 C CA . ASP A 1 422 ? -4.983 16.780 -24.888 1.00 79.50 422 ASP A CA 1
ATOM 3343 C C . ASP A 1 422 ? -3.569 17.114 -24.377 1.00 79.50 422 ASP A C 1
ATOM 3345 O O . ASP A 1 422 ? -3.330 17.161 -23.169 1.00 79.50 422 ASP A O 1
ATOM 3349 N N . MET A 1 423 ? -2.647 17.419 -25.295 1.00 76.94 423 MET A N 1
ATOM 3350 C CA . MET A 1 423 ? -1.244 17.728 -25.010 1.00 76.94 423 MET A CA 1
ATOM 3351 C C . MET A 1 423 ? -1.098 18.937 -24.085 1.00 76.94 423 MET A C 1
ATOM 3353 O O . MET A 1 423 ? -0.420 18.845 -23.062 1.00 76.94 423 MET A O 1
ATOM 3357 N N . PHE A 1 424 ? -1.769 20.046 -24.406 1.00 77.88 424 PHE A N 1
ATOM 3358 C CA . PHE A 1 424 ? -1.769 21.242 -23.563 1.00 77.88 424 PHE A CA 1
ATOM 3359 C C . PHE A 1 424 ? -2.455 20.997 -22.219 1.00 77.88 424 PHE A C 1
ATOM 3361 O O . PHE A 1 424 ? -1.977 21.495 -21.207 1.00 77.88 424 PHE A O 1
ATOM 3368 N N . THR A 1 425 ? -3.516 20.187 -22.181 1.00 77.00 425 THR A N 1
ATOM 3369 C CA . THR A 1 425 ? -4.198 19.831 -20.929 1.00 77.00 425 THR A CA 1
ATOM 3370 C C . THR A 1 425 ? -3.277 19.053 -19.985 1.00 77.00 425 THR A C 1
ATOM 3372 O O . THR A 1 425 ? -3.220 19.359 -18.797 1.00 77.00 425 THR A O 1
ATOM 3375 N N . GLU A 1 426 ? -2.521 18.070 -20.483 1.00 71.19 426 GLU A N 1
ATOM 3376 C CA . GLU A 1 426 ? -1.553 17.340 -19.650 1.00 71.19 426 GLU A CA 1
ATOM 3377 C C . GLU A 1 426 ? -0.338 18.189 -19.268 1.00 71.19 426 GLU A C 1
ATOM 3379 O O . GLU A 1 426 ? 0.102 18.132 -18.122 1.00 71.19 426 GLU A O 1
ATOM 3384 N N . LEU A 1 427 ? 0.187 19.013 -20.181 1.00 69.56 427 LEU A N 1
ATOM 3385 C CA . LEU A 1 427 ? 1.250 19.969 -19.851 1.00 69.56 427 LEU A CA 1
ATOM 3386 C C . LEU A 1 427 ? 0.801 20.923 -18.740 1.00 69.56 427 LEU A C 1
ATOM 3388 O O . LEU A 1 427 ? 1.536 21.111 -17.778 1.00 69.56 427 LEU A O 1
ATOM 3392 N N . TYR A 1 428 ? -0.423 21.446 -18.820 1.00 69.88 428 TYR A N 1
ATOM 3393 C CA . TYR A 1 428 ? -1.004 22.326 -17.808 1.00 69.88 428 TYR A CA 1
ATOM 3394 C C . TYR A 1 428 ? -1.172 21.621 -16.454 1.00 69.88 428 TYR A C 1
ATOM 3396 O O . TYR A 1 428 ? -0.711 22.126 -15.433 1.00 69.88 428 TYR A O 1
ATOM 3404 N N . LYS A 1 429 ? -1.725 20.397 -16.442 1.00 67.31 429 LYS A N 1
ATOM 3405 C CA . LYS A 1 429 ? -1.835 19.573 -15.222 1.00 67.31 429 LYS A CA 1
ATOM 3406 C C . LYS A 1 429 ? -0.489 19.332 -14.538 1.00 67.31 429 LYS A C 1
ATOM 3408 O O . LYS A 1 429 ? -0.455 19.184 -13.320 1.00 67.31 429 LYS A O 1
ATOM 3413 N N . LYS A 1 430 ? 0.597 19.220 -15.310 1.00 62.75 430 LYS A N 1
ATOM 3414 C CA . LYS A 1 430 ? 1.922 18.856 -14.791 1.00 62.75 430 LYS A CA 1
ATOM 3415 C C . LYS A 1 430 ? 2.834 20.033 -14.478 1.00 62.75 430 LYS A C 1
ATOM 3417 O O . LYS A 1 430 ? 3.662 19.912 -13.579 1.00 62.75 430 LYS A O 1
ATOM 3422 N N . LEU A 1 431 ? 2.697 21.131 -15.216 1.00 58.28 431 LEU A N 1
ATOM 3423 C CA . LEU A 1 431 ? 3.505 22.341 -15.068 1.00 58.28 431 LEU A CA 1
ATOM 3424 C C . LEU A 1 431 ? 2.828 23.409 -14.196 1.00 58.28 431 LEU A C 1
ATOM 3426 O O . LEU A 1 431 ? 3.468 24.417 -13.930 1.00 58.28 431 LEU A O 1
ATOM 3430 N N . HIS A 1 432 ? 1.591 23.176 -13.727 1.00 52.66 432 HIS A N 1
ATOM 3431 C CA . HIS A 1 432 ? 0.852 24.040 -12.794 1.00 52.66 432 HIS A CA 1
ATOM 3432 C C . HIS A 1 432 ? 0.983 25.545 -13.116 1.00 52.66 432 HIS A C 1
ATOM 3434 O O . HIS A 1 432 ? 1.417 26.329 -12.272 1.00 52.66 432 HIS A O 1
ATOM 3440 N N . PHE A 1 433 ? 0.586 25.942 -14.330 1.00 44.12 433 PHE A N 1
ATOM 3441 C CA . PHE A 1 433 ? 0.046 27.295 -14.519 1.00 44.12 433 PHE A CA 1
ATOM 3442 C C . PHE A 1 433 ? -1.416 27.342 -14.081 1.00 44.12 433 PHE A C 1
ATOM 3444 O O . PHE A 1 433 ? -2.007 26.256 -13.894 1.00 44.12 433 PHE A O 1
#

Mean predicted aligned error: 11.51 Å

Sequence (433 aa):
TEPKKGSGKKVHSFQLSGARTGYGSLNITEGLVSCRALLGKAKEYGVSMTIFLTAVFLCAIHEEMSRRQRKKPVVLMVPVNLRKYFPSSSMLNFFGWIEPGYLFPEEEYSFGDVVESVKAYFKEELTKDRLGQRMSSLMSLEQNPLLRIAPLEIKNLGMQLGVQLAKDDVTAIFSNLGVVSLPREYVPYIRRFGVFTSTPKIELSMCSFEDDLVLSFASCFQDQNIERNFFRILKGFGLEAELLEDRFPAKKTPEYKGLRFFQWFSFSCIAAACAAVMVNLIFTPSLRWSVYVIGGALSMWLALALGFFKRHNLLKNAVWQMLLLPAVCVIWDLCTGWHGWSVDYVLPAVCMLIQLSMLIITKVQKLPVQEYMIYYILAGLIGLLPALLLALGAAQVVYLSVLCGRISFLMLTGLLIFKSRDMFTELYKKLHF

pLDDT: mean 85.93, std 12.63, range [27.66, 98.69]

Foldseek 3Di:
DDDDPDPDPQFFAQADDAAFDPPPDWDKWKWKFFQVVLQVLCVVLPHGSLLLLVLLLQVLVVVVDDLVRLQHKAKEKEKDQCCVQDPDPDPDDRIDTDIQIDRDDSDDDDSSVSSVSSVVRCVVCVDSVNRVVVVVVVVCCCPPPVLVQDFPVVNVVVVVVVCVVCVRRHHEYEYEPEEDDDDPVCLVVDDWDDDDDDDPAKYWYWYGYDRIIMTMIIGRHPDCSSVVSSQVVCVVSVIHIDIDPPDPVDDDDPPPVVVVVLVVLLVVLVVQLVVLVVCCVPPPVPDPVSVVSNVVSVLVNVLVCLCVVVVPQNLVSLLVCLPVVLVVVVVVCVVVPNPLCSLAPVNLVSLVVSLVVLVVCCVVVVDDCLRNVVSLLSSLVSLLVSVVCVVVVNYDRDPSSVVSNVVSVCSNVCCCPVPVVSNVVSCCVRSVD

Radius of gyration: 29.05 Å; Cα contacts (8 Å, |Δi|>4): 521; chains: 1; bounding box: 83×51×74 Å

Secondary structure (DSSP, 8-state):
-------PPPPPPP---SPBPPTT--EEEEEEEEHHHHHHHHHHTTS-HHHHHHHHHHHHHHHT--TTGGGS-EEEEEEEEGGGTS-----S--EEEE--EE---SS---HHHHHHHHHHHHHHHSSHHHHHHHHHHHHHHHH-HHHHHS-HHHHHHHHHHHHHHHGGG-SEEEEEEEE----TTTGGG----------SSEEEEEEEETTEEEEEEEESBS--HHHHHHHHHHHHTT---EE----SSP------HHHHHHHHHHHHHHHHHHHHHHHHHHH-TTS-HHHHHHHHHHHHHHHHHHHHHTGGGHHHHHHHHHHHHHHHHHHHHHHHT--SHIIIIIHHHHHHHHHHHHHHHHHHHT--HHHHHHHHHHHHHHHTHHHHHHHTTS---HHHHHHHHHHHHHHHHHHHHHHHHHHHHHHHHHH--